Protein AF-0000000069438676 (afdb_homodimer)

InterPro domains:
  IPR006139 D-isomer specific 2-hydroxyacid dehydrogenase, catalytic domain [PF00389] (37-305)
  IPR006140 D-isomer specific 2-hydroxyacid dehydrogenase, NAD-binding domain [PF02826] (112-273)
  IPR036291 NAD(P)-binding domain superfamily [SSF51735] (106-274)

Radius of gyration: 29.86 Å; Cα contacts (8 Å, |Δi|>4): 1234; chains: 2; bounding box: 58×106×67 Å

Organism: Mycobacteroides abscessus (strain ATCC 19977 / DSM 44196 / CCUG 20993 / CIP 104536 / JCM 13569 / NCTC 13031 / TMC 1543 / L948) (NCBI:txid561007)

Structure (mmCIF, N/CA/C/O backbone):
data_AF-0000000069438676-model_v1
#
loop_
_entity.id
_entity.type
_entity.pdbx_description
1 polymer 'NAD-binding protein (D-isomer specific 2-hydroxyacid dehydrogenase?)'
#
loop_
_atom_site.group_PDB
_atom_site.id
_atom_site.type_symbol
_atom_site.label_atom_id
_atom_site.label_alt_id
_atom_site.label_comp_id
_atom_site.label_asym_id
_atom_site.label_entity_id
_atom_site.label_seq_id
_atom_site.pdbx_PDB_ins_code
_atom_site.Cartn_x
_atom_site.Cartn_y
_atom_site.Cartn_z
_atom_site.occupancy
_atom_site.B_iso_or_equiv
_atom_site.auth_seq_id
_atom_site.auth_comp_id
_atom_site.auth_asym_id
_atom_site.auth_atom_id
_atom_site.pdbx_PDB_model_num
ATOM 1 N N . MET A 1 1 ? 15.43 62.406 -5.281 1 33.44 1 MET A N 1
ATOM 2 C CA . MET A 1 1 ? 14.695 61.156 -5.539 1 33.44 1 MET A CA 1
ATOM 3 C C . MET A 1 1 ? 14.227 60.531 -4.234 1 33.44 1 MET A C 1
ATOM 5 O O . MET A 1 1 ? 15.047 60.156 -3.393 1 33.44 1 MET A O 1
ATOM 9 N N . ASN A 1 2 ? 13.203 61 -3.568 1 35.53 2 ASN A N 1
ATOM 10 C CA . ASN A 1 2 ? 12.625 60.688 -2.268 1 35.53 2 ASN A CA 1
ATOM 11 C C . ASN A 1 2 ? 12.516 59.188 -2.055 1 35.53 2 ASN A C 1
ATOM 13 O O . ASN A 1 2 ? 11.82 58.5 -2.801 1 35.53 2 ASN A O 1
ATOM 17 N N . GLU A 1 3 ? 13.555 58.469 -1.726 1 40.28 3 GLU A N 1
ATOM 18 C CA . GLU A 1 3 ? 13.5 57.062 -1.303 1 40.28 3 GLU A CA 1
ATOM 19 C C . GLU A 1 3 ? 12.242 56.781 -0.48 1 40.28 3 GLU A C 1
ATOM 21 O O . GLU A 1 3 ? 12.125 57.25 0.652 1 40.28 3 GLU A O 1
ATOM 26 N N . GLN A 1 4 ? 11.086 57.062 -0.917 1 41.66 4 GLN A N 1
ATOM 27 C CA . GLN A 1 4 ? 9.828 56.688 -0.27 1 41.66 4 GLN A CA 1
ATOM 28 C C . GLN A 1 4 ? 10.008 55.406 0.564 1 41.66 4 GLN A C 1
ATOM 30 O O . GLN A 1 4 ? 10.383 54.375 0.039 1 41.66 4 GLN A O 1
ATOM 35 N N . LEU A 1 5 ? 10.492 55.375 1.723 1 48.34 5 LEU A N 1
ATOM 36 C CA . LEU A 1 5 ? 10.688 54.375 2.746 1 48.34 5 LEU A CA 1
ATOM 37 C C . LEU A 1 5 ? 9.555 53.344 2.719 1 48.34 5 LEU A C 1
ATOM 39 O O . LEU A 1 5 ? 8.422 53.656 3.096 1 48.34 5 LEU A O 1
ATOM 43 N N . VAL A 1 6 ? 9.414 52.625 1.666 1 57.88 6 VAL A N 1
ATOM 44 C CA . VAL A 1 6 ? 8.406 51.594 1.548 1 57.88 6 VAL A CA 1
ATOM 45 C C . VAL A 1 6 ? 8.258 50.875 2.885 1 57.88 6 VAL A C 1
ATOM 47 O O . VAL A 1 6 ? 9.219 50.281 3.402 1 57.88 6 VAL A O 1
ATOM 50 N N . ARG A 1 7 ? 7.332 51.219 3.729 1 76.81 7 ARG A N 1
ATOM 51 C CA . ARG A 1 7 ? 7.039 50.625 5.031 1 76.81 7 ARG A CA 1
ATOM 52 C C . ARG A 1 7 ? 7.062 49.125 4.953 1 76.81 7 ARG A C 1
ATOM 54 O O . ARG A 1 7 ? 6.488 48.531 4.039 1 76.81 7 ARG A O 1
ATOM 61 N N . ARG A 1 8 ? 8.031 48.5 5.691 1 91 8 ARG A N 1
ATOM 62 C CA . ARG A 1 8 ? 8.102 47.062 5.824 1 91 8 ARG A CA 1
ATOM 63 C C . ARG A 1 8 ? 6.949 46.531 6.676 1 91 8 ARG A C 1
ATOM 65 O O . ARG A 1 8 ? 6.75 46.969 7.805 1 91 8 ARG A O 1
ATOM 72 N N . PRO A 1 9 ? 6.23 45.688 6.109 1 95.75 9 PRO A N 1
ATOM 73 C CA . PRO A 1 9 ? 5.16 45.125 6.938 1 95.75 9 PRO A CA 1
ATOM 74 C C . PRO A 1 9 ? 5.691 44.406 8.172 1 95.75 9 PRO A C 1
ATOM 76 O O . PRO A 1 9 ? 6.84 43.938 8.188 1 95.75 9 PRO A O 1
ATOM 79 N N . VAL A 1 10 ? 4.906 44.344 9.203 1 97.88 10 VAL A N 1
ATOM 80 C CA . VAL A 1 10 ? 5.227 43.625 10.43 1 97.88 10 VAL A CA 1
ATOM 81 C C . VAL A 1 10 ? 4.52 42.281 10.422 1 97.88 10 VAL A C 1
ATOM 83 O O . VAL A 1 10 ? 3.303 42.219 10.234 1 97.88 10 VAL A O 1
ATOM 86 N N . ILE A 1 11 ? 5.293 41.219 10.602 1 98.44 11 ILE A N 1
ATOM 87 C CA . ILE A 1 11 ? 4.789 39.844 10.57 1 98.44 11 ILE A CA 1
ATOM 88 C C . ILE A 1 11 ? 5.059 39.188 11.914 1 98.44 11 ILE A C 1
ATOM 90 O O . ILE A 1 11 ? 6.195 39.156 12.391 1 98.44 11 ILE A O 1
ATOM 94 N N . ALA A 1 12 ? 4.039 38.688 12.508 1 98.69 12 ALA A N 1
ATOM 95 C CA . ALA A 1 12 ? 4.203 37.812 13.672 1 98.69 12 ALA A CA 1
ATOM 96 C C . ALA A 1 12 ? 4.207 36.344 13.258 1 98.69 12 ALA A C 1
ATOM 98 O O . ALA A 1 12 ? 3.408 35.938 12.414 1 98.69 12 ALA A O 1
ATOM 99 N N . VAL A 1 13 ? 5.125 35.594 13.766 1 98.56 13 VAL A N 1
ATOM 100 C CA . VAL A 1 13 ? 5.211 34.156 13.555 1 98.56 13 VAL A CA 1
ATOM 101 C C . VAL A 1 13 ? 5.078 33.438 14.898 1 98.56 13 VAL A C 1
ATOM 103 O O . VAL A 1 13 ? 5.961 33.5 15.75 1 98.56 13 VAL A O 1
ATOM 106 N N . GLN A 1 14 ? 3.979 32.781 15.016 1 98.31 14 GLN A N 1
ATOM 107 C CA . GLN A 1 14 ? 3.648 32.062 16.234 1 98.31 14 GLN A CA 1
ATOM 108 C C . GLN A 1 14 ? 4.113 30.609 16.156 1 98.31 14 GLN A C 1
ATOM 110 O O . GLN A 1 14 ? 3.676 29.859 15.281 1 98.31 14 GLN A O 1
ATOM 115 N N . HIS A 1 15 ? 4.984 30.156 17.062 1 97.31 15 HIS A N 1
ATOM 116 C CA . HIS A 1 15 ? 5.547 28.812 17.016 1 97.31 15 HIS A CA 1
ATOM 117 C C . HIS A 1 15 ? 5.57 28.172 18.391 1 97.31 15 HIS A C 1
ATOM 119 O O . HIS A 1 15 ? 5.32 28.828 19.406 1 97.31 15 HIS A O 1
ATOM 125 N N . SER A 1 16 ? 5.672 26.891 18.453 1 95.12 16 SER A N 1
ATOM 126 C CA . SER A 1 16 ? 5.91 26.188 19.703 1 95.12 16 SER A CA 1
ATOM 127 C C . SER A 1 16 ? 7.391 26.203 20.078 1 95.12 16 SER A C 1
ATOM 129 O O . SER A 1 16 ? 8.242 26.469 19.234 1 95.12 16 SER A O 1
ATOM 131 N N . PRO A 1 17 ? 7.703 25.969 21.344 1 91.88 17 PRO A N 1
ATOM 132 C CA . PRO A 1 17 ? 9.102 26.016 21.766 1 91.88 17 PRO A CA 1
ATOM 133 C C . PRO A 1 17 ? 9.992 25.047 20.984 1 91.88 17 PRO A C 1
ATOM 135 O O . PRO A 1 17 ? 11.148 25.359 20.703 1 91.88 17 PRO A O 1
ATOM 138 N N . ASP A 1 18 ? 9.469 23.984 20.578 1 89.38 18 ASP A N 1
ATOM 139 C CA . ASP A 1 18 ? 10.273 22.938 19.984 1 89.38 18 ASP A CA 1
ATOM 140 C C . ASP A 1 18 ? 10.188 22.969 18.453 1 89.38 18 ASP A C 1
ATOM 142 O O . ASP A 1 18 ? 10.711 22.094 17.781 1 89.38 18 ASP A O 1
ATOM 146 N N . SER A 1 19 ? 9.547 23.938 17.906 1 91.81 19 SER A N 1
ATOM 147 C CA . SER A 1 19 ? 9.344 24 16.469 1 91.81 19 SER A CA 1
ATOM 148 C C . SER A 1 19 ? 9.375 25.422 15.945 1 91.81 19 SER A C 1
ATOM 150 O O . SER A 1 19 ? 8.328 26.047 15.742 1 91.81 19 SER A O 1
ATOM 152 N N . VAL A 1 20 ? 10.523 25.953 15.703 1 93.94 20 VAL A N 1
ATOM 153 C CA . VAL A 1 20 ? 10.719 27.297 15.148 1 93.94 20 VAL A CA 1
ATOM 154 C C . VAL A 1 20 ? 10.969 27.188 13.641 1 93.94 20 VAL A C 1
ATOM 156 O O . VAL A 1 20 ? 11.836 26.438 13.195 1 93.94 20 VAL A O 1
ATOM 159 N N . PRO A 1 21 ? 10.156 27.844 12.844 1 95.75 21 PRO A N 1
ATOM 160 C CA . PRO A 1 21 ? 10.414 27.766 11.398 1 95.75 21 PRO A CA 1
ATOM 161 C C . PRO A 1 21 ? 11.75 28.391 11.008 1 95.75 21 PRO A C 1
ATOM 163 O O . PRO A 1 21 ? 12.156 29.406 11.578 1 95.75 21 PRO A O 1
ATOM 166 N N . GLU A 1 22 ? 12.398 27.828 10.039 1 94.81 22 GLU A N 1
ATOM 167 C CA . GLU A 1 22 ? 13.766 28.234 9.719 1 94.81 22 GLU A CA 1
ATOM 168 C C . GLU A 1 22 ? 13.883 28.703 8.273 1 94.81 22 GLU A C 1
ATOM 170 O O . GLU A 1 22 ? 14.938 29.172 7.848 1 94.81 22 GLU A O 1
ATOM 175 N N . ARG A 1 23 ? 12.82 28.594 7.523 1 95.75 23 ARG A N 1
ATOM 176 C CA . ARG A 1 23 ? 12.898 28.906 6.102 1 95.75 23 ARG A CA 1
ATOM 177 C C . ARG A 1 23 ? 12.141 30.203 5.785 1 95.75 23 ARG A C 1
ATOM 179 O O . ARG A 1 23 ? 11.414 30.266 4.793 1 95.75 23 ARG A O 1
ATOM 186 N N . LEU A 1 24 ? 12.352 31.203 6.637 1 96.81 24 LEU A N 1
ATOM 187 C CA . LEU A 1 24 ? 11.594 32.438 6.461 1 96.81 24 LEU A CA 1
ATOM 188 C C . LEU A 1 24 ? 12.508 33.594 6.023 1 96.81 24 LEU A C 1
ATOM 190 O O . LEU A 1 24 ? 12.148 34.75 6.16 1 96.81 24 LEU A O 1
ATOM 194 N N . ALA A 1 25 ? 13.68 33.281 5.465 1 95.12 25 ALA A N 1
ATOM 195 C CA . ALA A 1 25 ? 14.656 34.281 5.074 1 95.12 25 ALA A CA 1
ATOM 196 C C . ALA A 1 25 ? 14.047 35.281 4.102 1 95.12 25 ALA A C 1
ATOM 198 O O . ALA A 1 25 ? 14.211 36.5 4.266 1 95.12 25 ALA A O 1
ATOM 199 N N . PRO A 1 26 ? 13.328 34.781 3.094 1 94.62 26 PRO A N 1
ATOM 200 C CA . PRO A 1 26 ? 12.727 35.781 2.182 1 94.62 26 PRO A CA 1
ATOM 201 C C . PRO A 1 26 ? 11.773 36.719 2.891 1 94.62 26 PRO A C 1
ATOM 203 O O . PRO A 1 26 ? 11.664 37.906 2.504 1 94.62 26 PRO A O 1
ATOM 206 N N . VAL A 1 27 ? 11.094 36.25 3.91 1 96.62 27 VAL A N 1
ATOM 207 C CA . VAL A 1 27 ? 10.156 37.062 4.676 1 96.62 27 VAL A CA 1
ATOM 208 C C . VAL A 1 27 ? 10.93 38.062 5.547 1 96.62 27 VAL A C 1
ATOM 210 O O . VAL A 1 27 ? 10.602 39.25 5.578 1 96.62 27 VAL A O 1
ATOM 213 N N . THR A 1 28 ? 11.953 37.594 6.18 1 95.88 28 THR A N 1
ATOM 214 C CA . THR A 1 28 ? 12.766 38.406 7.062 1 95.88 28 THR A CA 1
ATOM 215 C C . THR A 1 28 ? 13.445 39.531 6.273 1 95.88 28 THR A C 1
ATOM 217 O O . THR A 1 28 ? 13.648 40.625 6.797 1 95.88 28 THR A O 1
ATOM 220 N N . ALA A 1 29 ? 13.711 39.312 5.059 1 95.75 29 ALA A N 1
ATOM 221 C CA . ALA A 1 29 ? 14.375 40.281 4.207 1 95.75 29 ALA A CA 1
ATOM 222 C C . ALA A 1 29 ? 13.438 41.438 3.834 1 95.75 29 ALA A C 1
ATOM 224 O O . ALA A 1 29 ? 13.875 42.562 3.621 1 95.75 29 ALA A O 1
ATOM 225 N N . ALA A 1 30 ? 12.164 41.156 3.846 1 96.25 30 ALA A N 1
ATOM 226 C CA . ALA A 1 30 ? 11.227 42.094 3.271 1 96.25 30 ALA A CA 1
ATOM 227 C C . ALA A 1 30 ? 10.305 42.688 4.34 1 96.25 30 ALA A C 1
ATOM 229 O O . ALA A 1 30 ? 9.539 43.594 4.078 1 96.25 30 ALA A O 1
ATOM 230 N N . ALA A 1 31 ? 10.445 42.094 5.562 1 97.06 31 ALA A N 1
ATOM 231 C CA . ALA A 1 31 ? 9.5 42.5 6.602 1 97.06 31 ALA A CA 1
ATOM 232 C C . ALA A 1 31 ? 10.156 42.469 7.98 1 97.06 31 ALA A C 1
ATOM 234 O O . ALA A 1 31 ? 11.258 41.938 8.141 1 97.06 31 ALA A O 1
ATOM 235 N N . GLU A 1 32 ? 9.547 43.156 8.898 1 97.44 32 GLU A N 1
ATOM 236 C CA . GLU A 1 32 ? 9.867 42.938 10.312 1 97.44 32 GLU A CA 1
ATOM 237 C C . GLU A 1 32 ? 9.18 41.688 10.852 1 97.44 32 GLU A C 1
ATOM 239 O O . GLU A 1 32 ? 7.949 41.594 10.875 1 97.44 32 GLU A O 1
ATOM 244 N N . VAL A 1 33 ? 10.016 40.719 11.219 1 98 33 VAL A N 1
ATOM 245 C CA . VAL A 1 33 ? 9.461 39.469 11.656 1 98 33 VAL A CA 1
ATOM 246 C C . VAL A 1 33 ? 9.609 39.312 13.172 1 98 33 VAL A C 1
ATOM 248 O O . VAL A 1 33 ? 10.711 39.469 13.703 1 98 33 VAL A O 1
ATOM 251 N N . ARG A 1 34 ? 8.5 39.094 13.828 1 98.25 34 ARG A N 1
ATOM 252 C CA . ARG A 1 34 ? 8.469 38.812 15.266 1 98.25 34 ARG A CA 1
ATOM 253 C C . ARG A 1 34 ? 8.195 37.312 15.523 1 98.25 34 ARG A C 1
ATOM 255 O O . ARG A 1 34 ? 7.055 36.875 15.422 1 98.25 34 ARG A O 1
ATOM 262 N N . LEU A 1 35 ? 9.258 36.594 15.852 1 97.88 35 LEU A N 1
ATOM 263 C CA . LEU A 1 35 ? 9.094 35.219 16.266 1 97.88 35 LEU A CA 1
ATOM 264 C C . LEU A 1 35 ? 8.664 35.125 17.734 1 97.88 35 LEU A C 1
ATOM 266 O O . LEU A 1 35 ? 9.305 35.719 18.609 1 97.88 35 LEU A O 1
ATOM 270 N N . VAL A 1 36 ? 7.59 34.438 17.922 1 98.06 36 VAL A N 1
ATOM 271 C CA . VAL A 1 36 ? 7.086 34.438 19.297 1 98.06 36 VAL A CA 1
ATOM 272 C C . VAL A 1 36 ? 6.492 33.062 19.625 1 98.06 36 VAL A C 1
ATOM 274 O O . VAL A 1 36 ? 5.859 32.438 18.766 1 98.06 36 VAL A O 1
ATOM 277 N N . GLU A 1 37 ? 6.727 32.562 20.844 1 97.94 37 GLU A N 1
ATOM 278 C CA . GLU A 1 37 ? 6.055 31.344 21.312 1 97.94 37 GLU A CA 1
ATOM 279 C C . GLU A 1 37 ? 4.57 31.609 21.547 1 97.94 37 GLU A C 1
ATOM 281 O O . GLU A 1 37 ? 4.172 32.719 21.875 1 97.94 37 GLU A O 1
ATOM 286 N N . SER A 1 38 ? 3.811 30.578 21.438 1 97.38 38 SER A N 1
ATOM 287 C CA . SER A 1 38 ? 2.355 30.672 21.5 1 97.38 38 SER A CA 1
ATOM 288 C C . SER A 1 38 ? 1.908 31.359 22.797 1 97.38 38 SER A C 1
ATOM 290 O O . SER A 1 38 ? 0.985 32.188 22.781 1 97.38 38 SER A O 1
ATOM 292 N N . ASP A 1 39 ? 2.568 31.094 23.844 1 96.19 39 ASP A N 1
ATOM 293 C CA . ASP A 1 39 ? 2.139 31.609 25.141 1 96.19 39 ASP A CA 1
ATOM 294 C C . ASP A 1 39 ? 2.43 33.094 25.266 1 96.19 39 ASP A C 1
ATOM 296 O O . ASP A 1 39 ? 1.925 33.781 26.172 1 96.19 39 ASP A O 1
ATOM 300 N N . ARG A 1 40 ? 3.15 33.719 24.312 1 97.56 40 ARG A N 1
ATOM 301 C CA . ARG A 1 40 ? 3.494 35.156 24.344 1 97.56 40 ARG A CA 1
ATOM 302 C C . ARG A 1 40 ? 2.98 35.844 23.078 1 97.56 40 ARG A C 1
ATOM 304 O O . ARG A 1 40 ? 3.451 36.938 22.734 1 97.56 40 ARG A O 1
ATOM 311 N N . LEU A 1 41 ? 2.062 35.25 22.406 1 98.19 41 LEU A N 1
ATOM 312 C CA . LEU A 1 41 ? 1.589 35.781 21.141 1 98.19 41 LEU A CA 1
ATOM 313 C C . LEU A 1 41 ? 1.08 37.219 21.281 1 98.19 41 LEU A C 1
ATOM 315 O O . LEU A 1 41 ? 1.261 38.031 20.375 1 98.19 41 LEU A O 1
ATOM 319 N N . ALA A 1 42 ? 0.502 37.594 22.391 1 97.75 42 ALA A N 1
ATOM 320 C CA . ALA A 1 42 ? -0.083 38.906 22.641 1 97.75 42 ALA A CA 1
ATOM 321 C C . ALA A 1 42 ? 0.958 40 22.453 1 97.75 42 ALA A C 1
ATOM 323 O O . ALA A 1 42 ? 0.629 41.125 22.047 1 97.75 42 ALA A O 1
ATOM 324 N N . THR A 1 43 ? 2.184 39.719 22.75 1 98.12 43 THR A N 1
ATOM 325 C CA . THR A 1 43 ? 3.246 40.719 22.703 1 98.12 43 THR A CA 1
ATOM 326 C C . THR A 1 43 ? 3.648 41 21.266 1 98.12 43 THR A C 1
ATOM 328 O O . THR A 1 43 ? 4.238 42.062 20.984 1 98.12 43 THR A O 1
ATOM 331 N N . ALA A 1 44 ? 3.383 40.156 20.344 1 98.25 44 ALA A N 1
ATOM 332 C CA . ALA A 1 44 ? 3.844 40.281 18.969 1 98.25 44 ALA A CA 1
ATOM 333 C C . ALA A 1 44 ? 2.734 40.812 18.078 1 98.25 44 ALA A C 1
ATOM 335 O O . ALA A 1 44 ? 2.996 41.281 16.953 1 98.25 44 ALA A O 1
ATOM 336 N N . LEU A 1 45 ? 1.522 40.812 18.484 1 98.31 45 LEU A N 1
ATOM 337 C CA . LEU A 1 45 ? 0.37 41.062 17.625 1 98.31 45 LEU A CA 1
ATOM 338 C C . LEU A 1 45 ? 0.206 42.562 17.391 1 98.31 45 LEU A C 1
ATOM 340 O O . LEU A 1 45 ? -0.111 42.969 16.266 1 98.31 45 LEU A O 1
ATOM 344 N N . PRO A 1 46 ? 0.454 43.438 18.438 1 98 46 PRO A N 1
ATOM 345 C CA . PRO A 1 46 ? 0.245 44.875 18.188 1 98 46 PRO A CA 1
ATOM 346 C C . PRO A 1 46 ? 1.063 45.375 17 1 98 46 PRO A C 1
ATOM 348 O O . PRO A 1 46 ? 2.287 45.219 16.969 1 98 46 PRO A O 1
ATOM 351 N N . GLY A 1 47 ? 0.376 45.906 16.031 1 97.69 47 GLY A N 1
ATOM 352 C CA . GLY A 1 47 ? 1.018 46.469 14.859 1 97.69 47 GLY A CA 1
ATOM 353 C C . GLY A 1 47 ? 1.334 45.438 13.781 1 97.69 47 GLY A C 1
ATOM 354 O O . GLY A 1 47 ? 1.736 45.812 12.672 1 97.69 47 GLY A O 1
ATOM 355 N N . ALA A 1 48 ? 1.141 44.188 14.094 1 98.19 48 ALA A N 1
ATOM 356 C CA . ALA A 1 48 ? 1.419 43.156 13.094 1 98.19 48 ALA A CA 1
ATOM 357 C C . ALA A 1 48 ? 0.318 43.125 12.039 1 98.19 48 ALA A C 1
ATOM 359 O O . ALA A 1 48 ? -0.87 43.125 12.375 1 98.19 48 ALA A O 1
ATOM 360 N N . GLU A 1 49 ? 0.674 43 10.789 1 98.12 49 GLU A N 1
ATOM 361 C CA . GLU A 1 49 ? -0.271 42.938 9.68 1 98.12 49 GLU A CA 1
ATOM 362 C C . GLU A 1 49 ? -0.551 41.5 9.266 1 98.12 49 GLU A C 1
ATOM 364 O O . GLU A 1 49 ? -1.614 41.219 8.719 1 98.12 49 GLU A O 1
ATOM 369 N N . VAL A 1 50 ? 0.428 40.688 9.461 1 98.62 50 VAL A N 1
ATOM 370 C CA . VAL A 1 50 ? 0.352 39.281 9.07 1 98.62 50 VAL A CA 1
ATOM 371 C C . VAL A 1 50 ? 0.704 38.406 10.266 1 98.62 50 VAL A C 1
ATOM 373 O O . VAL A 1 50 ? 1.61 38.719 11.039 1 98.62 50 VAL A O 1
ATOM 376 N N . LEU A 1 51 ? -0.022 37.344 10.391 1 98.75 51 LEU A N 1
ATOM 377 C CA . LEU A 1 51 ? 0.287 36.344 11.391 1 98.75 51 LEU A CA 1
ATOM 378 C C . LEU A 1 51 ? 0.429 34.969 10.742 1 98.75 51 LEU A C 1
ATOM 380 O O . LEU A 1 51 ? -0.479 34.5 10.039 1 98.75 51 LEU A O 1
ATOM 384 N N . PHE A 1 52 ? 1.576 34.375 10.906 1 98.5 52 PHE A N 1
ATOM 385 C CA . PHE A 1 52 ? 1.79 32.969 10.555 1 98.5 52 PHE A CA 1
ATOM 386 C C . PHE A 1 52 ? 1.633 32.062 11.773 1 98.5 52 PHE A C 1
ATOM 388 O O . PHE A 1 52 ? 2.494 32.062 12.656 1 98.5 52 PHE A O 1
ATOM 395 N N . VAL A 1 53 ? 0.513 31.359 11.797 1 98 53 VAL A N 1
ATOM 396 C CA . VAL A 1 53 ? 0.237 30.422 12.875 1 98 53 VAL A CA 1
ATOM 397 C C . VAL A 1 53 ? 0.936 29.094 12.594 1 98 53 VAL A C 1
ATOM 399 O O . VAL A 1 53 ? 0.326 28.172 12.062 1 98 53 VAL A O 1
ATOM 402 N N . TYR A 1 54 ? 2.152 28.984 13.023 1 96.94 54 TYR A N 1
ATOM 403 C CA . TYR A 1 54 ? 2.953 27.781 12.781 1 96.94 54 TYR A CA 1
ATOM 404 C C . TYR A 1 54 ? 2.648 26.703 13.812 1 96.94 54 TYR A C 1
ATOM 406 O O . TYR A 1 54 ? 2.672 25.516 13.5 1 96.94 54 TYR A O 1
ATOM 414 N N . ASP A 1 55 ? 2.414 27.078 15.016 1 94.56 55 ASP A N 1
ATOM 415 C CA . ASP A 1 55 ? 1.873 26.188 16.047 1 94.56 55 ASP A CA 1
ATOM 416 C C . ASP A 1 55 ? 0.354 26.078 15.93 1 94.56 55 ASP A C 1
ATOM 418 O O . ASP A 1 55 ? -0.377 26.688 16.719 1 94.56 55 ASP A O 1
ATOM 422 N N . PHE A 1 56 ? -0.087 25.266 15.086 1 89.38 56 PHE A N 1
ATOM 423 C CA . PHE A 1 56 ? -1.475 25.266 14.641 1 89.38 56 PHE A CA 1
ATOM 424 C C . PHE A 1 56 ? -2.383 24.625 15.68 1 89.38 56 PHE A C 1
ATOM 426 O O . PHE A 1 56 ? -3.609 24.688 15.57 1 89.38 56 PHE A O 1
ATOM 433 N N . ARG A 1 57 ? -1.894 24 16.688 1 85.12 57 ARG A N 1
ATOM 434 C CA . ARG A 1 57 ? -2.715 23.359 17.719 1 85.12 57 ARG A CA 1
ATOM 435 C C . ARG A 1 57 ? -3.053 24.344 18.828 1 85.12 57 ARG A C 1
ATOM 437 O O . ARG A 1 57 ? -3.873 24.047 19.703 1 85.12 57 ARG A O 1
ATOM 444 N N . SER A 1 58 ? -2.463 25.5 18.734 1 90.06 58 SER A N 1
ATOM 445 C CA . SER A 1 58 ? -2.58 26.484 19.812 1 90.06 58 SER A CA 1
ATOM 446 C C . SER A 1 58 ? -3.85 27.312 19.672 1 90.06 58 SER A C 1
ATOM 448 O O . SER A 1 58 ? -4.234 27.672 18.547 1 90.06 58 SER A O 1
ATOM 450 N N . SER A 1 59 ? -4.422 27.625 20.781 1 92.25 59 SER A N 1
ATOM 451 C CA . SER A 1 59 ? -5.574 28.516 20.828 1 92.25 59 SER A CA 1
ATOM 452 C C . SER A 1 59 ? -5.152 29.953 21.078 1 92.25 59 SER A C 1
ATOM 454 O O . SER A 1 59 ? -5.996 30.828 21.312 1 92.25 59 SER A O 1
ATOM 456 N N . ALA A 1 60 ? -3.977 30.234 20.969 1 95.44 60 ALA A N 1
ATOM 457 C CA . ALA A 1 60 ? -3.398 31.5 21.391 1 95.44 60 ALA A CA 1
ATOM 458 C C . ALA A 1 60 ? -4.035 32.688 20.641 1 95.44 60 ALA A C 1
ATOM 460 O O . ALA A 1 60 ? -4.273 33.75 21.234 1 95.44 60 ALA A O 1
ATOM 461 N N . LEU A 1 61 ? -4.289 32.531 19.391 1 96.88 61 LEU A N 1
ATOM 462 C CA . LEU A 1 61 ? -4.852 33.656 18.625 1 96.88 61 LEU A CA 1
ATOM 463 C C . LEU A 1 61 ? -6.219 34.031 19.172 1 96.88 61 LEU A C 1
ATOM 465 O O . LEU A 1 61 ? -6.504 35.219 19.328 1 96.88 61 LEU A O 1
ATOM 469 N N . ARG A 1 62 ? -7.043 33.031 19.438 1 96.19 62 ARG A N 1
ATOM 470 C CA . ARG A 1 62 ? -8.352 33.312 20.016 1 96.19 62 ARG A CA 1
ATOM 471 C C . ARG A 1 62 ? -8.227 34.031 21.359 1 96.19 62 ARG A C 1
ATOM 473 O O . ARG A 1 62 ? -8.953 35 21.609 1 96.19 62 ARG A O 1
ATOM 480 N N . GLU A 1 63 ? -7.297 33.594 22.109 1 96.62 63 GLU A N 1
ATOM 481 C CA . GLU A 1 63 ? -7.117 34.094 23.469 1 96.62 63 GLU A CA 1
ATOM 482 C C . GLU A 1 63 ? -6.535 35.5 23.469 1 96.62 63 GLU A C 1
ATOM 484 O O . GLU A 1 63 ? -6.621 36.219 24.469 1 96.62 63 GLU A O 1
ATOM 489 N N . THR A 1 64 ? -5.898 35.906 22.406 1 97.38 64 THR A N 1
ATOM 490 C CA . THR A 1 64 ? -5.199 37.188 22.391 1 97.38 64 THR A CA 1
ATOM 491 C C . THR A 1 64 ? -5.723 38.062 21.281 1 97.38 64 THR A C 1
ATOM 493 O O . THR A 1 64 ? -5.035 39 20.828 1 97.38 64 THR A O 1
ATOM 496 N N . TRP A 1 65 ? -6.867 37.812 20.766 1 97.31 65 TRP A N 1
ATOM 497 C CA . TRP A 1 65 ? -7.438 38.5 19.609 1 97.31 65 TRP A CA 1
ATOM 498 C C . TRP A 1 65 ? -7.5 40 19.844 1 97.31 65 TRP A C 1
ATOM 500 O O . TRP A 1 65 ? -7.32 40.781 18.906 1 97.31 65 TRP A O 1
ATOM 510 N N . SER A 1 66 ? -7.734 40.438 21.047 1 96.25 66 SER A N 1
ATOM 511 C CA . SER A 1 66 ? -7.879 41.875 21.375 1 96.25 66 SER A CA 1
ATOM 512 C C . SER A 1 66 ? -6.598 42.625 21.078 1 96.25 66 SER A C 1
ATOM 514 O O . SER A 1 66 ? -6.629 43.844 20.906 1 96.25 66 SER A O 1
ATOM 516 N N . ALA A 1 67 ? -5.5 41.906 21.047 1 97.12 67 ALA A N 1
ATOM 517 C CA . ALA A 1 67 ? -4.211 42.562 20.781 1 97.12 67 ALA A CA 1
ATOM 518 C C . ALA A 1 67 ? -3.98 42.719 19.281 1 97.12 67 ALA A C 1
ATOM 520 O O . ALA A 1 67 ? -3.061 43.406 18.875 1 97.12 67 ALA A O 1
ATOM 521 N N . ALA A 1 68 ? -4.719 42.094 18.422 1 96.88 68 ALA A N 1
ATOM 522 C CA . ALA A 1 68 ? -4.555 42.094 16.969 1 96.88 68 ALA A CA 1
ATOM 523 C C . ALA A 1 68 ? -5.191 43.344 16.359 1 96.88 68 ALA A C 1
ATOM 525 O O . ALA A 1 68 ? -6.211 43.25 15.672 1 96.88 68 ALA A O 1
ATOM 526 N N . ASP A 1 69 ? -4.516 44.406 16.391 1 96.88 69 ASP A N 1
ATOM 527 C CA . ASP A 1 69 ? -5.121 45.688 16.047 1 96.88 69 ASP A CA 1
ATOM 528 C C . ASP A 1 69 ? -4.848 46.031 14.594 1 96.88 69 ASP A C 1
ATOM 530 O O . ASP A 1 69 ? -5.438 47 14.055 1 96.88 69 ASP A O 1
ATOM 534 N N . SER A 1 70 ? -4.023 45.312 13.977 1 97.81 70 SER A N 1
ATOM 535 C CA . SER A 1 70 ? -3.625 45.719 12.641 1 97.81 70 SER A CA 1
ATOM 536 C C . SER A 1 70 ? -3.639 44.531 11.672 1 97.81 70 SER A C 1
ATOM 538 O O . SER A 1 70 ? -3.281 44.688 10.5 1 97.81 70 SER A O 1
ATOM 540 N N . LEU A 1 71 ? -4.023 43.344 12.156 1 98.06 71 LEU A N 1
ATOM 541 C CA . LEU A 1 71 ? -3.949 42.125 11.367 1 98.06 71 LEU A CA 1
ATOM 542 C C . LEU A 1 71 ? -4.793 42.219 10.109 1 98.06 71 LEU A C 1
ATOM 544 O O . LEU A 1 71 ? -5.934 42.688 10.156 1 98.06 71 LEU A O 1
ATOM 548 N N . ARG A 1 72 ? -4.195 41.781 9.031 1 98.25 72 ARG A N 1
ATOM 549 C CA . ARG A 1 72 ? -4.879 41.75 7.742 1 98.25 72 ARG A CA 1
ATOM 550 C C . ARG A 1 72 ? -4.93 40.344 7.18 1 98.25 72 ARG A C 1
ATOM 552 O O . ARG A 1 72 ? -5.836 40 6.414 1 98.25 72 ARG A O 1
ATOM 559 N N . TRP A 1 73 ? -3.996 39.531 7.488 1 98.62 73 TRP A N 1
ATOM 560 C CA . TRP A 1 73 ? -3.854 38.188 6.938 1 98.62 73 TRP A CA 1
ATOM 561 C C . TRP A 1 73 ? -3.318 37.25 7.988 1 98.62 73 TRP A C 1
ATOM 563 O O . TRP A 1 73 ? -2.354 37.531 8.688 1 98.62 73 TRP A O 1
ATOM 573 N N . VAL A 1 74 ? -4.008 36.156 8.148 1 98.62 74 VAL A N 1
ATOM 574 C CA . VAL A 1 74 ? -3.553 35.031 8.977 1 98.62 74 VAL A CA 1
ATOM 575 C C . VAL A 1 74 ? -3.336 33.812 8.102 1 98.62 74 VAL A C 1
ATOM 577 O O . VAL A 1 74 ? -4.223 33.406 7.336 1 98.62 74 VAL A O 1
ATOM 580 N N . GLN A 1 75 ? -2.168 33.219 8.141 1 98.44 75 GLN A N 1
ATOM 581 C CA . GLN A 1 75 ? -1.89 31.922 7.547 1 98.44 75 GLN A CA 1
ATOM 582 C C . GLN A 1 75 ? -1.706 30.859 8.625 1 98.44 75 GLN A C 1
ATOM 584 O O . GLN A 1 75 ? -0.889 31.016 9.539 1 98.44 75 GLN A O 1
ATOM 589 N N . ILE A 1 76 ? -2.482 29.859 8.516 1 97 76 ILE A N 1
ATOM 590 C CA . ILE A 1 76 ? -2.322 28.766 9.469 1 97 76 ILE A CA 1
ATOM 591 C C . ILE A 1 76 ? -1.597 27.594 8.805 1 97 76 ILE A C 1
ATOM 593 O O . ILE A 1 76 ? -1.868 27.266 7.648 1 97 76 ILE A O 1
ATOM 597 N N . ALA A 1 77 ? -0.623 26.984 9.531 1 95.44 77 ALA A N 1
ATOM 598 C CA . ALA A 1 77 ? 0.182 25.875 9.039 1 95.44 77 ALA A CA 1
ATOM 599 C C . ALA A 1 77 ? -0.555 24.547 9.203 1 95.44 77 ALA A C 1
ATOM 601 O O . ALA A 1 77 ? -0.008 23.594 9.766 1 95.44 77 ALA A O 1
ATOM 602 N N . SER A 1 78 ? -1.765 24.438 8.75 1 90.38 78 SER A N 1
ATOM 603 C CA . SER A 1 78 ? -2.633 23.266 8.766 1 90.38 78 SER A CA 1
ATOM 604 C C . SER A 1 78 ? -3.709 23.359 7.688 1 90.38 78 SER A C 1
ATOM 606 O O . SER A 1 78 ? -4.027 24.453 7.215 1 90.38 78 SER A O 1
ATOM 608 N N . THR A 1 79 ? -4.227 22.203 7.273 1 86.62 79 THR A N 1
ATOM 609 C CA . THR A 1 79 ? -5.395 22.203 6.395 1 86.62 79 THR A CA 1
ATOM 610 C C . THR A 1 79 ? -6.66 22.547 7.18 1 86.62 79 THR A C 1
ATOM 612 O O . THR A 1 79 ? -7.461 23.375 6.738 1 86.62 79 THR A O 1
ATOM 615 N N . GLY A 1 80 ? -6.828 21.891 8.297 1 84.31 80 GLY A N 1
ATOM 616 C CA . GLY A 1 80 ? -7.922 22.234 9.188 1 84.31 80 GLY A CA 1
ATOM 617 C C . GLY A 1 80 ? -7.742 23.578 9.867 1 84.31 80 GLY A C 1
ATOM 618 O O . GLY A 1 80 ? -6.633 23.938 10.258 1 84.31 80 GLY A O 1
ATOM 619 N N . VAL A 1 81 ? -8.867 24.391 10.016 1 89.12 81 VAL A N 1
ATOM 620 C CA . VAL A 1 81 ? -8.734 25.75 10.539 1 89.12 81 VAL A CA 1
ATOM 621 C C . VAL A 1 81 ? -9.562 25.906 11.812 1 89.12 81 VAL A C 1
ATOM 623 O O . VAL A 1 81 ? -9.719 27.016 12.328 1 89.12 81 VAL A O 1
ATOM 626 N N . ASP A 1 82 ? -9.953 24.797 12.305 1 82.88 82 ASP A N 1
ATOM 627 C CA . ASP A 1 82 ? -10.859 24.797 13.453 1 82.88 82 ASP A CA 1
ATOM 628 C C . ASP A 1 82 ? -10.258 25.578 14.617 1 82.88 82 ASP A C 1
ATOM 630 O O . ASP A 1 82 ? -10.953 26.375 15.266 1 82.88 82 ASP A O 1
ATOM 634 N N . PRO A 1 83 ? -9.031 25.5 14.836 1 84.69 83 PRO A N 1
ATOM 635 C CA . PRO A 1 83 ? -8.469 26.156 16.016 1 84.69 83 PRO A CA 1
ATOM 636 C C . PRO A 1 83 ? -8.531 27.672 15.938 1 84.69 83 PRO A C 1
ATOM 638 O O . PRO A 1 83 ? -8.445 28.344 16.969 1 84.69 83 PRO A O 1
ATOM 641 N N . VAL A 1 84 ? -8.688 28.219 14.766 1 92 84 VAL A N 1
ATOM 642 C CA . VAL A 1 84 ? -8.617 29.672 14.648 1 92 84 VAL A CA 1
ATOM 643 C C . VAL A 1 84 ? -9.977 30.219 14.242 1 92 84 VAL A C 1
ATOM 645 O O . VAL A 1 84 ? -10.133 31.422 14.039 1 92 84 VAL A O 1
ATOM 648 N N . LEU A 1 85 ? -10.938 29.344 14.141 1 90.88 85 LEU A N 1
ATOM 649 C CA . LEU A 1 85 ? -12.258 29.797 13.711 1 90.88 85 LEU A CA 1
ATOM 650 C C . LEU A 1 85 ? -13.125 30.172 14.914 1 90.88 85 LEU A C 1
ATOM 652 O O . LEU A 1 85 ? -13.953 29.359 15.352 1 90.88 85 LEU A O 1
ATOM 656 N N . PHE A 1 86 ? -12.969 31.312 15.422 1 93.19 86 PHE A N 1
ATOM 657 C CA . PHE A 1 86 ? -13.805 31.844 16.484 1 93.19 86 PHE A CA 1
ATOM 658 C C . PHE A 1 86 ? -14.586 33.062 16 1 93.19 86 PHE A C 1
ATOM 660 O O . PHE A 1 86 ? -14.258 33.656 14.961 1 93.19 86 PHE A O 1
ATOM 667 N N . ASP A 1 87 ? -15.562 33.469 16.641 1 94.56 87 ASP A N 1
ATOM 668 C CA . ASP A 1 87 ? -16.578 34.438 16.188 1 94.56 87 ASP A CA 1
ATOM 669 C C . ASP A 1 87 ? -15.953 35.75 15.773 1 94.56 87 ASP A C 1
ATOM 671 O O . ASP A 1 87 ? -16.25 36.281 14.695 1 94.56 87 ASP A O 1
ATOM 675 N N . GLU A 1 88 ? -15.094 36.281 16.562 1 95.62 88 GLU A N 1
ATOM 676 C CA . GLU A 1 88 ? -14.5 37.594 16.297 1 95.62 88 GLU A CA 1
ATOM 677 C C . GLU A 1 88 ? -13.664 37.562 15.016 1 95.62 88 GLU A C 1
ATOM 679 O O . GLU A 1 88 ? -13.711 38.531 14.227 1 95.62 88 GLU A O 1
ATOM 684 N N . PHE A 1 89 ? -12.891 36.5 14.906 1 96.62 89 PHE A N 1
ATOM 685 C CA . PHE A 1 89 ? -12.078 36.375 13.703 1 96.62 89 PHE A CA 1
ATOM 686 C C . PHE A 1 89 ? -12.961 36.219 12.469 1 96.62 89 PHE A C 1
ATOM 688 O O . PHE A 1 89 ? -12.703 36.844 11.438 1 96.62 89 PHE A O 1
ATOM 695 N N . VAL A 1 90 ? -14 35.438 12.523 1 96 90 VAL A N 1
ATOM 696 C CA . VAL A 1 90 ? -14.922 35.156 11.414 1 96 90 VAL A CA 1
ATOM 697 C C . VAL A 1 90 ? -15.594 36.469 10.992 1 96 90 VAL A C 1
ATOM 699 O O . VAL A 1 90 ? -15.773 36.719 9.797 1 96 90 VAL A O 1
ATOM 702 N N . ALA A 1 91 ? -15.883 37.281 11.922 1 95.44 91 ALA A N 1
ATOM 703 C CA . ALA A 1 91 ? -16.594 38.531 11.672 1 95.44 91 ALA A CA 1
ATOM 704 C C . ALA A 1 91 ? -15.656 39.594 11.141 1 95.44 91 ALA A C 1
ATOM 706 O O . ALA A 1 91 ? -16.109 40.625 10.609 1 95.44 91 ALA A O 1
ATOM 707 N N . SER A 1 92 ? -14.406 39.406 11.312 1 96.88 92 SER A N 1
ATOM 708 C CA . SER A 1 92 ? -13.43 40.406 10.914 1 96.88 92 SER A CA 1
ATOM 709 C C . SER A 1 92 ? -13.164 40.344 9.414 1 96.88 92 SER A C 1
ATOM 711 O O . SER A 1 92 ? -13.547 39.375 8.742 1 96.88 92 SER A O 1
ATOM 713 N N . ASP A 1 93 ? -12.492 41.375 8.914 1 96.69 93 ASP A N 1
ATOM 714 C CA . ASP A 1 93 ? -12.109 41.438 7.512 1 96.69 93 ASP A CA 1
ATOM 715 C C . ASP A 1 93 ? -10.742 40.781 7.285 1 96.69 93 ASP A C 1
ATOM 717 O O . ASP A 1 93 ? -10.219 40.812 6.172 1 96.69 93 ASP A O 1
ATOM 721 N N . VAL A 1 94 ? -10.195 40.25 8.328 1 98.12 94 VAL A N 1
ATOM 722 C CA . VAL A 1 94 ? -8.883 39.594 8.219 1 98.12 94 VAL A CA 1
ATOM 723 C C . VAL A 1 94 ? -8.984 38.344 7.363 1 98.12 94 VAL A C 1
ATOM 725 O O . VAL A 1 94 ? -9.844 37.5 7.602 1 98.12 94 VAL A O 1
ATOM 728 N N . VAL A 1 95 ? -8.125 38.219 6.375 1 98.25 95 VAL A N 1
ATOM 729 C CA . VAL A 1 95 ? -8.133 37.062 5.469 1 98.25 95 VAL A CA 1
ATOM 730 C C . VAL A 1 95 ? -7.48 35.844 6.148 1 98.25 95 VAL A C 1
ATOM 732 O O . VAL A 1 95 ? -6.469 36 6.84 1 98.25 95 VAL A O 1
ATOM 735 N N . LEU A 1 96 ? -8.094 34.719 5.988 1 98.19 96 LEU A N 1
ATOM 736 C CA . LEU A 1 96 ? -7.539 33.469 6.484 1 98.19 96 LEU A CA 1
ATOM 737 C C . LEU A 1 96 ? -7.125 32.562 5.332 1 98.19 96 LEU A C 1
ATOM 739 O O . LEU A 1 96 ? -7.91 32.344 4.406 1 98.19 96 LEU A O 1
ATOM 743 N N . THR A 1 97 ? -5.883 32.156 5.297 1 97.94 97 THR A N 1
ATOM 744 C CA . THR A 1 97 ? -5.43 31.125 4.383 1 97.94 97 THR A CA 1
ATOM 745 C C . THR A 1 97 ? -4.906 29.922 5.156 1 97.94 97 THR A C 1
ATOM 747 O O . THR A 1 97 ? -4.527 30.047 6.324 1 97.94 97 THR A O 1
ATOM 750 N N . ASN A 1 98 ? -5.039 28.75 4.539 1 95.81 98 ASN A N 1
ATOM 751 C CA . ASN A 1 98 ? -4.527 27.547 5.184 1 95.81 98 ASN A CA 1
ATOM 752 C C . ASN A 1 98 ? -3.527 26.812 4.293 1 95.81 98 ASN A C 1
ATOM 754 O O . ASN A 1 98 ? -3.029 27.375 3.316 1 95.81 98 ASN A O 1
ATOM 758 N N . SER A 1 99 ? -3.061 25.641 4.719 1 94.5 99 SER A N 1
ATOM 759 C CA . SER A 1 99 ? -1.976 24.922 4.055 1 94.5 99 SER A CA 1
ATOM 760 C C . SER A 1 99 ? -2.512 23.781 3.186 1 94.5 99 SER A C 1
ATOM 762 O O . SER A 1 99 ? -1.944 22.688 3.162 1 94.5 99 SER A O 1
ATOM 764 N N . ARG A 1 100 ? -3.508 24.078 2.461 1 92.25 100 ARG A N 1
ATOM 765 C CA . ARG A 1 100 ? -4.047 23.125 1.496 1 92.25 100 ARG A CA 1
ATOM 766 C C . ARG A 1 100 ? -3.018 22.781 0.423 1 92.25 100 ARG A C 1
ATOM 768 O O . ARG A 1 100 ? -2.248 23.656 0.001 1 92.25 100 ARG A O 1
ATOM 775 N N . GLY A 1 101 ? -2.979 21.484 -0.014 1 94.06 101 GLY A N 1
ATOM 776 C CA . GLY A 1 101 ? -2.104 21.047 -1.09 1 94.06 101 GLY A CA 1
ATOM 777 C C . GLY A 1 101 ? -0.876 20.312 -0.597 1 94.06 101 GLY A C 1
ATOM 778 O O . GLY A 1 101 ? -0.117 19.75 -1.396 1 94.06 101 GLY A O 1
ATOM 779 N N . ILE A 1 102 ? -0.685 20.312 0.654 1 95 102 ILE A N 1
ATOM 780 C CA . ILE A 1 102 ? 0.566 19.781 1.186 1 95 102 ILE A CA 1
ATOM 781 C C . ILE A 1 102 ? 0.344 18.359 1.711 1 95 102 ILE A C 1
ATOM 783 O O . ILE A 1 102 ? 1.13 17.453 1.423 1 95 102 ILE A O 1
ATOM 787 N N . PHE A 1 103 ? -0.787 18.094 2.322 1 96.19 103 PHE A N 1
ATOM 788 C CA . PHE A 1 103 ? -0.954 16.875 3.107 1 96.19 103 PHE A CA 1
ATOM 789 C C . PHE A 1 103 ? -1.84 15.883 2.373 1 96.19 103 PHE A C 1
ATOM 791 O O . PHE A 1 103 ? -1.854 14.695 2.707 1 96.19 103 PHE A O 1
ATOM 798 N N . GLU A 1 104 ? -2.607 16.297 1.352 1 96.88 104 GLU A N 1
ATOM 799 C CA . GLU A 1 104 ? -3.645 15.484 0.73 1 96.88 104 GLU A CA 1
ATOM 800 C C . GLU A 1 104 ? -3.055 14.211 0.132 1 96.88 104 GLU A C 1
ATOM 802 O O . GLU A 1 104 ? -3.52 13.109 0.429 1 96.88 104 GLU A O 1
ATOM 807 N N . ARG A 1 105 ? -2.016 14.414 -0.644 1 97.75 105 ARG A N 1
ATOM 808 C CA . ARG A 1 105 ? -1.438 13.266 -1.343 1 97.75 105 ARG A CA 1
ATOM 809 C C . ARG A 1 105 ? -0.762 12.312 -0.365 1 97.75 105 ARG A C 1
ATOM 811 O O . ARG A 1 105 ? -0.999 11.102 -0.406 1 97.75 105 ARG A O 1
ATOM 818 N N . PRO A 1 106 ? 0.075 12.828 0.58 1 98.31 106 PRO A N 1
ATOM 819 C CA . PRO A 1 106 ? 0.663 11.93 1.571 1 98.31 106 PRO A CA 1
ATOM 820 C C . PRO A 1 106 ? -0.389 11.148 2.355 1 98.31 106 PRO A C 1
ATOM 822 O O . PRO A 1 106 ? -0.217 9.953 2.605 1 98.31 106 PRO A O 1
ATOM 825 N N . ILE A 1 107 ? -1.45 11.742 2.719 1 98.5 107 ILE A N 1
ATOM 826 C CA . ILE A 1 107 ? -2.502 11.07 3.477 1 98.5 107 ILE A CA 1
ATOM 827 C C . ILE A 1 107 ? -3.16 10 2.607 1 98.5 107 ILE A C 1
ATOM 829 O O . ILE A 1 107 ? -3.443 8.898 3.08 1 98.5 107 ILE A O 1
ATOM 833 N N . ALA A 1 108 ? -3.43 10.305 1.336 1 98.88 108 ALA A N 1
ATOM 834 C CA . ALA A 1 108 ? -3.998 9.336 0.409 1 98.88 108 ALA A CA 1
ATOM 835 C C . ALA A 1 108 ? -3.104 8.102 0.291 1 98.88 108 ALA A C 1
ATOM 837 O O . ALA A 1 108 ? -3.592 6.969 0.287 1 98.88 108 ALA A O 1
ATOM 838 N N . GLU A 1 109 ? -1.812 8.328 0.198 1 98.94 109 GLU A N 1
ATOM 839 C CA . GLU A 1 109 ? -0.86 7.223 0.135 1 98.94 109 GLU A CA 1
ATOM 840 C C . GLU A 1 109 ? -0.907 6.383 1.407 1 98.94 109 GLU A C 1
ATOM 842 O O . GLU A 1 109 ? -0.824 5.152 1.348 1 98.94 109 GLU A O 1
ATOM 847 N N . TYR A 1 110 ? -1.051 7.07 2.535 1 98.88 110 TYR A N 1
ATOM 848 C CA . TYR A 1 110 ? -1.177 6.355 3.801 1 98.88 110 TYR A CA 1
ATOM 849 C C . TYR A 1 110 ? -2.404 5.453 3.797 1 98.88 110 TYR A C 1
ATOM 851 O O . TYR A 1 110 ? -2.33 4.289 4.207 1 98.88 110 TYR A O 1
ATOM 859 N N . VAL A 1 111 ? -3.502 5.949 3.352 1 98.94 111 VAL A N 1
ATOM 860 C CA . VAL A 1 111 ? -4.742 5.18 3.309 1 98.94 111 VAL A CA 1
ATOM 861 C C . VAL A 1 111 ? -4.566 3.961 2.408 1 98.94 111 VAL A C 1
ATOM 863 O O . VAL A 1 111 ? -4.914 2.842 2.791 1 98.94 111 VAL A O 1
ATOM 866 N N . LEU A 1 112 ? -4.016 4.176 1.253 1 98.94 112 LEU A N 1
ATOM 867 C CA . LEU A 1 112 ? -3.764 3.068 0.339 1 98.94 112 LEU A CA 1
ATOM 868 C C . LEU A 1 112 ? -2.824 2.047 0.969 1 98.94 112 LEU A C 1
ATOM 870 O O . LEU A 1 112 ? -3.018 0.838 0.813 1 98.94 112 LEU A O 1
ATOM 874 N N . ALA A 1 113 ? -1.794 2.516 1.692 1 98.94 113 ALA A N 1
ATOM 875 C CA . ALA A 1 113 ? -0.857 1.628 2.375 1 98.94 113 ALA A C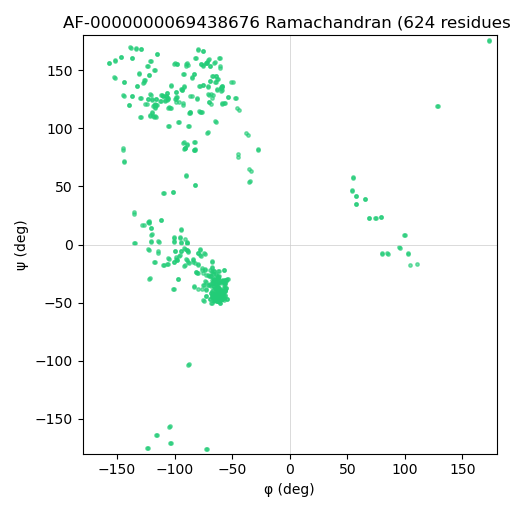A 1
ATOM 876 C C . ALA A 1 113 ? -1.582 0.725 3.369 1 98.94 113 ALA A C 1
ATOM 878 O O . ALA A 1 113 ? -1.315 -0.477 3.434 1 98.94 113 ALA A O 1
ATOM 879 N N . GLN A 1 114 ? -2.479 1.314 4.109 1 98.94 114 GLN A N 1
ATOM 880 C CA . GLN A 1 114 ? -3.211 0.529 5.098 1 98.94 114 GLN A CA 1
ATOM 881 C C . GLN A 1 114 ? -4.141 -0.475 4.422 1 98.94 114 GLN A C 1
ATOM 883 O O . GLN A 1 114 ? -4.242 -1.625 4.855 1 98.94 114 GLN A O 1
ATOM 888 N N . ILE A 1 115 ? -4.828 -0.056 3.352 1 98.94 115 ILE A N 1
ATOM 889 C CA . ILE A 1 115 ? -5.703 -0.96 2.611 1 98.94 115 ILE A CA 1
ATOM 890 C C . ILE A 1 115 ? -4.898 -2.15 2.096 1 98.94 115 ILE A C 1
ATOM 892 O O . ILE A 1 115 ? -5.293 -3.305 2.289 1 98.94 115 ILE A O 1
ATOM 896 N N . LEU A 1 116 ? -3.787 -1.869 1.526 1 98.94 116 LEU A N 1
ATOM 897 C CA . LEU A 1 116 ? -2.965 -2.934 0.961 1 98.94 116 LEU A CA 1
ATOM 898 C C . LEU A 1 116 ? -2.344 -3.783 2.064 1 98.94 116 LEU A C 1
ATOM 900 O O . LEU A 1 116 ? -2.162 -4.992 1.896 1 98.94 116 LEU A O 1
ATOM 904 N N . ALA A 1 117 ? -1.982 -3.154 3.207 1 98.75 117 ALA A N 1
ATOM 905 C CA . ALA A 1 117 ? -1.469 -3.928 4.336 1 98.75 117 ALA A CA 1
ATOM 906 C C . ALA A 1 117 ? -2.498 -4.949 4.812 1 98.75 117 ALA A C 1
ATOM 908 O O . ALA A 1 117 ? -2.148 -6.082 5.141 1 98.75 117 ALA A O 1
ATOM 909 N N . PHE A 1 118 ? -3.775 -4.555 4.848 1 98.69 118 PHE A N 1
ATOM 910 C CA . PHE A 1 118 ? -4.848 -5.484 5.188 1 98.69 118 PHE A CA 1
ATOM 911 C C . PHE A 1 118 ? -5.012 -6.539 4.098 1 98.69 118 PHE A C 1
ATOM 913 O O . PHE A 1 118 ? -5.043 -7.738 4.383 1 98.69 118 PHE A O 1
ATOM 920 N N . ALA A 1 119 ? -5.117 -6.09 2.834 1 98.75 119 ALA A N 1
ATOM 921 C CA . ALA A 1 119 ? -5.422 -6.969 1.707 1 98.75 119 ALA A CA 1
ATOM 922 C C . ALA A 1 119 ? -4.34 -8.031 1.534 1 98.75 119 ALA A C 1
ATOM 924 O O . ALA A 1 119 ? -4.645 -9.195 1.269 1 98.75 119 ALA A O 1
ATOM 925 N N . LYS A 1 120 ? -3.082 -7.598 1.691 1 98.69 120 LYS A N 1
ATOM 926 C CA . LYS A 1 120 ? -1.975 -8.523 1.476 1 98.69 120 LYS A CA 1
ATOM 927 C C . LYS A 1 120 ? -1.525 -9.164 2.789 1 98.69 120 LYS A C 1
ATOM 929 O O . LYS A 1 120 ? -0.572 -9.945 2.812 1 98.69 120 LYS A O 1
ATOM 934 N N . ASP A 1 121 ? -2.184 -8.836 3.873 1 97.81 121 ASP A N 1
ATOM 935 C CA . ASP A 1 121 ? -2.021 -9.406 5.211 1 97.81 121 ASP A CA 1
ATOM 936 C C . ASP A 1 121 ? -0.571 -9.305 5.676 1 97.81 121 ASP A C 1
ATOM 938 O O . ASP A 1 121 ? 0.024 -10.312 6.078 1 97.81 121 ASP A O 1
ATOM 942 N N . ILE A 1 122 ? -0.05 -8.086 5.707 1 97.19 122 ILE A N 1
ATOM 943 C CA . ILE A 1 122 ? 1.324 -7.812 6.109 1 97.19 122 ILE A CA 1
ATOM 944 C C . ILE A 1 122 ? 1.533 -8.242 7.559 1 97.19 122 ILE A C 1
ATOM 946 O O . ILE A 1 122 ? 2.611 -8.727 7.922 1 97.19 122 ILE A O 1
ATOM 950 N N . ARG A 1 123 ? 0.539 -8.148 8.375 1 95 123 ARG A N 1
ATOM 951 C CA . ARG A 1 123 ? 0.63 -8.547 9.773 1 95 123 ARG A CA 1
ATOM 952 C C . ARG A 1 123 ? 0.917 -10.039 9.898 1 95 123 ARG A C 1
ATOM 954 O O . ARG A 1 123 ? 1.78 -10.445 10.68 1 95 123 ARG A O 1
ATOM 961 N N . ARG A 1 124 ? 0.18 -10.875 9.156 1 95.5 124 ARG A N 1
ATOM 962 C CA . ARG A 1 124 ? 0.378 -12.32 9.195 1 95.5 124 ARG A CA 1
ATOM 963 C C . ARG A 1 124 ? 1.791 -12.688 8.758 1 95.5 124 ARG A C 1
ATOM 965 O O . ARG A 1 124 ? 2.441 -13.523 9.391 1 95.5 124 ARG A O 1
ATOM 972 N N . SER A 1 125 ? 2.252 -12.094 7.672 1 96.38 125 SER A N 1
ATOM 973 C CA . SER A 1 125 ? 3.596 -12.406 7.191 1 96.38 125 SER A CA 1
ATOM 974 C C . SER A 1 125 ? 4.656 -11.961 8.188 1 96.38 125 SER A C 1
ATOM 976 O O . SER A 1 125 ? 5.676 -12.633 8.367 1 96.38 125 SER A O 1
ATOM 978 N N . THR A 1 126 ? 4.414 -10.789 8.828 1 95.06 126 THR A N 1
ATOM 979 C CA . THR A 1 126 ? 5.344 -10.305 9.844 1 95.06 126 THR A CA 1
ATOM 980 C C . THR A 1 126 ? 5.426 -11.281 11.016 1 95.06 126 THR A C 1
ATOM 982 O O . THR A 1 126 ? 6.516 -11.602 11.484 1 95.06 126 THR A O 1
ATOM 985 N N . ARG A 1 127 ? 4.273 -11.758 11.453 1 94 127 ARG A N 1
ATOM 986 C CA . ARG A 1 127 ? 4.23 -12.727 12.539 1 94 127 ARG A CA 1
ATOM 987 C C . ARG A 1 127 ? 4.91 -14.031 12.141 1 94 127 ARG A C 1
ATOM 989 O O . ARG A 1 127 ? 5.664 -14.617 12.922 1 94 127 ARG A O 1
ATOM 996 N N . ALA A 1 128 ? 4.613 -14.531 10.953 1 96.56 128 ALA A N 1
ATOM 997 C CA . ALA A 1 128 ? 5.219 -15.766 10.461 1 96.56 128 ALA A CA 1
ATOM 998 C C . ALA A 1 128 ? 6.738 -15.641 10.391 1 96.56 128 ALA A C 1
ATOM 1000 O O . ALA A 1 128 ? 7.461 -16.578 10.75 1 96.56 128 ALA A O 1
ATOM 1001 N N . GLN A 1 129 ? 7.242 -14.484 9.898 1 96.19 129 GLN A N 1
ATOM 1002 C CA . GLN A 1 129 ? 8.68 -14.242 9.82 1 96.19 129 GLN A CA 1
ATOM 1003 C C . GLN A 1 129 ? 9.312 -14.258 11.203 1 96.19 129 GLN A C 1
ATOM 1005 O O . GLN A 1 129 ? 10.375 -14.852 11.398 1 96.19 129 GLN A O 1
ATOM 1010 N N . ALA A 1 130 ? 8.672 -13.57 12.172 1 94.38 130 ALA A N 1
ATOM 1011 C CA . ALA A 1 130 ? 9.172 -13.57 13.539 1 94.38 130 ALA A CA 1
ATOM 1012 C C . ALA A 1 130 ? 9.25 -14.984 14.102 1 94.38 130 ALA A C 1
ATOM 1014 O O . ALA A 1 130 ? 10.148 -15.297 14.891 1 94.38 130 ALA A O 1
ATOM 1015 N N . ALA A 1 131 ? 8.398 -15.82 13.672 1 96.06 131 ALA A N 1
ATOM 1016 C CA . ALA A 1 131 ? 8.352 -17.219 14.117 1 96.06 131 ALA A CA 1
ATOM 1017 C C . ALA A 1 131 ? 9.234 -18.094 13.234 1 96.06 131 ALA A C 1
ATOM 1019 O O . ALA A 1 131 ? 9.273 -19.312 13.414 1 96.06 131 ALA A O 1
ATOM 1020 N N . LEU A 1 132 ? 9.945 -17.516 12.219 1 97 132 LEU A N 1
ATOM 1021 C CA . LEU A 1 132 ? 10.828 -18.219 11.297 1 97 132 LEU A CA 1
ATOM 1022 C C . LEU A 1 132 ? 10.062 -19.312 10.555 1 97 132 LEU A C 1
ATOM 1024 O O . LEU A 1 132 ? 10.547 -20.453 10.453 1 97 132 LEU A O 1
ATOM 1028 N N . SER A 1 133 ? 8.906 -18.969 10.172 1 96.38 133 SER A N 1
ATOM 1029 C CA . SER A 1 133 ? 8 -19.953 9.602 1 96.38 133 SER A CA 1
ATOM 1030 C C . SER A 1 133 ? 7.691 -19.641 8.141 1 96.38 133 SER A C 1
ATOM 1032 O O . SER A 1 133 ? 7.176 -18.562 7.824 1 96.38 133 SER A O 1
ATOM 1034 N N . TRP A 1 134 ? 8.039 -20.578 7.285 1 96.94 134 TRP A N 1
ATOM 1035 C CA . TRP A 1 134 ? 7.68 -20.516 5.875 1 96.94 134 TRP A CA 1
ATOM 1036 C C . TRP A 1 134 ? 6.367 -21.234 5.609 1 96.94 134 TRP A C 1
ATOM 1038 O O . TRP A 1 134 ? 6.367 -22.422 5.254 1 96.94 134 TRP A O 1
ATOM 1048 N N . ARG A 1 135 ? 5.246 -20.5 5.73 1 94.81 135 ARG A N 1
ATOM 1049 C CA . ARG A 1 135 ? 3.926 -21.109 5.598 1 94.81 135 ARG A CA 1
ATOM 1050 C C . ARG A 1 135 ? 3.053 -20.328 4.625 1 94.81 135 ARG A C 1
ATOM 1052 O O . ARG A 1 135 ? 2.781 -19.141 4.848 1 94.81 135 ARG A O 1
ATOM 1059 N N . HIS A 1 136 ? 2.572 -21.016 3.715 1 94.06 136 HIS A N 1
ATOM 1060 C CA . HIS A 1 136 ? 1.753 -20.438 2.662 1 94.06 136 HIS A CA 1
ATOM 1061 C C . HIS A 1 136 ? 0.424 -19.922 3.215 1 94.06 136 HIS A C 1
ATOM 1063 O O . HIS A 1 136 ? -0.154 -20.547 4.113 1 94.06 136 HIS A O 1
ATOM 1069 N N . PHE A 1 137 ? -0.086 -18.844 2.689 1 96.12 137 PHE A N 1
ATOM 1070 C CA . PHE A 1 137 ? -1.436 -18.344 2.924 1 96.12 137 PHE A CA 1
ATOM 1071 C C . PHE A 1 137 ? -1.937 -17.547 1.719 1 96.12 137 PHE A C 1
ATOM 1073 O O . PHE A 1 137 ? -1.145 -17.125 0.872 1 96.12 137 PHE A O 1
ATOM 1080 N N . GLU A 1 138 ? -3.242 -17.438 1.599 1 97.19 138 GLU A N 1
ATOM 1081 C CA . GLU A 1 138 ? -3.859 -16.609 0.562 1 97.19 138 GLU A CA 1
ATOM 1082 C C . GLU A 1 138 ? -4.129 -15.195 1.069 1 97.19 138 GLU A C 1
ATOM 1084 O O . GLU A 1 138 ? -4.398 -15 2.256 1 97.19 138 GLU A O 1
ATOM 1089 N N . SER A 1 139 ? -4.023 -14.227 0.193 1 98 139 SER A N 1
ATOM 1090 C CA . SER A 1 139 ? -4.379 -12.844 0.498 1 98 139 SER A CA 1
ATOM 1091 C C . SER A 1 139 ? -5.559 -12.375 -0.349 1 98 139 SER A C 1
ATOM 1093 O O . SER A 1 139 ? -6.355 -13.195 -0.812 1 98 139 SER A O 1
ATOM 1095 N N . GLU A 1 140 ? -5.777 -11.055 -0.423 1 98.19 140 GLU A N 1
ATOM 1096 C CA . GLU A 1 140 ? -6.898 -10.484 -1.165 1 98.19 140 GLU A CA 1
ATOM 1097 C C . GLU A 1 140 ? -6.406 -9.531 -2.256 1 98.19 140 GLU A C 1
ATOM 1099 O O . GLU A 1 140 ? -5.266 -9.07 -2.217 1 98.19 140 GLU A O 1
ATOM 1104 N N . SER A 1 141 ? -7.203 -9.305 -3.223 1 97.75 141 SER A N 1
ATOM 1105 C CA . SER A 1 141 ? -6.996 -8.242 -4.199 1 97.75 141 SER A CA 1
ATOM 1106 C C . SER A 1 141 ? -7.855 -7.027 -3.883 1 97.75 141 SER A C 1
ATOM 1108 O O . SER A 1 141 ? -8.906 -7.152 -3.254 1 97.75 141 SER A O 1
ATOM 1110 N N . ILE A 1 142 ? -7.387 -5.891 -4.367 1 98.69 142 ILE A N 1
ATOM 1111 C CA . ILE A 1 142 ? -8.18 -4.699 -4.074 1 98.69 142 ILE A CA 1
ATOM 1112 C C . ILE A 1 142 ? -8.867 -4.211 -5.348 1 98.69 142 ILE A C 1
ATOM 1114 O O . ILE A 1 142 ? -9.773 -3.377 -5.293 1 98.69 142 ILE A O 1
ATOM 1118 N N . GLU A 1 143 ? -8.391 -4.648 -6.504 1 98.25 143 GLU A N 1
ATOM 1119 C CA . GLU A 1 143 ? -9.047 -4.266 -7.75 1 98.25 143 GLU A CA 1
ATOM 1120 C C . GLU A 1 143 ? -10.539 -4.598 -7.711 1 98.25 143 GLU A C 1
ATOM 1122 O O . GLU A 1 143 ? -10.922 -5.715 -7.359 1 98.25 143 GLU A O 1
ATOM 1127 N N . GLY A 1 144 ? -11.336 -3.605 -7.992 1 98.31 144 GLY A N 1
ATOM 1128 C CA . GLY A 1 144 ? -12.773 -3.795 -8.055 1 98.31 144 GLY A CA 1
ATOM 1129 C C . GLY A 1 144 ? -13.438 -3.807 -6.688 1 98.31 144 GLY A C 1
ATOM 1130 O O . GLY A 1 144 ? -14.664 -3.879 -6.582 1 98.31 144 GLY A O 1
ATOM 1131 N N . THR A 1 145 ? -12.688 -3.801 -5.613 1 98.69 145 THR A N 1
ATOM 1132 C CA . THR A 1 145 ? -13.219 -3.863 -4.254 1 98.69 145 THR A CA 1
ATOM 1133 C C . THR A 1 145 ? -13.922 -2.557 -3.889 1 98.69 145 THR A C 1
ATOM 1135 O O . THR A 1 145 ? -13.383 -1.473 -4.133 1 98.69 145 THR A O 1
ATOM 1138 N N . PRO A 1 146 ? -15.156 -2.584 -3.389 1 98.81 146 PRO A N 1
ATOM 1139 C CA . PRO A 1 146 ? -15.875 -1.361 -3.027 1 98.81 146 PRO A CA 1
ATOM 1140 C C . PRO A 1 146 ? -15.305 -0.683 -1.786 1 98.81 146 PRO A C 1
ATOM 1142 O O . PRO A 1 146 ? -15 -1.353 -0.794 1 98.81 146 PRO A O 1
ATOM 1145 N N . VAL A 1 147 ? -15.164 0.59 -1.837 1 98.88 147 VAL A N 1
ATOM 1146 C CA . VAL A 1 147 ? -14.68 1.4 -0.725 1 98.88 147 VAL A CA 1
ATOM 1147 C C . VAL A 1 147 ? -15.523 2.668 -0.603 1 98.88 147 VAL A C 1
ATOM 1149 O O . VAL A 1 147 ? -15.844 3.305 -1.608 1 98.88 147 VAL A O 1
ATOM 1152 N N . GLY A 1 148 ? -16.047 2.953 0.595 1 98.75 148 GLY A N 1
ATOM 1153 C CA . GLY A 1 148 ? -16.688 4.227 0.907 1 98.75 148 GLY A CA 1
ATOM 1154 C C . GLY A 1 148 ? -15.727 5.23 1.527 1 98.75 148 GLY A C 1
ATOM 1155 O O . GLY A 1 148 ? -14.953 4.887 2.42 1 98.75 148 GLY A O 1
ATOM 1156 N N . VAL A 1 149 ? -15.711 6.457 1.056 1 98.81 149 VAL A N 1
ATOM 1157 C CA . VAL A 1 149 ? -14.906 7.543 1.604 1 98.81 149 VAL A CA 1
ATOM 1158 C C . VAL A 1 149 ? -15.812 8.641 2.154 1 98.81 149 VAL A C 1
ATOM 1160 O O . VAL A 1 149 ? -16.484 9.344 1.391 1 98.81 149 VAL A O 1
ATOM 1163 N N . LEU A 1 150 ? -15.82 8.75 3.467 1 98 150 LEU A N 1
ATOM 1164 C CA . LEU A 1 150 ? -16.609 9.781 4.125 1 98 150 LEU A CA 1
ATOM 1165 C C . LEU A 1 150 ? -15.844 11.086 4.23 1 98 150 LEU A C 1
ATOM 1167 O O . LEU A 1 150 ? -14.883 11.188 4.996 1 98 150 LEU A O 1
ATOM 1171 N N . GLY A 1 151 ? -16.234 12.117 3.566 1 94.62 151 GLY A N 1
ATOM 1172 C CA . GLY A 1 151 ? -15.57 13.406 3.475 1 94.62 151 GLY A CA 1
ATOM 1173 C C . GLY A 1 151 ? -15.383 13.883 2.047 1 94.62 151 GLY A C 1
ATOM 1174 O O . GLY A 1 151 ? -14.688 13.234 1.258 1 94.62 151 GLY A O 1
ATOM 1175 N N . THR A 1 152 ? -15.953 15.008 1.679 1 93.31 152 THR A N 1
ATOM 1176 C CA . THR A 1 152 ? -15.914 15.5 0.306 1 93.31 152 THR A CA 1
ATOM 1177 C C . THR A 1 152 ? -14.852 16.578 0.144 1 93.31 152 THR A C 1
ATOM 1179 O O . THR A 1 152 ? -14.742 17.203 -0.917 1 93.31 152 THR A O 1
ATOM 1182 N N . GLY A 1 153 ? -14.102 16.875 1.185 1 90.94 153 GLY A N 1
ATOM 1183 C CA . GLY A 1 153 ? -13.047 17.875 1.134 1 90.94 153 GLY A CA 1
ATOM 1184 C C . GLY A 1 153 ? -11.828 17.422 0.348 1 90.94 153 GLY A C 1
ATOM 1185 O O . GLY A 1 153 ? -11.844 16.359 -0.263 1 90.94 153 GLY A O 1
ATOM 1186 N N . PRO A 1 154 ? -10.797 18.25 0.331 1 92.25 154 PRO A N 1
ATOM 1187 C CA . PRO A 1 154 ? -9.602 17.984 -0.479 1 92.25 154 PRO A CA 1
ATOM 1188 C C . PRO A 1 154 ? -8.945 16.656 -0.13 1 92.25 154 PRO A C 1
ATOM 1190 O O . PRO A 1 154 ? -8.5 15.93 -1.023 1 92.25 154 PRO A O 1
ATOM 1193 N N . ILE A 1 155 ? -8.875 16.344 1.108 1 95.19 155 ILE A N 1
ATOM 1194 C CA . ILE A 1 155 ? -8.25 15.086 1.517 1 95.19 155 ILE A CA 1
ATOM 1195 C C . ILE A 1 155 ? -9.086 13.906 1.016 1 95.19 155 ILE A C 1
ATOM 1197 O O . ILE A 1 155 ? -8.547 12.953 0.44 1 95.19 155 ILE A O 1
ATOM 1201 N N . GLY A 1 156 ? -10.438 13.945 1.238 1 96.94 156 GLY A N 1
ATOM 1202 C CA . GLY A 1 156 ? -11.312 12.906 0.719 1 96.94 156 GLY A CA 1
ATOM 1203 C C . GLY A 1 156 ? -11.203 12.734 -0.784 1 96.94 156 GLY A C 1
ATOM 1204 O O . GLY A 1 156 ? -11.195 11.609 -1.283 1 96.94 156 GLY A O 1
ATOM 1205 N N . GLN A 1 157 ? -11.078 13.828 -1.468 1 97.25 157 GLN A N 1
ATOM 1206 C CA . GLN A 1 157 ? -10.945 13.789 -2.92 1 97.25 157 GLN A CA 1
ATOM 1207 C C . GLN A 1 157 ? -9.633 13.133 -3.34 1 97.25 157 GLN A C 1
ATOM 1209 O O . GLN A 1 157 ? -9.609 12.328 -4.273 1 97.25 157 GLN A O 1
ATOM 1214 N N . ALA A 1 158 ? -8.539 13.508 -2.678 1 98.12 158 ALA A N 1
ATOM 1215 C CA . ALA A 1 158 ? -7.242 12.914 -2.986 1 98.12 158 ALA A CA 1
ATOM 1216 C C . ALA A 1 158 ? -7.262 11.406 -2.746 1 98.12 158 ALA A C 1
ATOM 1218 O O . ALA A 1 158 ? -6.746 10.633 -3.561 1 98.12 158 ALA A O 1
ATOM 1219 N N . ILE A 1 159 ? -7.875 10.984 -1.661 1 98.81 159 ILE A N 1
ATOM 1220 C CA . ILE A 1 159 ? -8.008 9.57 -1.337 1 98.81 159 ILE A CA 1
ATOM 1221 C C . ILE A 1 159 ? -8.82 8.859 -2.424 1 98.81 159 ILE A C 1
ATOM 1223 O O . ILE A 1 159 ? -8.391 7.832 -2.951 1 98.81 159 ILE A O 1
ATOM 1227 N N . SER A 1 160 ? -9.93 9.453 -2.791 1 98.81 160 SER A N 1
ATOM 1228 C CA . SER A 1 160 ? -10.812 8.867 -3.793 1 98.81 160 SER A CA 1
ATOM 1229 C C . SER A 1 160 ? -10.109 8.711 -5.137 1 98.81 160 SER A C 1
ATOM 1231 O O . SER A 1 160 ? -10.219 7.676 -5.789 1 98.81 160 SER A O 1
ATOM 1233 N N . THR A 1 161 ? -9.406 9.734 -5.504 1 98.81 161 THR A N 1
ATOM 1234 C CA . THR A 1 161 ? -8.688 9.727 -6.773 1 98.81 161 THR A CA 1
ATOM 1235 C C . THR A 1 161 ? -7.641 8.617 -6.801 1 98.81 161 THR A C 1
ATOM 1237 O O . THR A 1 161 ? -7.574 7.84 -7.754 1 98.81 161 THR A O 1
ATOM 1240 N N . LEU A 1 162 ? -6.848 8.531 -5.777 1 98.88 162 LEU A N 1
ATOM 1241 C CA . LEU A 1 162 ? -5.77 7.551 -5.734 1 98.88 162 LEU A CA 1
ATOM 1242 C C . LEU A 1 162 ? -6.332 6.133 -5.684 1 98.88 162 LEU A C 1
ATOM 1244 O O . LEU A 1 162 ? -5.844 5.242 -6.383 1 98.88 162 LEU A O 1
ATOM 1248 N N . LEU A 1 163 ? -7.363 5.887 -4.836 1 98.94 163 LEU A N 1
ATOM 1249 C CA . LEU A 1 163 ? -7.973 4.566 -4.742 1 98.94 163 LEU A CA 1
ATOM 1250 C C . LEU A 1 163 ? -8.625 4.172 -6.062 1 98.94 163 LEU A C 1
ATOM 1252 O O . LEU A 1 163 ? -8.586 3.002 -6.453 1 98.94 163 LEU A O 1
ATOM 1256 N N . GLY A 1 164 ? -9.219 5.141 -6.75 1 98.88 164 GLY A N 1
ATOM 1257 C CA . GLY A 1 164 ? -9.727 4.887 -8.086 1 98.88 164 GLY A CA 1
ATOM 1258 C C . GLY A 1 164 ? -8.641 4.5 -9.078 1 98.88 164 GLY A C 1
ATOM 1259 O O . GLY A 1 164 ? -8.844 3.613 -9.906 1 98.88 164 GLY A O 1
ATOM 1260 N N . ALA A 1 165 ? -7.516 5.145 -8.984 1 98.75 165 ALA A N 1
ATOM 1261 C CA . ALA A 1 165 ? -6.398 4.91 -9.898 1 98.75 165 ALA A CA 1
ATOM 1262 C C . ALA A 1 165 ? -5.891 3.475 -9.789 1 98.75 165 ALA A C 1
ATOM 1264 O O . ALA A 1 165 ? -5.402 2.904 -10.766 1 98.75 165 ALA A O 1
ATOM 1265 N N . VAL A 1 166 ? -6.047 2.877 -8.625 1 98.81 166 VAL A N 1
ATOM 1266 C CA . VAL A 1 166 ? -5.559 1.511 -8.469 1 98.81 166 VAL A CA 1
ATOM 1267 C C . VAL A 1 166 ? -6.699 0.525 -8.711 1 98.81 166 VAL A C 1
ATOM 1269 O O . VAL A 1 166 ? -6.57 -0.667 -8.422 1 98.81 166 VAL A O 1
ATOM 1272 N N . GLY A 1 167 ? -7.848 1.003 -9.117 1 98.75 167 GLY A N 1
ATOM 1273 C CA . GLY A 1 167 ? -8.883 0.132 -9.648 1 98.75 167 GLY A CA 1
ATOM 1274 C C . GLY A 1 167 ? -9.961 -0.198 -8.633 1 98.75 167 GLY A C 1
ATOM 1275 O O . GLY A 1 167 ? -10.797 -1.076 -8.875 1 98.75 167 GLY A O 1
ATOM 1276 N N . MET A 1 168 ? -9.992 0.407 -7.484 1 98.88 168 MET A N 1
ATOM 1277 C CA . MET A 1 168 ? -11.078 0.173 -6.535 1 98.88 168 MET A CA 1
ATOM 1278 C C . MET A 1 168 ? -12.352 0.881 -6.98 1 98.88 168 MET A C 1
ATOM 1280 O O . MET A 1 168 ? -12.297 1.814 -7.781 1 98.88 168 MET A O 1
ATOM 1284 N N . ARG A 1 169 ? -13.5 0.404 -6.582 1 98.81 169 ARG A N 1
ATOM 1285 C CA . ARG A 1 169 ? -14.789 1.053 -6.805 1 98.81 169 ARG A CA 1
ATOM 1286 C C . ARG A 1 169 ? -15.117 2.021 -5.676 1 98.81 169 ARG A C 1
ATOM 1288 O O . ARG A 1 169 ? -15.586 1.607 -4.613 1 98.81 169 ARG A O 1
ATOM 1295 N N . VAL A 1 170 ? -14.93 3.324 -5.895 1 98.88 170 VAL A N 1
ATOM 1296 C CA . VAL A 1 170 ? -14.977 4.328 -4.836 1 98.88 170 VAL A CA 1
ATOM 1297 C C . VAL A 1 170 ? -16.344 5.004 -4.816 1 98.88 170 VAL A C 1
ATOM 1299 O O . VAL A 1 170 ? -16.859 5.391 -5.867 1 98.88 170 VAL A O 1
ATOM 1302 N N . THR A 1 171 ? -16.922 5.102 -3.699 1 98.38 171 THR A N 1
ATOM 1303 C CA . THR A 1 171 ? -18.109 5.91 -3.453 1 98.38 171 THR A CA 1
ATOM 1304 C C . THR A 1 171 ? -17.812 7.016 -2.443 1 98.38 171 THR A C 1
ATOM 1306 O O . THR A 1 171 ? -17.406 6.742 -1.315 1 98.38 171 THR A O 1
ATOM 1309 N N . VAL A 1 172 ? -17.984 8.211 -2.811 1 97.56 172 VAL A N 1
ATOM 1310 C CA . VAL A 1 172 ? -17.797 9.336 -1.899 1 97.56 172 VAL A CA 1
ATOM 1311 C C . VAL A 1 172 ? -19.094 9.602 -1.133 1 97.56 172 VAL A C 1
ATOM 1313 O O . VAL A 1 172 ? -20.156 9.688 -1.73 1 97.56 172 VAL A O 1
ATOM 1316 N N . LEU A 1 173 ? -18.969 9.656 0.151 1 96.62 173 LEU A N 1
ATOM 1317 C CA . LEU A 1 173 ? -20.109 9.883 1.042 1 96.62 173 LEU A CA 1
ATOM 1318 C C . LEU A 1 173 ? -20.094 11.305 1.592 1 96.62 173 LEU A C 1
ATOM 1320 O O . LEU A 1 173 ? -19.141 11.695 2.283 1 96.62 173 LEU A O 1
ATOM 1324 N N . GLY A 1 174 ? -21.078 12.039 1.309 1 91.56 174 GLY A N 1
ATOM 1325 C CA . GLY A 1 174 ? -21.203 13.414 1.762 1 91.56 174 GLY A CA 1
ATOM 1326 C C . GLY A 1 174 ? -22.203 13.586 2.889 1 91.56 174 GLY A C 1
ATOM 1327 O O . GLY A 1 174 ? -22.391 12.68 3.703 1 91.56 174 GLY A O 1
ATOM 1328 N N . ARG A 1 175 ? -22.703 14.766 3.016 1 85.94 175 ARG A N 1
ATOM 1329 C CA . ARG A 1 175 ? -23.594 15.148 4.102 1 85.94 175 ARG A CA 1
ATOM 1330 C C . ARG A 1 175 ? -24.891 14.336 4.074 1 85.94 175 ARG A C 1
ATOM 1332 O O . ARG A 1 175 ? -25.375 13.898 5.121 1 85.94 175 ARG A O 1
ATOM 1339 N N . ALA A 1 176 ? -25.375 14.172 2.939 1 82.75 176 ALA A N 1
ATOM 1340 C CA . ALA A 1 176 ? -26.625 13.438 2.818 1 82.75 176 ALA A CA 1
ATOM 1341 C C . ALA A 1 176 ? -26.469 12 3.299 1 82.75 176 ALA A C 1
ATOM 1343 O O . ALA A 1 176 ? -27.297 11.508 4.074 1 82.75 176 ALA A O 1
ATOM 1344 N N . GLU A 1 177 ? -25.453 11.336 2.842 1 83.69 177 GLU A N 1
ATOM 1345 C CA . GLU A 1 177 ? -25.203 9.953 3.221 1 83.69 177 GLU A CA 1
ATOM 1346 C C . GLU A 1 177 ? -24.859 9.836 4.699 1 83.69 177 GLU A C 1
ATOM 1348 O O . GLU A 1 177 ? -25.156 8.836 5.344 1 83.69 177 GLU A O 1
ATOM 1353 N N . SER A 1 178 ? -24.266 10.883 5.219 1 85.31 178 SER A N 1
ATOM 1354 C CA . SER A 1 178 ? -23.859 10.883 6.617 1 85.31 178 SER A CA 1
ATOM 1355 C C . SER A 1 178 ? -25.062 10.891 7.551 1 85.31 178 SER A C 1
ATOM 1357 O O . SER A 1 178 ? -24.969 10.445 8.695 1 85.31 178 SER A O 1
ATOM 1359 N N . ALA A 1 179 ? -26.156 11.422 7.117 1 88.12 179 ALA A N 1
ATOM 1360 C CA . ALA A 1 179 ? -27.375 11.508 7.934 1 88.12 179 ALA A CA 1
ATOM 1361 C C . ALA A 1 179 ? -27.875 10.117 8.297 1 88.12 179 ALA A C 1
ATOM 1363 O O . ALA A 1 179 ? -28.469 9.922 9.367 1 88.12 179 ALA A O 1
ATOM 1364 N N . ASP A 1 180 ? -27.578 9.172 7.414 1 92.69 180 ASP A N 1
ATOM 1365 C CA . ASP A 1 180 ? -27.906 7.773 7.676 1 92.69 180 ASP A CA 1
ATOM 1366 C C . ASP A 1 180 ? -26.812 6.852 7.121 1 92.69 180 ASP A C 1
ATOM 1368 O O . ASP A 1 180 ? -27.078 6.043 6.23 1 92.69 180 ASP A O 1
ATOM 1372 N N . LEU A 1 181 ? -25.719 6.875 7.754 1 96.31 181 LEU A N 1
ATOM 1373 C CA . LEU A 1 181 ? -24.531 6.176 7.273 1 96.31 181 LEU A CA 1
ATOM 1374 C C . LEU A 1 181 ? -24.734 4.664 7.312 1 96.31 181 LEU A C 1
ATOM 1376 O O . LEU A 1 181 ? -24.25 3.943 6.441 1 96.31 181 LEU A O 1
ATOM 1380 N N . SER A 1 182 ? -25.531 4.18 8.266 1 97.25 182 SER A N 1
ATOM 1381 C CA . SER A 1 182 ? -25.734 2.746 8.445 1 97.25 182 SER A CA 1
ATOM 1382 C C . SER A 1 182 ? -26.422 2.129 7.227 1 97.25 182 SER A C 1
ATOM 1384 O O . SER A 1 182 ? -26.219 0.948 6.93 1 97.25 182 SER A O 1
ATOM 1386 N N . SER A 1 183 ? -27.172 2.912 6.477 1 95.94 183 SER A N 1
ATOM 1387 C CA . SER A 1 183 ? -27.891 2.412 5.316 1 95.94 183 SER A CA 1
ATOM 1388 C C . SER A 1 183 ? -26.984 2.273 4.105 1 95.94 183 SER A C 1
ATOM 1390 O O . SER A 1 183 ? -27.344 1.647 3.107 1 95.94 183 SER A O 1
ATOM 1392 N N . HIS A 1 184 ? -25.781 2.75 4.227 1 96.12 184 HIS A N 1
ATOM 1393 C CA . HIS A 1 184 ? -24.922 2.816 3.053 1 96.12 184 HIS A CA 1
ATOM 1394 C C . HIS A 1 184 ? -23.688 1.943 3.229 1 96.12 184 HIS A C 1
ATOM 1396 O O . HIS A 1 184 ? -23.047 1.55 2.246 1 96.12 184 HIS A O 1
ATOM 1402 N N . VAL A 1 185 ? -23.344 1.501 4.387 1 98 185 VAL A N 1
ATOM 1403 C CA . VAL A 1 185 ? -22.016 0.982 4.68 1 98 185 VAL A CA 1
ATOM 1404 C C . VAL A 1 185 ? -21.969 -0.517 4.395 1 98 185 VAL A C 1
ATOM 1406 O O . VAL A 1 185 ? -20.891 -1.103 4.289 1 98 185 VAL A O 1
ATOM 1409 N N . GLY A 1 186 ? -23.062 -1.191 4.199 1 97.62 186 GLY A N 1
ATOM 1410 C CA . GLY A 1 186 ? -23.125 -2.635 4.035 1 97.62 186 GLY A CA 1
ATOM 1411 C C . GLY A 1 186 ? -22.484 -3.123 2.754 1 97.62 186 GLY A C 1
ATOM 1412 O O . GLY A 1 186 ? -22.188 -4.312 2.617 1 97.62 186 GLY A O 1
ATOM 1413 N N . GLU A 1 187 ? -22.203 -2.312 1.819 1 96.12 187 GLU A N 1
ATOM 1414 C CA . GLU A 1 187 ? -21.672 -2.748 0.53 1 96.12 187 GLU A CA 1
ATOM 1415 C C . GLU A 1 187 ? -20.156 -2.6 0.477 1 96.12 187 GLU A C 1
ATOM 1417 O O . GLU A 1 187 ? -19.5 -3.105 -0.443 1 96.12 187 GLU A O 1
ATOM 1422 N N . PHE A 1 188 ? -19.609 -1.872 1.444 1 98.56 188 PHE A N 1
ATOM 1423 C CA . PHE A 1 188 ? -18.203 -1.526 1.359 1 98.56 188 PHE A CA 1
ATOM 1424 C C . PHE A 1 188 ? -17.344 -2.564 2.074 1 98.56 188 PHE A C 1
ATOM 1426 O O . PHE A 1 188 ? -17.719 -3.053 3.145 1 98.56 188 PHE A O 1
ATOM 1433 N N . GLU A 1 189 ? -16.25 -2.973 1.479 1 98.81 189 GLU A N 1
ATOM 1434 C CA . GLU A 1 189 ? -15.211 -3.764 2.127 1 98.81 189 GLU A CA 1
ATOM 1435 C C . GLU A 1 189 ? -14.281 -2.883 2.959 1 98.81 189 GLU A C 1
ATOM 1437 O O . GLU A 1 189 ? -13.633 -3.361 3.895 1 98.81 189 GLU A O 1
ATOM 1442 N N . TYR A 1 190 ? -14.188 -1.579 2.607 1 98.94 190 TYR A N 1
ATOM 1443 C CA . TYR A 1 190 ? -13.445 -0.57 3.35 1 98.94 190 TYR A CA 1
ATOM 1444 C C . TYR A 1 190 ? -14.273 0.691 3.547 1 98.94 190 TYR A C 1
ATOM 1446 O O . TYR A 1 190 ? -14.977 1.126 2.633 1 98.94 190 TYR A O 1
ATOM 1454 N N . LEU A 1 191 ? -14.258 1.259 4.703 1 98.94 191 LEU A N 1
ATOM 1455 C CA . LEU A 1 191 ? -14.789 2.582 5.012 1 98.94 191 LEU A CA 1
ATOM 1456 C C . LEU A 1 191 ? -13.68 3.516 5.488 1 98.94 191 LEU A C 1
ATOM 1458 O O . LEU A 1 191 ? -13.008 3.23 6.48 1 98.94 191 LEU A O 1
ATOM 1462 N N . VAL A 1 192 ? -13.445 4.57 4.75 1 98.94 192 VAL A N 1
ATOM 1463 C CA . VAL A 1 192 ? -12.406 5.547 5.074 1 98.94 192 VAL A CA 1
ATOM 1464 C C . VAL A 1 192 ? -13.047 6.836 5.578 1 98.94 192 VAL A C 1
ATOM 1466 O O . VAL A 1 192 ? -13.953 7.379 4.941 1 98.94 192 VAL A O 1
ATOM 1469 N N . LEU A 1 193 ? -12.609 7.289 6.703 1 98.62 193 LEU A N 1
ATOM 1470 C CA . LEU A 1 193 ? -13.125 8.516 7.297 1 98.62 193 LEU A CA 1
ATOM 1471 C C . LEU A 1 193 ? -12.133 9.664 7.113 1 98.62 193 LEU A C 1
ATOM 1473 O O . LEU A 1 193 ? -11.008 9.609 7.617 1 98.62 193 LEU A O 1
ATOM 1477 N N . ALA A 1 194 ? -12.516 10.656 6.422 1 96.62 194 ALA A N 1
ATOM 1478 C CA . ALA A 1 194 ? -11.75 11.883 6.199 1 96.62 194 ALA A CA 1
ATOM 1479 C C . ALA A 1 194 ? -12.625 13.117 6.367 1 96.62 194 ALA A C 1
ATOM 1481 O O . ALA A 1 194 ? -12.406 14.133 5.711 1 96.62 194 ALA A O 1
ATOM 1482 N N . ALA A 1 195 ? -13.641 13.039 7.16 1 92.94 195 ALA A N 1
ATOM 1483 C CA . ALA A 1 195 ? -14.609 14.117 7.367 1 92.94 195 ALA A CA 1
ATOM 1484 C C . ALA A 1 195 ? -14.172 15.023 8.516 1 92.94 195 ALA A C 1
ATOM 1486 O O . ALA A 1 195 ? -13.453 14.586 9.422 1 92.94 195 ALA A O 1
ATOM 1487 N N . PRO A 1 196 ? -14.594 16.297 8.523 1 86.94 196 PRO A N 1
ATOM 1488 C CA . PRO A 1 196 ? -14.383 17.156 9.688 1 86.94 196 PRO A CA 1
ATOM 1489 C C . PRO A 1 196 ? -15.25 16.75 10.883 1 86.94 196 PRO A C 1
ATOM 1491 O O . PRO A 1 196 ? -16.234 16.047 10.719 1 86.94 196 PRO A O 1
ATOM 1494 N N . LEU A 1 197 ? -14.828 17.172 12.008 1 88 197 LEU A N 1
ATOM 1495 C CA . LEU A 1 197 ? -15.625 16.953 13.211 1 88 197 LEU A CA 1
ATOM 1496 C C . LEU A 1 197 ? -16.641 18.062 13.398 1 88 197 LEU A C 1
ATOM 1498 O O . LEU A 1 197 ? -16.281 19.234 13.508 1 88 197 LEU A O 1
ATOM 1502 N N . THR A 1 198 ? -17.859 17.812 13.32 1 85.25 198 THR A N 1
ATOM 1503 C CA . THR A 1 198 ? -19 18.672 13.578 1 85.25 198 THR A CA 1
ATOM 1504 C C . THR A 1 198 ? -19.984 18 14.523 1 85.25 198 THR A C 1
ATOM 1506 O O . THR A 1 198 ? -19.844 16.812 14.836 1 85.25 198 THR A O 1
ATOM 1509 N N . PRO A 1 199 ? -20.922 18.766 15.008 1 87.5 199 PRO A N 1
ATOM 1510 C CA . PRO A 1 199 ? -21.953 18.109 15.82 1 87.5 199 PRO A CA 1
ATOM 1511 C C . PRO A 1 199 ? -22.625 16.953 15.086 1 87.5 199 PRO A C 1
ATOM 1513 O O . PRO A 1 199 ? -23.016 15.961 15.711 1 87.5 199 PRO A O 1
ATOM 1516 N N . GLN A 1 200 ? -22.703 17.016 13.781 1 88.75 200 GLN A N 1
ATOM 1517 C CA . GLN A 1 200 ? -23.391 16.016 12.977 1 88.75 200 GLN A CA 1
ATOM 1518 C C . GLN A 1 200 ? -22.5 14.797 12.742 1 88.75 200 GLN A C 1
ATOM 1520 O O . GLN A 1 200 ? -22.984 13.695 12.508 1 88.75 200 GLN A O 1
ATOM 1525 N N . THR A 1 201 ? -21.172 14.984 12.828 1 92.88 201 THR A N 1
ATOM 1526 C CA . THR A 1 201 ? -20.297 13.875 12.477 1 92.88 201 THR A CA 1
ATOM 1527 C C . THR A 1 201 ? -19.688 13.242 13.734 1 92.88 201 THR A C 1
ATOM 1529 O O . THR A 1 201 ? -19.078 12.18 13.664 1 92.88 201 THR A O 1
ATOM 1532 N N . ARG A 1 202 ? -19.859 13.945 14.844 1 94.88 202 ARG A N 1
ATOM 1533 C CA . ARG A 1 202 ? -19.359 13.367 16.094 1 94.88 202 ARG A CA 1
ATOM 1534 C C . ARG A 1 202 ? -20.016 12.023 16.375 1 94.88 202 ARG A C 1
ATOM 1536 O O . ARG A 1 202 ? -21.25 11.922 16.422 1 94.88 202 ARG A O 1
ATOM 1543 N N . GLY A 1 203 ? -19.203 11 16.484 1 97.25 203 GLY A N 1
ATOM 1544 C CA . GLY A 1 203 ? -19.703 9.664 16.781 1 97.25 203 GLY A CA 1
ATOM 1545 C C . GLY A 1 203 ? -20.5 9.062 15.633 1 97.25 203 GLY A C 1
ATOM 1546 O O . GLY A 1 203 ? -21.344 8.195 15.844 1 97.25 203 GLY A O 1
ATOM 1547 N N . ILE A 1 204 ? -20.25 9.539 14.492 1 97.25 204 ILE A N 1
ATOM 1548 C CA . ILE A 1 204 ? -21.047 9.109 13.352 1 97.25 204 ILE A CA 1
ATOM 1549 C C . ILE A 1 204 ? -20.859 7.609 13.117 1 97.25 204 ILE A C 1
ATOM 1551 O O . ILE A 1 204 ? -21.766 6.914 12.68 1 97.25 204 ILE A O 1
ATOM 1555 N N . VAL A 1 205 ? -19.688 7.098 13.359 1 98.56 205 VAL A N 1
ATOM 1556 C CA . VAL A 1 205 ? -19.453 5.66 13.328 1 98.56 205 VAL A CA 1
ATOM 1557 C C . VAL A 1 205 ? -19.672 5.074 14.727 1 98.56 205 VAL A C 1
ATOM 1559 O O . VAL A 1 205 ? -18.719 4.953 15.508 1 98.56 205 VAL A O 1
ATOM 1562 N N . ASN A 1 206 ? -20.859 4.82 15.031 1 98.25 206 ASN A N 1
ATOM 1563 C CA . ASN A 1 206 ? -21.297 4.254 16.297 1 98.25 206 ASN A CA 1
ATOM 1564 C C . ASN A 1 206 ? -21.641 2.771 16.172 1 98.25 206 ASN A C 1
ATOM 1566 O O . ASN A 1 206 ? -21.359 2.156 15.133 1 98.25 206 ASN A O 1
ATOM 1570 N N . ALA A 1 207 ? -22.203 2.205 17.172 1 98.44 207 ALA A N 1
ATOM 1571 C CA . ALA A 1 207 ? -22.516 0.781 17.219 1 98.44 207 ALA A CA 1
ATOM 1572 C C . ALA A 1 207 ? -23.422 0.39 16.062 1 98.44 207 ALA A C 1
ATOM 1574 O O . ALA A 1 207 ? -23.266 -0.68 15.461 1 98.44 207 ALA A O 1
ATOM 1575 N N . ARG A 1 208 ? -24.359 1.229 15.758 1 98.25 208 ARG A N 1
ATOM 1576 C CA . ARG A 1 208 ? -25.312 0.96 14.68 1 98.25 208 ARG A CA 1
ATOM 1577 C C . ARG A 1 208 ? -24.594 0.856 13.336 1 98.25 208 ARG A C 1
ATOM 1579 O O . ARG A 1 208 ? -24.828 -0.085 12.578 1 98.25 208 ARG A O 1
ATOM 1586 N N . VAL A 1 209 ? -23.766 1.772 13.039 1 98.75 209 VAL A N 1
ATOM 1587 C CA . VAL A 1 209 ? -23.016 1.791 11.781 1 98.75 209 VAL A CA 1
ATOM 1588 C C . VAL A 1 209 ? -22.078 0.588 11.719 1 98.75 209 VAL A C 1
ATOM 1590 O O . VAL A 1 209 ? -22.031 -0.118 10.711 1 98.75 209 VAL A O 1
ATOM 1593 N N . LEU A 1 210 ? -21.375 0.315 12.773 1 98.81 210 LEU A N 1
ATOM 1594 C CA . LEU A 1 210 ? -20.438 -0.801 12.82 1 98.81 210 LEU A CA 1
ATOM 1595 C C . LEU A 1 210 ? -21.156 -2.129 12.617 1 98.81 210 LEU A C 1
ATOM 1597 O O . LEU A 1 210 ? -20.641 -3.023 11.945 1 98.81 210 LEU A O 1
ATOM 1601 N N . SER A 1 211 ? -22.328 -2.254 13.148 1 98.44 211 SER A N 1
ATOM 1602 C CA . SER A 1 211 ? -23.109 -3.48 13.023 1 98.44 211 SER A CA 1
ATOM 1603 C C . SER A 1 211 ? -23.625 -3.66 11.594 1 98.44 211 SER A C 1
ATOM 1605 O O . SER A 1 211 ? -23.891 -4.781 11.164 1 98.44 211 SER A O 1
ATOM 1607 N N . ALA A 1 212 ? -23.781 -2.568 10.898 1 98.56 212 ALA A N 1
ATOM 1608 C CA . ALA A 1 212 ? -24.297 -2.607 9.531 1 98.56 212 ALA A CA 1
ATOM 1609 C C . ALA A 1 212 ? -23.172 -2.904 8.531 1 98.56 212 ALA A C 1
ATOM 1611 O O . ALA A 1 212 ? -23.438 -3.24 7.379 1 98.56 212 ALA A O 1
ATOM 1612 N N . MET A 1 213 ? -21.906 -2.783 8.906 1 98.5 213 MET A N 1
ATOM 1613 C CA . MET A 1 213 ? -20.766 -3.098 8.039 1 98.5 213 MET A CA 1
ATOM 1614 C C . MET A 1 213 ? -20.641 -4.605 7.844 1 98.5 213 MET A C 1
ATOM 1616 O O . MET A 1 213 ? -21.109 -5.387 8.672 1 98.5 213 MET A O 1
ATOM 1620 N N . ARG A 1 214 ? -19.984 -5.027 6.746 1 97.62 214 ARG A N 1
ATOM 1621 C CA . ARG A 1 214 ? -19.656 -6.434 6.539 1 97.62 214 ARG A CA 1
ATOM 1622 C C . ARG A 1 214 ? -18.672 -6.926 7.59 1 97.62 214 ARG A C 1
ATOM 1624 O O . ARG A 1 214 ? -17.75 -6.203 7.965 1 97.62 214 ARG A O 1
ATOM 1631 N N . PRO A 1 215 ? -18.875 -8.125 8.055 1 98.06 215 PRO A N 1
ATOM 1632 C CA . PRO A 1 215 ? -17.891 -8.672 9 1 98.06 215 PRO A CA 1
ATOM 1633 C C . PRO A 1 215 ? -16.484 -8.695 8.438 1 98.06 215 PRO A C 1
ATOM 1635 O O . PRO A 1 215 ? -15.508 -8.703 9.195 1 98.06 215 PRO A O 1
ATOM 1638 N N . THR A 1 216 ? -16.297 -8.68 7.098 1 98.12 216 THR A N 1
ATOM 1639 C CA . THR A 1 216 ? -14.992 -8.719 6.449 1 98.12 216 THR A CA 1
ATOM 1640 C C . THR A 1 216 ? -14.445 -7.305 6.246 1 98.12 216 THR A C 1
ATOM 1642 O O . THR A 1 216 ? -13.32 -7.129 5.785 1 98.12 216 THR A O 1
ATOM 1645 N N . ALA A 1 217 ? -15.211 -6.289 6.57 1 98.75 217 ALA A N 1
ATOM 1646 C CA . ALA A 1 217 ? -14.859 -4.906 6.262 1 98.75 217 ALA A CA 1
ATOM 1647 C C . ALA A 1 217 ? -13.805 -4.379 7.234 1 98.75 217 ALA A C 1
ATOM 1649 O O . ALA A 1 217 ? -13.672 -4.895 8.352 1 98.75 217 ALA A O 1
ATOM 1650 N N . ARG A 1 218 ? -13.062 -3.414 6.828 1 98.88 218 ARG A N 1
ATOM 1651 C CA . ARG A 1 218 ? -12.102 -2.688 7.652 1 98.88 218 ARG A CA 1
ATOM 1652 C C . ARG A 1 218 ? -12.414 -1.194 7.668 1 98.88 218 ARG A C 1
ATOM 1654 O O . ARG A 1 218 ? -12.867 -0.638 6.664 1 98.88 218 ARG A O 1
ATOM 1661 N N . LEU A 1 219 ? -12.141 -0.586 8.797 1 98.94 219 LEU A N 1
ATOM 1662 C CA . LEU A 1 219 ? -12.336 0.843 9.016 1 98.94 219 LEU A CA 1
ATOM 1663 C C . LEU A 1 219 ? -11 1.579 9.047 1 98.94 219 LEU A C 1
ATOM 1665 O O . LEU A 1 219 ? -10.07 1.149 9.727 1 98.94 219 LEU A O 1
ATOM 1669 N N . ILE A 1 220 ? -10.867 2.67 8.297 1 98.94 220 ILE A N 1
ATOM 1670 C CA . ILE A 1 220 ? -9.664 3.502 8.312 1 98.94 220 ILE A CA 1
ATOM 1671 C C . ILE A 1 220 ? -10.047 4.941 8.664 1 98.94 220 ILE A C 1
ATOM 1673 O O . ILE A 1 220 ? -10.898 5.543 8.008 1 98.94 220 ILE A O 1
ATOM 1677 N N . ASN A 1 221 ? -9.43 5.496 9.688 1 98.88 221 ASN A N 1
ATOM 1678 C CA . ASN A 1 221 ? -9.758 6.852 10.117 1 98.88 221 ASN A CA 1
ATOM 1679 C C . ASN A 1 221 ? -8.539 7.77 10.039 1 98.88 221 ASN A C 1
ATOM 1681 O O . ASN A 1 221 ? -7.574 7.59 10.789 1 98.88 221 ASN A O 1
ATOM 1685 N N . VAL A 1 222 ? -8.562 8.742 9.164 1 98.12 222 VAL A N 1
ATOM 1686 C CA . VAL A 1 222 ? -7.52 9.758 9.047 1 98.12 222 VAL A CA 1
ATOM 1687 C C . VAL A 1 222 ? -8.109 11.141 9.289 1 98.12 222 VAL A C 1
ATOM 1689 O O . VAL A 1 222 ? -7.484 12.156 8.984 1 98.12 222 VAL A O 1
ATOM 1692 N N . GLY A 1 223 ? -9.336 11.188 9.719 1 94.81 223 GLY A N 1
ATOM 1693 C CA . GLY A 1 223 ? -9.992 12.438 10.055 1 94.81 223 GLY A CA 1
ATOM 1694 C C . GLY A 1 223 ? -9.766 12.859 11.5 1 94.81 223 GLY A C 1
ATOM 1695 O O . GLY A 1 223 ? -8.672 13.312 11.852 1 94.81 223 GLY A O 1
ATOM 1696 N N . ARG A 1 224 ? -10.836 12.633 12.297 1 93.69 224 ARG A N 1
ATOM 1697 C CA . ARG A 1 224 ? -10.805 12.922 13.727 1 93.69 224 ARG A CA 1
ATOM 1698 C C . ARG A 1 224 ? -11.188 11.703 14.547 1 93.69 224 ARG A C 1
ATOM 1700 O O . ARG A 1 224 ? -12.086 10.945 14.156 1 93.69 224 ARG A O 1
ATOM 1707 N N . GLY A 1 225 ? -10.508 11.531 15.656 1 97.56 225 GLY A N 1
ATOM 1708 C CA . GLY A 1 225 ? -10.797 10.375 16.5 1 97.56 225 GLY A CA 1
ATOM 1709 C C . GLY A 1 225 ? -12.25 10.312 16.938 1 97.56 225 GLY A C 1
ATOM 1710 O O . GLY A 1 225 ? -12.836 9.234 17.016 1 97.56 225 GLY A O 1
ATOM 1711 N N . GLU A 1 226 ? -12.852 11.516 17.109 1 97.25 226 GLU A N 1
ATOM 1712 C CA . GLU A 1 226 ? -14.188 11.625 17.688 1 97.25 226 GLU A CA 1
ATOM 1713 C C . GLU A 1 226 ? -15.258 11.266 16.656 1 97.25 226 GLU A C 1
ATOM 1715 O O . GLU A 1 226 ? -16.438 11.141 17 1 97.25 226 GLU A O 1
ATOM 1720 N N . LEU A 1 227 ? -14.898 11 15.461 1 97.62 227 LEU A N 1
ATOM 1721 C CA . LEU A 1 227 ? -15.852 10.5 14.469 1 97.62 227 LEU A CA 1
ATOM 1722 C C . LEU A 1 227 ? -16.328 9.102 14.836 1 97.62 227 LEU A C 1
ATOM 1724 O O . LEU A 1 227 ? -17.406 8.672 14.398 1 97.62 227 LEU A O 1
ATOM 1728 N N . VAL A 1 228 ? -15.523 8.414 15.578 1 98.69 228 VAL A N 1
ATOM 1729 C CA . VAL A 1 228 ? -15.766 7.008 15.898 1 98.69 228 VAL A CA 1
ATOM 1730 C C . VAL A 1 228 ? -16.094 6.867 17.391 1 98.69 228 VAL A C 1
ATOM 1732 O O . VAL A 1 228 ? -15.414 7.445 18.234 1 98.69 228 VAL A O 1
ATOM 1735 N N . GLY A 1 229 ? -17.172 6.199 17.703 1 98.56 229 GLY A N 1
ATOM 1736 C CA . GLY A 1 229 ? -17.312 5.734 19.078 1 98.56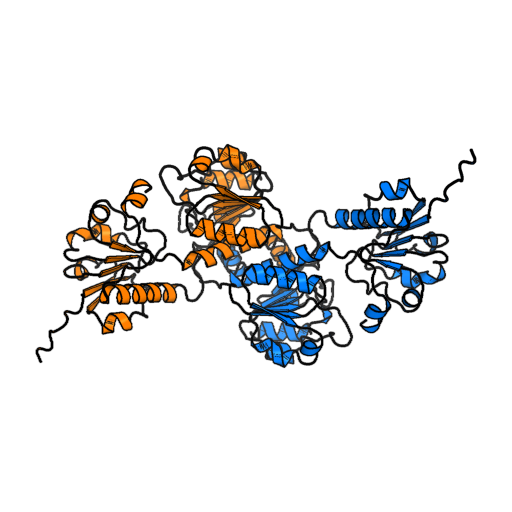 229 GLY A CA 1
ATOM 1737 C C . GLY A 1 229 ? -16.266 4.719 19.469 1 98.56 229 GLY A C 1
ATOM 1738 O O . GLY A 1 229 ? -16.391 3.533 19.156 1 98.56 229 GLY A O 1
ATOM 1739 N N . THR A 1 230 ? -15.32 5.152 20.281 1 98.44 230 THR A N 1
ATOM 1740 C CA . THR A 1 230 ? -14.133 4.348 20.562 1 98.44 230 THR A CA 1
ATOM 1741 C C . THR A 1 230 ? -14.531 3.01 21.188 1 98.44 230 THR A C 1
ATOM 1743 O O . THR A 1 230 ? -14.062 1.957 20.75 1 98.44 230 THR A O 1
ATOM 1746 N N . TRP A 1 231 ? -15.375 3.072 22.109 1 98.25 231 TRP A N 1
ATOM 1747 C CA . TRP A 1 231 ? -15.742 1.845 22.812 1 98.25 231 TRP A CA 1
ATOM 1748 C C . TRP A 1 231 ? -16.625 0.966 21.938 1 98.25 231 TRP A C 1
ATOM 1750 O O . TRP A 1 231 ? -16.562 -0.263 22.016 1 98.25 231 TRP A O 1
ATOM 1760 N N . ASP A 1 232 ? -17.438 1.573 21.062 1 98.69 232 ASP A N 1
ATOM 1761 C CA . ASP A 1 232 ? -18.188 0.812 20.062 1 98.69 232 ASP A CA 1
ATOM 1762 C C . ASP A 1 232 ? -17.25 0.059 19.141 1 98.69 232 ASP A C 1
ATOM 1764 O O . ASP A 1 232 ? -17.469 -1.108 18.812 1 98.69 232 ASP A O 1
ATOM 1768 N N . LEU A 1 233 ? -16.203 0.709 18.719 1 98.75 233 LEU A N 1
ATOM 1769 C CA . LEU A 1 233 ? -15.227 0.109 17.828 1 98.75 233 LEU A CA 1
ATOM 1770 C C . LEU A 1 233 ? -14.5 -1.04 18.5 1 98.75 233 LEU A C 1
ATOM 1772 O O . LEU A 1 233 ? -14.352 -2.121 17.938 1 98.75 233 LEU A O 1
ATOM 1776 N N . VAL A 1 234 ? -14.031 -0.796 19.719 1 98.56 234 VAL A N 1
ATOM 1777 C CA . VAL A 1 234 ? -13.344 -1.829 20.5 1 98.56 234 VAL A CA 1
ATOM 1778 C C . VAL A 1 234 ? -14.234 -3.066 20.609 1 98.56 234 VAL A C 1
ATOM 1780 O O . VAL A 1 234 ? -13.781 -4.188 20.359 1 98.56 234 VAL A O 1
ATOM 1783 N N . SER A 1 235 ? -15.469 -2.836 20.938 1 98.44 235 SER A N 1
ATOM 1784 C CA . SER A 1 235 ? -16.422 -3.934 21.078 1 98.44 235 SER A CA 1
ATOM 1785 C C . SER A 1 235 ? -16.594 -4.672 19.75 1 98.44 235 SER A C 1
ATOM 1787 O O . SER A 1 235 ? -16.547 -5.902 19.719 1 98.44 235 SER A O 1
ATOM 1789 N N . ALA A 1 236 ? -16.812 -3.979 18.656 1 98.62 236 ALA A N 1
ATOM 1790 C CA . ALA A 1 236 ? -17.031 -4.566 17.344 1 98.62 236 ALA A CA 1
ATOM 1791 C C . ALA A 1 236 ? -15.844 -5.418 16.922 1 98.62 236 ALA A C 1
ATOM 1793 O O . ALA A 1 236 ? -16.016 -6.523 16.391 1 98.62 236 ALA A O 1
ATOM 1794 N N . LEU A 1 237 ? -14.641 -4.984 17.156 1 98.62 237 LEU A N 1
ATOM 1795 C CA . LEU A 1 237 ? -13.43 -5.691 16.75 1 98.62 237 LEU A CA 1
ATOM 1796 C C . LEU A 1 237 ? -13.211 -6.922 17.625 1 98.62 237 LEU A C 1
ATOM 1798 O O . LEU A 1 237 ? -12.828 -7.98 17.125 1 98.62 237 LEU A O 1
ATOM 1802 N N . ASN A 1 238 ? -13.5 -6.777 18.891 1 98.06 238 ASN A N 1
ATOM 1803 C CA . ASN A 1 238 ? -13.336 -7.906 19.797 1 98.06 238 ASN A CA 1
ATOM 1804 C C . ASN A 1 238 ? -14.312 -9.031 19.469 1 98.06 238 ASN A C 1
ATOM 1806 O O . ASN A 1 238 ? -13.992 -10.211 19.641 1 98.06 238 ASN A O 1
ATOM 1810 N N . ARG A 1 239 ? -15.453 -8.727 18.969 1 97.56 239 ARG A N 1
ATOM 1811 C CA . ARG A 1 239 ? -16.469 -9.734 18.688 1 97.56 239 ARG A CA 1
ATOM 1812 C C . ARG A 1 239 ? -16.391 -10.188 17.234 1 97.56 239 ARG A C 1
ATOM 1814 O O . ARG A 1 239 ? -17.172 -11.047 16.812 1 97.56 239 ARG A O 1
ATOM 1821 N N . GLY A 1 240 ? -15.578 -9.578 16.5 1 97.62 240 GLY A N 1
ATOM 1822 C CA . GLY A 1 240 ? -15.445 -9.945 15.102 1 97.62 240 GLY A CA 1
ATOM 1823 C C . GLY A 1 240 ? -16.547 -9.367 14.227 1 97.62 240 GLY A C 1
ATOM 1824 O O . GLY A 1 240 ? -16.922 -9.961 13.219 1 97.62 240 GLY A O 1
ATOM 1825 N N . GLY A 1 241 ? -17.125 -8.297 14.703 1 98 241 GLY A N 1
ATOM 1826 C CA . GLY A 1 241 ? -18.141 -7.621 13.93 1 98 241 GLY A CA 1
ATOM 1827 C C . GLY A 1 241 ? -17.625 -6.988 12.656 1 98 241 GLY A C 1
ATOM 1828 O O . GLY A 1 241 ? -18.359 -6.84 11.68 1 98 241 GLY A O 1
ATOM 1829 N N . ILE A 1 242 ? -16.406 -6.516 12.648 1 98.56 242 ILE A N 1
ATOM 1830 C CA . ILE A 1 242 ? -15.656 -6.113 11.469 1 98.56 242 ILE A CA 1
ATOM 1831 C C . ILE A 1 242 ? -14.242 -6.699 11.531 1 98.56 242 ILE A C 1
ATOM 1833 O O . ILE A 1 242 ? -13.828 -7.215 12.57 1 98.56 242 ILE A O 1
ATOM 1837 N N . ALA A 1 243 ? -13.523 -6.613 10.438 1 98.56 243 ALA A N 1
ATOM 1838 C CA . ALA A 1 243 ? -12.32 -7.434 10.289 1 98.56 243 ALA A CA 1
ATOM 1839 C C . ALA A 1 243 ? -11.086 -6.684 10.781 1 98.56 243 ALA A C 1
ATOM 1841 O O . ALA A 1 243 ? -10.039 -7.293 11.031 1 98.56 243 ALA A O 1
ATOM 1842 N N . GLY A 1 244 ? -11.172 -5.355 10.906 1 98.62 244 GLY A N 1
ATOM 1843 C CA . GLY A 1 244 ? -10 -4.605 11.344 1 98.62 244 GLY A CA 1
ATOM 1844 C C . GLY A 1 244 ? -10.195 -3.104 11.281 1 98.62 244 GLY A C 1
ATOM 1845 O O . GLY A 1 244 ? -11.234 -2.627 10.812 1 98.62 244 GLY A O 1
ATOM 1846 N N . ALA A 1 245 ? -9.188 -2.391 11.758 1 98.88 245 ALA A N 1
ATOM 1847 C CA . ALA A 1 245 ? -9.203 -0.931 11.703 1 98.88 245 ALA A CA 1
ATOM 1848 C C . ALA A 1 245 ? -7.785 -0.367 11.641 1 98.88 245 ALA A C 1
ATOM 1850 O O . ALA A 1 245 ? -6.855 -0.954 12.195 1 98.88 245 ALA A O 1
ATOM 1851 N N . ALA A 1 246 ? -7.602 0.663 10.93 1 98.94 246 ALA A N 1
ATOM 1852 C CA . ALA A 1 246 ? -6.402 1.497 10.953 1 98.94 246 ALA A CA 1
ATOM 1853 C C . ALA A 1 246 ? -6.734 2.922 11.391 1 98.94 246 ALA A C 1
ATOM 1855 O O . ALA A 1 246 ? -7.531 3.605 10.742 1 98.94 246 ALA A O 1
ATOM 1856 N N . LEU A 1 247 ? -6.125 3.33 12.477 1 98.81 247 LEU A N 1
ATOM 1857 C CA . LEU A 1 247 ? -6.465 4.609 13.086 1 98.81 247 LEU A CA 1
ATOM 1858 C C . LEU A 1 247 ? -5.238 5.516 13.164 1 98.81 247 LEU A C 1
ATOM 1860 O O . LEU A 1 247 ? -4.32 5.262 13.945 1 98.81 247 LEU A O 1
ATOM 1864 N N . ASP A 1 248 ? -5.238 6.559 12.398 1 98.62 248 ASP A N 1
ATOM 1865 C CA . ASP A 1 248 ? -4.195 7.574 12.508 1 98.62 248 ASP A CA 1
ATOM 1866 C C . ASP A 1 248 ? -4.57 8.633 13.547 1 98.62 248 ASP A C 1
ATOM 1868 O O . ASP A 1 248 ? -3.75 9.484 13.898 1 98.62 248 ASP A O 1
ATOM 1872 N N . VAL A 1 249 ? -5.82 8.68 13.953 1 97.56 249 VAL A N 1
ATOM 1873 C CA . VAL A 1 249 ? -6.379 9.539 14.984 1 97.56 249 VAL A CA 1
ATOM 1874 C C . VAL A 1 249 ? -7.211 8.711 15.961 1 97.56 249 VAL A C 1
ATOM 1876 O O . VAL A 1 249 ? -7.809 7.703 15.57 1 97.56 249 VAL A O 1
ATOM 1879 N N . THR A 1 250 ? -7.211 9.094 17.141 1 98.25 250 THR A N 1
ATOM 1880 C CA . THR A 1 250 ? -7.93 8.359 18.188 1 98.25 250 THR A CA 1
ATOM 1881 C C . THR A 1 250 ? -8.656 9.312 19.125 1 98.25 250 THR A C 1
ATOM 1883 O O . THR A 1 250 ? -8.461 10.531 19.047 1 98.25 250 THR A O 1
ATOM 1886 N N . ASP A 1 251 ? -9.43 8.805 19.875 1 97.56 251 ASP A N 1
ATOM 1887 C CA . ASP A 1 251 ? -10.055 9.5 21 1 97.56 251 ASP A CA 1
ATOM 1888 C C . ASP A 1 251 ? -9.906 8.695 22.297 1 97.56 251 ASP A C 1
ATOM 1890 O O . ASP A 1 251 ? -10.539 7.648 22.453 1 97.56 251 ASP A O 1
ATOM 1894 N N . PRO A 1 252 ? -9.172 9.055 23.203 1 97 252 PRO A N 1
ATOM 1895 C CA . PRO A 1 252 ? -8.414 10.297 23.297 1 97 252 PRO A CA 1
ATOM 1896 C C . PRO A 1 252 ? -7.18 10.305 22.406 1 97 252 PRO A C 1
ATOM 1898 O O . PRO A 1 252 ? -6.773 9.258 21.891 1 97 252 PRO A O 1
ATOM 1901 N N . GLU A 1 253 ? -6.586 11.547 22.219 1 95.06 253 GLU A N 1
ATOM 1902 C CA . GLU A 1 253 ? -5.355 11.773 21.469 1 95.06 253 GLU A CA 1
ATOM 1903 C C . GLU A 1 253 ? -4.465 12.797 22.172 1 95.06 253 GLU A C 1
ATOM 1905 O O . GLU A 1 253 ? -4.875 13.938 22.391 1 95.06 253 GLU A O 1
ATOM 1910 N N . PRO A 1 254 ? -3.328 12.508 22.547 1 95.62 254 PRO A N 1
ATOM 1911 C CA . PRO A 1 254 ? -2.648 11.234 22.297 1 95.62 254 PRO A CA 1
ATOM 1912 C C . PRO A 1 254 ? -3.316 10.055 23.016 1 95.62 254 PRO A C 1
ATOM 1914 O O . PRO A 1 254 ? -3.998 10.25 24.016 1 95.62 254 PRO A O 1
ATOM 1917 N N . LEU A 1 255 ? -3.041 8.891 22.422 1 97.81 255 LEU A N 1
ATOM 1918 C CA . LEU A 1 255 ? -3.6 7.688 23.031 1 97.81 255 LEU A CA 1
ATOM 1919 C C . LEU A 1 255 ? -2.818 7.301 24.281 1 97.81 255 LEU A C 1
ATOM 1921 O O . LEU A 1 255 ? -1.612 7.051 24.219 1 97.81 255 LEU A O 1
ATOM 1925 N N . PRO A 1 256 ? -3.469 7.383 25.453 1 96.69 256 PRO A N 1
ATOM 1926 C CA . PRO A 1 256 ? -2.746 7.082 26.688 1 96.69 256 PRO A CA 1
ATOM 1927 C C . PRO A 1 256 ? -2.207 5.652 26.734 1 96.69 256 PRO A C 1
ATOM 1929 O O . PRO A 1 256 ? -2.818 4.742 26.156 1 96.69 256 PRO A O 1
ATOM 1932 N N . VAL A 1 257 ? -1.228 5.684 27.672 1 93.44 257 VAL A N 1
ATOM 1933 C CA . VAL A 1 257 ? -0.634 4.371 27.891 1 93.44 257 VAL A CA 1
ATOM 1934 C C . VAL A 1 257 ? -1.665 3.439 28.531 1 93.44 257 VAL A C 1
ATOM 1936 O O . VAL A 1 257 ? -2.443 3.855 29.391 1 93.44 257 VAL A O 1
ATOM 1939 N N . GLY A 1 258 ? -1.99 2.305 28.062 1 93.31 258 GLY A N 1
ATOM 1940 C CA . GLY A 1 258 ? -2.889 1.332 28.656 1 93.31 258 GLY A CA 1
ATOM 1941 C C . GLY A 1 258 ? -4.25 1.281 27.984 1 93.31 258 GLY A C 1
ATOM 1942 O O . GLY A 1 258 ? -5.074 0.423 28.312 1 93.31 258 GLY A O 1
ATOM 1943 N N . HIS A 1 259 ? -4.434 2.348 27.297 1 96.88 259 HIS A N 1
ATOM 1944 C CA . HIS A 1 259 ? -5.723 2.328 26.609 1 96.88 259 HIS A CA 1
ATOM 1945 C C . HIS A 1 259 ? -5.926 1.017 25.859 1 96.88 259 HIS A C 1
ATOM 1947 O O . HIS A 1 259 ? -5.02 0.542 25.172 1 96.88 259 HIS A O 1
ATOM 1953 N N . PRO A 1 260 ? -7.098 0.429 25.859 1 96 260 PRO A N 1
ATOM 1954 C CA . PRO A 1 260 ? -7.355 -0.882 25.266 1 96 260 PRO A CA 1
ATOM 1955 C C . PRO A 1 260 ? -7.195 -0.877 23.75 1 96 260 PRO A C 1
ATOM 1957 O O . PRO A 1 260 ? -6.961 -1.928 23.141 1 96 260 PRO A O 1
ATOM 1960 N N . LEU A 1 261 ? -7.305 0.209 23.078 1 96.88 261 LEU A N 1
ATOM 1961 C CA . LEU A 1 261 ? -7.176 0.312 21.641 1 96.88 261 LEU A CA 1
ATOM 1962 C C . LEU A 1 261 ? -5.828 -0.228 21.172 1 96.88 261 LEU A C 1
ATOM 1964 O O . LEU A 1 261 ? -5.723 -0.795 20.078 1 96.88 261 LEU A O 1
ATOM 1968 N N . TRP A 1 262 ? -4.828 -0.101 22.031 1 96.81 262 TRP A N 1
ATOM 1969 C CA . TRP A 1 262 ? -3.482 -0.53 21.672 1 96.81 262 TRP A CA 1
ATOM 1970 C C . TRP A 1 262 ? -3.449 -2.023 21.375 1 96.81 262 TRP A C 1
ATOM 1972 O O . TRP A 1 262 ? -2.654 -2.48 20.547 1 96.81 262 TRP A O 1
ATOM 1982 N N . ARG A 1 263 ? -4.379 -2.75 22 1 95.69 263 ARG A N 1
ATOM 1983 C CA . ARG A 1 263 ? -4.293 -4.207 21.938 1 95.69 263 ARG A CA 1
ATOM 1984 C C . ARG A 1 263 ? -5.539 -4.805 21.297 1 95.69 263 ARG A C 1
ATOM 1986 O O . ARG A 1 263 ? -5.719 -6.023 21.281 1 95.69 263 ARG A O 1
ATOM 1993 N N . THR A 1 264 ? -6.402 -3.928 20.875 1 97.44 264 THR A N 1
ATOM 1994 C CA . THR A 1 264 ? -7.59 -4.402 20.172 1 97.44 264 THR A CA 1
ATOM 1995 C C . THR A 1 264 ? -7.207 -5.191 18.922 1 97.44 264 THR A C 1
ATOM 1997 O O . THR A 1 264 ? -6.328 -4.773 18.172 1 97.44 264 THR A O 1
ATOM 2000 N N . PRO A 1 265 ? -7.82 -6.34 18.656 1 96.44 265 PRO A N 1
ATOM 2001 C CA . PRO A 1 265 ? -7.43 -7.211 17.547 1 96.44 265 PRO A CA 1
ATOM 2002 C C . PRO A 1 265 ? -7.52 -6.512 16.188 1 96.44 265 PRO A C 1
ATOM 2004 O O . PRO A 1 265 ? -8.469 -5.766 15.938 1 96.44 265 PRO A O 1
ATOM 2007 N N . ASN A 1 266 ? -6.465 -6.762 15.391 1 96.94 266 ASN A N 1
ATOM 2008 C CA . ASN A 1 266 ? -6.406 -6.34 14 1 96.94 266 ASN A CA 1
ATOM 2009 C C . ASN A 1 266 ? -6.57 -4.828 13.867 1 96.94 266 ASN A C 1
ATOM 2011 O O . ASN A 1 266 ? -7.273 -4.352 12.969 1 96.94 266 ASN A O 1
ATOM 2015 N N . THR A 1 267 ? -6.055 -4.121 14.82 1 98.19 267 THR A N 1
ATOM 2016 C CA . THR A 1 267 ? -6.062 -2.662 14.805 1 98.19 267 THR A CA 1
ATOM 2017 C C . THR A 1 267 ? -4.652 -2.115 14.594 1 98.19 267 THR A C 1
ATOM 2019 O O . THR A 1 267 ? -3.703 -2.576 15.234 1 98.19 267 THR A O 1
ATOM 2022 N N . HIS A 1 268 ? -4.465 -1.25 13.648 1 98.31 268 HIS A N 1
ATOM 2023 C CA . HIS A 1 268 ? -3.219 -0.537 13.398 1 98.31 268 HIS A CA 1
ATOM 2024 C C . HIS A 1 268 ? -3.32 0.922 13.828 1 98.31 268 HIS A C 1
ATOM 2026 O O . HIS A 1 268 ? -4.23 1.638 13.398 1 98.31 268 HIS A O 1
ATOM 2032 N N . ILE A 1 269 ? -2.406 1.374 14.641 1 98.38 269 ILE A N 1
ATOM 2033 C CA . ILE A 1 269 ? -2.469 2.721 15.203 1 98.38 269 ILE A CA 1
ATOM 2034 C C . ILE A 1 269 ? -1.212 3.498 14.812 1 98.38 269 ILE A C 1
ATOM 2036 O O . ILE A 1 269 ? -0.096 2.994 14.961 1 98.38 269 ILE A O 1
ATOM 2040 N N . THR A 1 270 ? -1.338 4.648 14.297 1 98.31 270 THR A N 1
ATOM 2041 C CA . THR A 1 270 ? -0.264 5.605 14.047 1 98.31 270 THR A CA 1
ATOM 2042 C C . THR A 1 270 ? -0.56 6.938 14.727 1 98.31 270 THR A C 1
ATOM 2044 O O . THR A 1 270 ? -1.716 7.246 15.023 1 98.31 270 THR A O 1
ATOM 2047 N N . PRO A 1 271 ? 0.425 7.707 15.062 1 97.44 271 PRO A N 1
ATOM 2048 C CA . PRO A 1 271 ? 0.272 8.891 15.914 1 97.44 271 PRO A CA 1
ATOM 2049 C C . PRO A 1 271 ? -0.009 10.156 15.109 1 97.44 271 PRO A C 1
ATOM 2051 O O . PRO A 1 271 ? 0.72 11.148 15.234 1 97.44 271 PRO A O 1
ATOM 2054 N N . HIS A 1 272 ? -1.096 10.148 14.367 1 95.31 272 HIS A N 1
ATOM 2055 C CA . HIS A 1 272 ? -1.562 11.312 13.625 1 95.31 272 HIS A CA 1
ATOM 2056 C C . HIS A 1 272 ? -0.467 11.867 12.719 1 95.31 272 HIS A C 1
ATOM 2058 O O . HIS A 1 272 ? -0.203 13.07 12.719 1 95.31 272 HIS A O 1
ATOM 2064 N N . ASN A 1 273 ? 0.191 11.016 12.008 1 96.25 273 ASN A N 1
ATOM 2065 C CA . ASN A 1 273 ? 1.303 11.461 11.164 1 96.25 273 ASN A CA 1
ATOM 2066 C C . ASN A 1 273 ? 1.132 11 9.727 1 96.25 273 ASN A C 1
ATOM 2068 O O . ASN A 1 273 ? 2.107 10.914 8.977 1 96.25 273 ASN A O 1
ATOM 2072 N N . SER A 1 274 ? -0.077 10.586 9.297 1 97.31 274 SER A N 1
ATOM 2073 C CA . SER A 1 274 ? -0.345 10.031 7.973 1 97.31 274 SER A CA 1
ATOM 2074 C C . SER A 1 274 ? 0.113 10.992 6.875 1 97.31 274 SER A C 1
ATOM 2076 O O . SER A 1 274 ? 0.462 10.562 5.777 1 97.31 274 SER A O 1
ATOM 2078 N N . GLY A 1 275 ? 0.053 12.281 7.164 1 96.19 275 GLY A N 1
ATOM 2079 C CA . GLY A 1 275 ? 0.418 13.273 6.172 1 96.19 275 GLY A CA 1
ATOM 2080 C C . GLY A 1 275 ? 1.825 13.812 6.352 1 96.19 275 GLY A C 1
ATOM 2081 O O . GLY A 1 275 ? 2.311 14.586 5.523 1 96.19 275 GLY A O 1
ATOM 2082 N N . ASP A 1 276 ? 2.531 13.453 7.41 1 95.69 276 ASP A N 1
ATOM 2083 C CA . ASP A 1 276 ? 3.82 14.039 7.762 1 95.69 276 ASP A CA 1
ATOM 2084 C C . ASP A 1 276 ? 4.969 13.281 7.105 1 95.69 276 ASP A C 1
ATOM 2086 O O . ASP A 1 276 ? 5.559 12.383 7.719 1 95.69 276 ASP A O 1
ATOM 2090 N N . VAL A 1 277 ? 5.27 13.664 5.887 1 97.5 277 VAL A N 1
ATOM 2091 C CA . VAL A 1 277 ? 6.367 13.062 5.141 1 97.5 277 VAL A CA 1
ATOM 2092 C C . VAL A 1 277 ? 7.609 13.945 5.242 1 97.5 277 VAL A C 1
ATOM 2094 O O . VAL A 1 277 ? 7.508 15.133 5.559 1 97.5 277 VAL A O 1
ATOM 2097 N N . ARG A 1 278 ? 8.758 13.359 5.078 1 96.5 278 ARG A N 1
ATOM 2098 C CA . ARG A 1 278 ? 9.984 14.141 5.066 1 96.5 278 ARG A CA 1
ATOM 2099 C C . ARG A 1 278 ? 9.844 15.367 4.164 1 96.5 278 ARG A C 1
ATOM 2101 O O . ARG A 1 278 ? 9.391 15.25 3.023 1 96.5 278 ARG A O 1
ATOM 2108 N N . GLY A 1 279 ? 10.148 16.547 4.773 1 94.94 279 GLY A N 1
ATOM 2109 C CA . GLY A 1 279 ? 10.102 17.797 4.023 1 94.94 279 GLY A CA 1
ATOM 2110 C C . GLY A 1 279 ? 8.789 18.531 4.16 1 94.94 279 GLY A C 1
ATOM 2111 O O . GLY A 1 279 ? 8.625 19.641 3.633 1 94.94 279 GLY A O 1
ATOM 2112 N N . TRP A 1 280 ? 7.832 17.953 4.895 1 93.94 280 TRP A N 1
ATOM 2113 C CA . TRP A 1 280 ? 6.512 18.578 4.98 1 93.94 280 TRP A CA 1
ATOM 2114 C C . TRP A 1 280 ? 6.594 19.938 5.645 1 93.94 280 TRP A C 1
ATOM 2116 O O . TRP A 1 280 ? 5.941 20.891 5.203 1 93.94 280 TRP A O 1
ATOM 2126 N N . SER A 1 281 ? 7.398 20.047 6.691 1 93.88 281 SER A N 1
ATOM 2127 C CA . SER A 1 281 ? 7.527 21.328 7.402 1 93.88 281 SER A CA 1
ATOM 2128 C C . SER A 1 281 ? 8.125 22.406 6.508 1 93.88 281 SER A C 1
ATOM 2130 O O . SER A 1 281 ? 7.719 23.562 6.57 1 93.88 281 SER A O 1
ATOM 2132 N N . ASP A 1 282 ? 9.086 22.016 5.695 1 95.62 282 ASP A N 1
ATOM 2133 C CA . ASP A 1 282 ? 9.664 22.953 4.723 1 95.62 282 ASP A CA 1
ATOM 2134 C C . ASP A 1 282 ? 8.594 23.469 3.76 1 95.62 282 ASP A C 1
ATOM 2136 O O . ASP A 1 282 ? 8.547 24.656 3.459 1 95.62 282 ASP A O 1
ATOM 2140 N N . ARG A 1 283 ? 7.785 22.531 3.377 1 95.75 283 ARG A N 1
ATOM 2141 C CA . ARG A 1 283 ? 6.75 22.891 2.414 1 95.75 283 ARG A CA 1
ATOM 2142 C C . ARG A 1 283 ? 5.746 23.875 3.025 1 95.75 28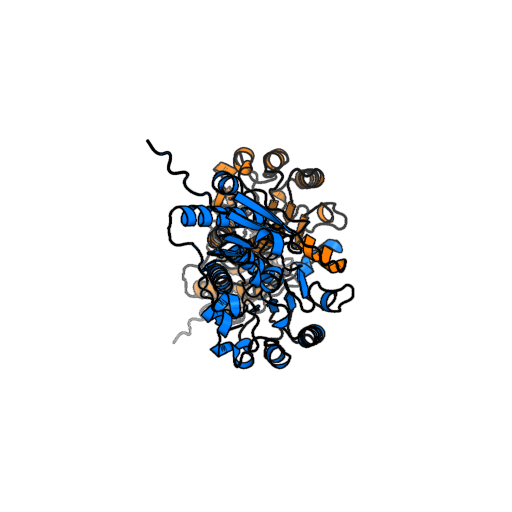3 ARG A C 1
ATOM 2144 O O . ARG A 1 283 ? 5.234 24.75 2.34 1 95.75 283 ARG A O 1
ATOM 2151 N N . LEU A 1 284 ? 5.449 23.734 4.254 1 96.5 284 LEU A N 1
ATOM 2152 C CA . LEU A 1 284 ? 4.566 24.656 4.961 1 96.5 284 LEU A CA 1
ATOM 2153 C C . LEU A 1 284 ? 5.145 26.062 4.957 1 96.5 284 LEU A C 1
ATOM 2155 O O . LEU A 1 284 ? 4.438 27.031 4.656 1 96.5 284 LEU A O 1
ATOM 2159 N N . GLN A 1 285 ? 6.434 26.172 5.266 1 97.44 285 GLN A N 1
ATOM 2160 C CA . GLN A 1 285 ? 7.102 27.453 5.309 1 97.44 285 GLN A CA 1
ATOM 2161 C C . GLN A 1 285 ? 7.203 28.078 3.916 1 97.44 285 GLN A C 1
ATOM 2163 O O . GLN A 1 285 ? 6.938 29.266 3.736 1 97.44 285 GLN A O 1
ATOM 2168 N N . ASP A 1 286 ? 7.48 27.234 2.996 1 97.81 286 ASP A N 1
ATOM 2169 C CA . ASP A 1 286 ? 7.578 27.703 1.618 1 97.81 286 ASP A CA 1
ATOM 2170 C C . ASP A 1 286 ? 6.238 28.25 1.131 1 97.81 286 ASP A C 1
ATOM 2172 O O . ASP A 1 286 ? 6.195 29.25 0.415 1 97.81 286 ASP A O 1
ATOM 2176 N N . GLN A 1 287 ? 5.188 27.531 1.454 1 97.75 287 GLN A N 1
ATOM 2177 C CA . GLN A 1 287 ? 3.861 28.016 1.072 1 97.75 287 GLN A CA 1
ATOM 2178 C C . GLN A 1 287 ? 3.564 29.375 1.688 1 97.75 287 GLN A C 1
ATOM 2180 O O . GLN A 1 287 ? 2.98 30.234 1.036 1 97.75 287 GLN A O 1
ATOM 2185 N N . PHE A 1 288 ? 3.975 29.578 2.93 1 98.12 288 PHE A N 1
ATOM 2186 C CA . PHE A 1 288 ? 3.809 30.891 3.564 1 98.12 288 PHE A CA 1
ATOM 2187 C C . PHE A 1 288 ? 4.605 31.953 2.826 1 98.12 288 PHE A C 1
ATOM 2189 O O . PHE A 1 288 ? 4.098 33.062 2.57 1 98.12 288 PHE A O 1
ATOM 2196 N N . VAL A 1 289 ? 5.832 31.625 2.461 1 98.25 289 VAL A N 1
ATOM 2197 C CA . VAL A 1 289 ? 6.711 32.562 1.769 1 98.25 289 VAL A CA 1
ATOM 2198 C C . VAL A 1 289 ? 6.082 32.969 0.436 1 98.25 289 VAL A C 1
ATOM 2200 O O . VAL A 1 289 ? 6.059 34.156 0.087 1 98.25 289 VAL A O 1
ATOM 2203 N N . VAL A 1 290 ? 5.559 32 -0.246 1 98.12 290 VAL A N 1
ATOM 2204 C CA . VAL A 1 290 ? 4.93 32.281 -1.534 1 98.12 290 VAL A CA 1
ATOM 2205 C C . VAL A 1 290 ? 3.744 33.219 -1.343 1 98.12 290 VAL A C 1
ATOM 2207 O O . VAL A 1 290 ? 3.588 34.188 -2.09 1 98.12 290 VAL A O 1
ATOM 2210 N N . ASN A 1 291 ? 2.895 32.969 -0.368 1 98.38 291 ASN A N 1
ATOM 2211 C CA . ASN A 1 291 ? 1.748 33.812 -0.083 1 98.38 291 ASN A CA 1
ATOM 2212 C C . ASN A 1 291 ? 2.186 35.188 0.386 1 98.38 291 ASN A C 1
ATOM 2214 O O . ASN A 1 291 ? 1.547 36.188 0.058 1 98.38 291 ASN A O 1
ATOM 2218 N N . PHE A 1 292 ? 3.297 35.281 1.098 1 97.88 292 PHE A N 1
ATOM 2219 C CA . PHE A 1 292 ? 3.814 36.562 1.567 1 97.88 292 PHE A CA 1
ATOM 2220 C C . PHE A 1 292 ? 4.266 37.406 0.395 1 97.88 292 PHE A C 1
ATOM 2222 O O . PHE A 1 292 ? 3.982 38.625 0.356 1 97.88 292 PHE A O 1
ATOM 2229 N N . GLU A 1 293 ? 4.891 36.781 -0.493 1 97.44 293 GLU A N 1
ATOM 2230 C CA . GLU A 1 293 ? 5.309 37.5 -1.69 1 97.44 293 GLU A CA 1
ATOM 2231 C C . GLU A 1 293 ? 4.105 38.031 -2.461 1 97.44 293 GLU A C 1
ATOM 2233 O O . GLU A 1 293 ? 4.133 39.156 -2.957 1 97.44 293 GLU A O 1
ATOM 2238 N N . ARG A 1 294 ? 3.123 37.219 -2.549 1 97.75 294 ARG A N 1
ATOM 2239 C CA . ARG A 1 294 ? 1.891 37.688 -3.182 1 97.75 294 ARG A CA 1
ATOM 2240 C C . ARG A 1 294 ? 1.28 38.844 -2.404 1 97.75 294 ARG A C 1
ATOM 2242 O O . ARG A 1 294 ? 0.791 39.812 -3 1 97.75 294 ARG A O 1
ATOM 2249 N N . TYR A 1 295 ? 1.275 38.75 -1.12 1 97.44 295 TYR A N 1
ATOM 2250 C CA . TYR A 1 295 ? 0.778 39.812 -0.246 1 97.44 295 TYR A CA 1
ATOM 2251 C C . TYR A 1 295 ? 1.495 41.125 -0.519 1 97.44 295 TYR A C 1
ATOM 2253 O O . TYR A 1 295 ? 0.857 42.156 -0.643 1 97.44 295 TYR A O 1
ATOM 2261 N N . LEU A 1 296 ? 2.773 41.094 -0.671 1 95.94 296 LEU A N 1
ATOM 2262 C CA . LEU A 1 296 ? 3.582 42.281 -0.92 1 95.94 296 LEU A CA 1
ATOM 2263 C C . LEU A 1 296 ? 3.221 42.906 -2.26 1 95.94 296 LEU A C 1
ATOM 2265 O O . LEU A 1 296 ? 3.26 44.125 -2.402 1 95.94 296 LEU A O 1
ATOM 2269 N N . ARG A 1 297 ? 2.85 42.062 -3.115 1 96.06 297 ARG A N 1
ATOM 2270 C CA . ARG A 1 297 ? 2.555 42.531 -4.461 1 96.06 297 ARG A CA 1
ATOM 2271 C C . ARG A 1 297 ? 1.083 42.906 -4.602 1 96.06 297 ARG A C 1
ATOM 2273 O O . ARG A 1 297 ? 0.642 43.344 -5.676 1 96.06 297 ARG A O 1
ATOM 2280 N N . GLY A 1 298 ? 0.344 42.688 -3.607 1 95.75 298 GLY A N 1
ATOM 2281 C CA . GLY A 1 298 ? -1.075 43 -3.67 1 95.75 298 GLY A CA 1
ATOM 2282 C C . GLY A 1 298 ? -1.863 42 -4.508 1 95.75 298 GLY A C 1
ATOM 2283 O O . GLY A 1 298 ? -2.91 42.344 -5.062 1 95.75 298 GLY A O 1
ATOM 2284 N N . GLU A 1 299 ? -1.315 40.812 -4.648 1 97.69 299 GLU A N 1
ATOM 2285 C CA . GLU A 1 299 ? -1.973 39.75 -5.402 1 97.69 299 GLU A CA 1
ATOM 2286 C C . GLU A 1 299 ? -2.879 38.906 -4.5 1 97.69 299 GLU A C 1
ATOM 2288 O O . GLU A 1 299 ? -2.742 38.938 -3.275 1 97.69 299 GLU A O 1
ATOM 2293 N N . GLU A 1 300 ? -3.83 38.312 -5.148 1 97.88 300 GLU A N 1
ATOM 2294 C CA . GLU A 1 300 ? -4.695 37.406 -4.398 1 97.88 300 GLU A CA 1
ATOM 2295 C C . GLU A 1 300 ? -3.887 36.281 -3.75 1 97.88 300 GLU A C 1
ATOM 2297 O O . GLU A 1 300 ? -3.016 35.688 -4.387 1 97.88 300 GLU A O 1
ATOM 2302 N N . LEU A 1 301 ? -4.164 36.062 -2.49 1 98.25 301 LEU A N 1
ATOM 2303 C CA . LEU A 1 301 ? -3.471 35 -1.762 1 98.25 301 LEU A CA 1
ATOM 2304 C C . LEU A 1 301 ? -3.965 33.625 -2.199 1 98.25 301 LEU A C 1
ATOM 2306 O O . LEU A 1 301 ? -5.07 33.5 -2.727 1 98.25 301 LEU A O 1
ATOM 2310 N N . LEU A 1 302 ? -3.131 32.625 -2.014 1 97 302 LEU A N 1
ATOM 2311 C CA . LEU A 1 302 ? -3.518 31.25 -2.266 1 97 302 LEU A CA 1
ATOM 2312 C C . LEU A 1 302 ? -4.254 30.656 -1.065 1 97 302 LEU A C 1
ATOM 2314 O O . LEU A 1 302 ? -4.008 31.062 0.074 1 97 302 LEU A O 1
ATOM 2318 N N . ASN A 1 303 ? -5.238 29.75 -1.312 1 96.56 303 ASN A N 1
ATOM 2319 C CA . ASN A 1 303 ? -5.879 28.922 -0.307 1 96.56 303 ASN A CA 1
ATOM 2320 C C . ASN A 1 303 ? -6.68 29.75 0.691 1 96.56 303 ASN A C 1
ATOM 2322 O O . ASN A 1 303 ? -6.625 29.5 1.897 1 96.56 303 ASN A O 1
ATOM 2326 N N . ILE A 1 304 ? -7.328 30.75 0.187 1 97.44 304 ILE A N 1
ATOM 2327 C CA . ILE A 1 304 ? -8.211 31.547 1.03 1 97.44 304 ILE A CA 1
ATOM 2328 C C . ILE A 1 304 ? -9.352 30.672 1.548 1 97.44 304 ILE A C 1
ATOM 2330 O O . ILE A 1 304 ? -9.945 29.906 0.793 1 97.44 304 ILE A O 1
ATOM 2334 N N . VAL A 1 305 ? -9.602 30.781 2.822 1 95.25 305 VAL A N 1
ATOM 2335 C CA . VAL A 1 305 ? -10.641 30 3.488 1 95.25 305 VAL A CA 1
ATOM 2336 C C . VAL A 1 305 ? -11.914 30.844 3.619 1 95.25 305 VAL A C 1
ATOM 2338 O O . VAL A 1 305 ? -11.859 32 4.02 1 95.25 305 VAL A O 1
ATOM 2341 N N . ASP A 1 306 ? -13 30.328 3.176 1 93.06 306 ASP A N 1
ATOM 2342 C CA . ASP A 1 306 ? -14.289 30.938 3.484 1 93.06 306 ASP A CA 1
ATOM 2343 C C . ASP A 1 306 ? -14.664 30.734 4.949 1 93.06 306 ASP A C 1
ATOM 2345 O O . ASP A 1 306 ? -15.289 29.719 5.297 1 93.06 306 ASP A O 1
ATOM 2349 N N . LYS A 1 307 ? -14.383 31.703 5.75 1 93.31 307 LYS A N 1
ATOM 2350 C CA . LYS A 1 307 ? -14.531 31.594 7.199 1 93.31 307 LYS A CA 1
ATOM 2351 C C . LYS A 1 307 ? -15.992 31.328 7.582 1 93.31 307 LYS A C 1
ATOM 2353 O O . LYS A 1 307 ? -16.266 30.531 8.469 1 93.31 307 LYS A O 1
ATOM 2358 N N . ASN A 1 308 ? -16.859 31.969 6.887 1 89.81 308 ASN A N 1
ATOM 2359 C CA . ASN A 1 308 ? -18.266 31.844 7.199 1 89.81 308 ASN A CA 1
ATOM 2360 C C . ASN A 1 308 ? -18.781 30.438 6.902 1 89.81 308 ASN A C 1
ATOM 2362 O O . ASN A 1 308 ? -19.5 29.844 7.711 1 89.81 308 ASN A O 1
ATOM 2366 N N . ARG A 1 309 ? -18.406 30 5.848 1 81 309 ARG A N 1
ATOM 2367 C CA . ARG A 1 309 ? -18.812 28.641 5.465 1 81 309 ARG A CA 1
ATOM 2368 C C . ARG A 1 309 ? -18.266 27.609 6.441 1 81 309 ARG A C 1
ATOM 2370 O O . ARG A 1 309 ? -18.969 26.688 6.855 1 81 309 ARG A O 1
ATOM 2377 N N . MET A 1 310 ? -17.078 27.812 6.844 1 79.44 310 MET A N 1
ATOM 2378 C CA . MET A 1 310 ? -16.422 26.844 7.715 1 79.44 310 MET A CA 1
ATOM 2379 C C . MET A 1 310 ? -16.969 26.938 9.133 1 79.44 310 MET A C 1
ATOM 2381 O O . MET A 1 310 ? -17.031 25.922 9.844 1 79.44 310 MET A O 1
ATOM 2385 N N . HIS A 1 311 ? -17.281 28.188 9.484 1 76.31 311 HIS A N 1
ATOM 2386 C CA . HIS A 1 311 ? -17.781 28.438 10.836 1 76.31 311 HIS A CA 1
ATOM 2387 C C . HIS A 1 311 ? -19.172 27.828 11.031 1 76.31 311 HIS A C 1
ATOM 2389 O O . HIS A 1 311 ? -19.5 27.344 12.109 1 76.31 311 HIS A O 1
ATOM 2395 N N . ARG A 1 312 ? -19.969 27.844 10.016 1 67.38 312 ARG A N 1
ATOM 2396 C CA . ARG A 1 312 ? -21.312 27.281 10.086 1 67.38 312 ARG A CA 1
ATOM 2397 C C . ARG A 1 312 ? -21.281 25.766 10.242 1 67.38 312 ARG A C 1
ATOM 2399 O O . ARG A 1 312 ? -22.188 25.172 10.82 1 67.38 312 ARG A O 1
ATOM 2406 N N . HIS A 1 313 ? -20.172 25.281 9.82 1 61.16 313 HIS A N 1
ATOM 2407 C CA . HIS A 1 313 ? -20.078 23.812 9.844 1 61.16 313 HIS A CA 1
ATOM 2408 C C . HIS A 1 313 ? -19.328 23.344 11.086 1 61.16 313 HIS A C 1
ATOM 2410 O O . HIS A 1 313 ? -19.312 22.141 11.383 1 61.16 313 HIS A O 1
ATOM 2416 N N . ALA A 1 314 ? -18.703 24.281 11.75 1 57.16 314 ALA A N 1
ATOM 2417 C CA . ALA A 1 314 ? -17.969 23.922 12.969 1 57.16 314 ALA A CA 1
ATOM 2418 C C . ALA A 1 314 ? -18.906 23.891 14.172 1 57.16 314 ALA A C 1
ATOM 2420 O O . ALA A 1 314 ? -19.922 24.594 14.211 1 57.16 314 ALA A O 1
ATOM 2421 N N . MET B 1 1 ? -30.344 -42.375 -38.438 1 33.72 1 MET B N 1
ATOM 2422 C CA . MET B 1 1 ? -29.578 -41.188 -38.094 1 33.72 1 MET B CA 1
ATOM 2423 C C . MET B 1 1 ? -28.359 -41.531 -37.25 1 33.72 1 MET B C 1
ATOM 2425 O O . MET B 1 1 ? -28.484 -42.094 -36.156 1 33.72 1 MET B O 1
ATOM 2429 N N . ASN B 1 2 ? -27.266 -42.062 -37.781 1 35.78 2 ASN B N 1
ATOM 2430 C CA . ASN B 1 2 ? -26.047 -42.625 -37.25 1 35.78 2 ASN B CA 1
ATOM 2431 C C . ASN B 1 2 ? -25.469 -41.75 -36.125 1 35.78 2 ASN B C 1
ATOM 2433 O O . ASN B 1 2 ? -25.125 -40.594 -36.375 1 35.78 2 ASN B O 1
ATOM 2437 N N . GLU B 1 3 ? -26.016 -41.75 -34.938 1 40.5 3 GLU B N 1
ATOM 2438 C CA . GLU B 1 3 ? -25.406 -41.094 -33.781 1 40.5 3 GLU B CA 1
ATOM 2439 C C . GLU B 1 3 ? -23.875 -41.188 -33.844 1 40.5 3 GLU B C 1
ATOM 2441 O O . GLU B 1 3 ? -23.312 -42.25 -33.656 1 40.5 3 GLU B O 1
ATOM 2446 N N . GLN B 1 4 ? -23.219 -40.781 -34.844 1 41.81 4 GLN B N 1
ATOM 2447 C CA . GLN B 1 4 ? -21.766 -40.688 -34.906 1 41.81 4 GLN B CA 1
ATOM 2448 C C . GLN B 1 4 ? -21.172 -40.469 -33.5 1 41.81 4 GLN B C 1
ATOM 2450 O O . GLN B 1 4 ? -21.5 -39.469 -32.844 1 41.81 4 GLN B O 1
ATOM 2455 N N . LEU B 1 5 ? -20.969 -41.375 -32.688 1 48.75 5 LEU B N 1
ATOM 2456 C CA . LEU B 1 5 ? -20.359 -41.438 -31.359 1 48.75 5 LEU B CA 1
ATOM 2457 C C . LEU B 1 5 ? -19.203 -40.469 -31.234 1 48.75 5 LEU B C 1
ATOM 2459 O O . LEU B 1 5 ? -18.141 -40.656 -31.859 1 48.75 5 LEU B O 1
ATOM 2463 N N . VAL B 1 6 ? -19.453 -39.219 -31.312 1 58.16 6 VAL B N 1
ATOM 2464 C CA . VAL B 1 6 ? -18.438 -38.156 -31.156 1 58.16 6 VAL B CA 1
ATOM 2465 C C . VAL B 1 6 ? -17.438 -38.594 -30.094 1 58.16 6 VAL B C 1
ATOM 2467 O O . VAL B 1 6 ? -17.812 -38.812 -28.938 1 58.16 6 VAL B O 1
ATOM 2470 N N . ARG B 1 7 ? -16.328 -39.188 -30.391 1 76.81 7 ARG B N 1
ATOM 2471 C CA . ARG B 1 7 ? -15.273 -39.656 -29.5 1 76.81 7 ARG B CA 1
ATOM 2472 C C . ARG B 1 7 ? -14.953 -38.562 -28.469 1 76.81 7 ARG B C 1
ATOM 2474 O O . ARG B 1 7 ? -14.828 -37.406 -28.797 1 76.81 7 ARG B O 1
ATOM 2481 N N . ARG B 1 8 ? -15.203 -38.938 -27.172 1 91.06 8 ARG B N 1
ATOM 2482 C CA . ARG B 1 8 ? -14.828 -38.062 -26.062 1 91.06 8 ARG B CA 1
ATOM 2483 C C . ARG B 1 8 ? -13.312 -38 -25.891 1 91.06 8 ARG B C 1
ATOM 2485 O O . ARG B 1 8 ? -12.664 -39.062 -25.766 1 91.06 8 ARG B O 1
ATOM 2492 N N . PRO B 1 9 ? -12.812 -36.875 -25.953 1 95.75 9 PRO B N 1
ATOM 2493 C CA . PRO B 1 9 ? -11.367 -36.812 -25.719 1 95.75 9 PRO B CA 1
ATOM 2494 C C . PRO B 1 9 ? -10.961 -37.312 -24.344 1 95.75 9 PRO B C 1
ATOM 2496 O O . PRO B 1 9 ? -11.773 -37.312 -23.422 1 95.75 9 PRO B O 1
ATOM 2499 N N . VAL B 1 10 ? -9.773 -37.812 -24.234 1 97.94 10 VAL B N 1
ATOM 2500 C CA . VAL B 1 10 ? -9.203 -38.281 -22.969 1 97.94 10 VAL B CA 1
ATOM 2501 C C . VAL B 1 10 ? -8.289 -37.188 -22.406 1 97.94 10 VAL B C 1
ATOM 2503 O O . VAL B 1 10 ? -7.387 -36.719 -23.094 1 97.94 10 VAL B O 1
ATOM 2506 N N . ILE B 1 11 ? -8.555 -36.781 -21.172 1 98.44 11 ILE B N 1
ATOM 2507 C CA . ILE B 1 11 ? -7.812 -35.719 -20.5 1 98.44 11 ILE B CA 1
ATOM 2508 C C . ILE B 1 11 ? -7.156 -36.281 -19.234 1 98.44 11 ILE B C 1
ATOM 2510 O O . ILE B 1 11 ? -7.824 -36.875 -18.391 1 98.44 11 ILE B O 1
ATOM 2514 N N . ALA B 1 12 ? -5.887 -36.125 -19.156 1 98.69 12 ALA B N 1
ATOM 2515 C CA . ALA B 1 12 ? -5.191 -36.375 -17.891 1 98.69 12 ALA B CA 1
ATOM 2516 C C . ALA B 1 12 ? -5.043 -35.094 -17.062 1 98.69 12 ALA B C 1
ATOM 2518 O O . ALA B 1 12 ? -4.734 -34.031 -17.609 1 98.69 12 ALA B O 1
ATOM 2519 N N . VAL B 1 13 ? -5.344 -35.188 -15.812 1 98.56 13 VAL B N 1
ATOM 2520 C CA . VAL B 1 13 ? -5.16 -34.094 -14.859 1 98.56 13 VAL B CA 1
ATOM 2521 C C . VAL B 1 13 ? -4.168 -34.5 -13.781 1 98.56 13 VAL B C 1
ATOM 2523 O O . VAL B 1 13 ? -4.457 -35.375 -12.961 1 98.56 13 VAL B O 1
ATOM 2526 N N . GLN B 1 14 ? -3.039 -33.875 -13.867 1 98.31 14 GLN B N 1
ATOM 2527 C CA . GLN B 1 14 ? -1.945 -34.188 -12.945 1 98.31 14 GLN B CA 1
ATOM 2528 C C . GLN B 1 14 ? -1.994 -33.25 -11.727 1 98.31 14 GLN B C 1
ATOM 2530 O O . GLN B 1 14 ? -1.908 -32.031 -11.859 1 98.31 14 GLN B O 1
ATOM 2535 N N . HIS B 1 15 ? -2.109 -33.812 -10.508 1 97.38 15 HIS B N 1
ATOM 2536 C CA . HIS B 1 15 ? -2.256 -33 -9.297 1 97.38 15 HIS B CA 1
ATOM 2537 C C . HIS B 1 15 ? -1.389 -33.531 -8.164 1 97.38 15 HIS B C 1
ATOM 2539 O O . HIS B 1 15 ? -0.82 -34.625 -8.281 1 97.38 15 HIS B O 1
ATOM 2545 N N . SER B 1 16 ? -1.122 -32.75 -7.199 1 95.12 16 SER B N 1
ATOM 2546 C CA . SER B 1 16 ? -0.478 -33.219 -5.973 1 95.12 16 SER B CA 1
ATOM 2547 C C . SER B 1 16 ? -1.488 -33.844 -5.023 1 95.12 16 SER B C 1
ATOM 2549 O O . SER B 1 16 ? -2.697 -33.656 -5.184 1 95.12 16 SER B O 1
ATOM 2551 N N . PRO B 1 17 ? -1.005 -34.656 -4.082 1 91.88 17 PRO B N 1
ATOM 2552 C CA . PRO B 1 17 ? -1.93 -35.344 -3.17 1 91.88 17 PRO B CA 1
ATOM 2553 C C . PRO B 1 17 ? -2.83 -34.344 -2.412 1 91.88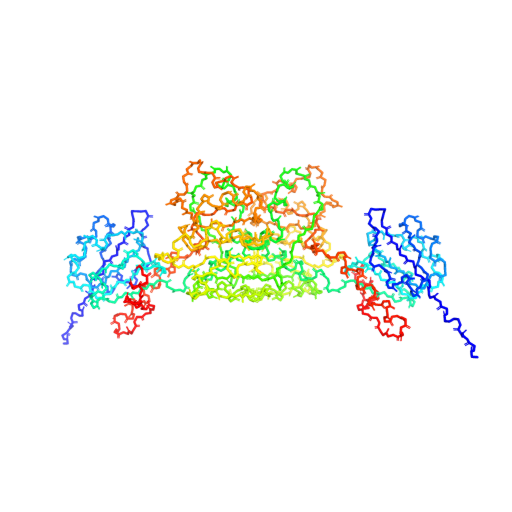 17 PRO B C 1
ATOM 2555 O O . PRO B 1 17 ? -3.998 -34.656 -2.154 1 91.88 17 PRO B O 1
ATOM 2558 N N . ASP B 1 18 ? -2.363 -33.219 -2.143 1 89.38 18 ASP B N 1
ATOM 2559 C CA . ASP B 1 18 ? -3.076 -32.312 -1.267 1 89.38 18 ASP B CA 1
ATOM 2560 C C . ASP B 1 18 ? -3.82 -31.25 -2.074 1 89.38 18 ASP B C 1
ATOM 2562 O O . ASP B 1 18 ? -4.375 -30.312 -1.508 1 89.38 18 ASP B O 1
ATOM 2566 N N . SER B 1 19 ? -3.84 -31.359 -3.365 1 91.88 19 SER B N 1
ATOM 2567 C CA . SER B 1 19 ? -4.449 -30.328 -4.203 1 91.88 19 SER B CA 1
ATOM 2568 C C . SER B 1 19 ? -5.117 -30.938 -5.43 1 91.88 19 SER B C 1
ATOM 2570 O O . SER B 1 19 ? -4.551 -30.906 -6.527 1 91.88 19 SER B O 1
ATOM 2572 N N . VAL B 1 20 ? -6.293 -31.438 -5.305 1 93.94 20 VAL B N 1
ATOM 2573 C CA . VAL B 1 20 ? -7.086 -31.984 -6.398 1 93.94 20 VAL B CA 1
ATOM 2574 C C . VAL B 1 20 ? -8.047 -30.922 -6.922 1 93.94 20 VAL B C 1
ATOM 2576 O O . VAL B 1 20 ? -8.805 -30.328 -6.152 1 93.94 20 VAL B O 1
ATOM 2579 N N . PRO B 1 21 ? -7.969 -30.609 -8.195 1 95.75 21 PRO B N 1
ATOM 2580 C CA . PRO B 1 21 ? -8.914 -29.609 -8.703 1 95.75 21 PRO B CA 1
ATOM 2581 C C . PRO B 1 21 ? -10.367 -30.078 -8.617 1 95.75 21 PRO B C 1
ATOM 2583 O O . PRO B 1 21 ? -10.648 -31.25 -8.836 1 95.75 21 PRO B O 1
ATOM 2586 N N . GLU B 1 22 ? -11.266 -29.172 -8.352 1 94.81 22 GLU B N 1
ATOM 2587 C CA . GLU B 1 22 ? -12.641 -29.547 -8.062 1 94.81 22 GLU B CA 1
ATOM 2588 C C . GLU B 1 22 ? -13.617 -28.875 -9.023 1 94.81 22 GLU B C 1
ATOM 2590 O O . GLU B 1 22 ? -14.82 -29.141 -8.992 1 94.81 22 GLU B O 1
ATOM 2595 N N . ARG B 1 23 ? -13.117 -28.031 -9.883 1 95.81 23 ARG B N 1
ATOM 2596 C CA . ARG B 1 23 ? -14 -27.266 -10.75 1 95.81 23 ARG B CA 1
ATOM 2597 C C . ARG B 1 23 ? -13.875 -27.734 -12.203 1 95.81 23 ARG B C 1
ATOM 2599 O O . ARG B 1 23 ? -13.805 -26.906 -13.117 1 95.81 23 ARG B O 1
ATOM 2606 N N . LEU B 1 24 ? -13.859 -29.047 -12.367 1 96.88 24 LEU B N 1
ATOM 2607 C CA . LEU B 1 24 ? -13.648 -29.578 -13.719 1 96.88 24 LEU B CA 1
ATOM 2608 C C . LEU B 1 24 ? -14.906 -30.266 -14.234 1 96.88 24 LEU B C 1
ATOM 2610 O O . LEU B 1 24 ? -14.844 -31.062 -15.18 1 96.88 24 LEU B O 1
ATOM 2614 N N . ALA B 1 25 ? -16.078 -29.953 -13.672 1 95.19 25 ALA B N 1
ATOM 2615 C CA . ALA B 1 25 ? -17.328 -30.609 -14.047 1 95.19 25 ALA B CA 1
ATOM 2616 C C . ALA B 1 25 ? -17.609 -30.453 -15.539 1 95.19 25 ALA B C 1
ATOM 2618 O O . ALA B 1 25 ? -17.953 -31.422 -16.219 1 95.19 25 ALA B O 1
ATOM 2619 N N . PRO B 1 26 ? -17.422 -29.234 -16.062 1 94.75 26 PRO B N 1
ATOM 2620 C CA . PRO B 1 26 ? -17.672 -29.094 -17.5 1 94.75 26 PRO B CA 1
ATOM 2621 C C . PRO B 1 26 ? -16.766 -30 -18.328 1 94.75 26 PRO B C 1
ATOM 2623 O O . PRO B 1 26 ? -17.172 -30.5 -19.391 1 94.75 26 PRO B O 1
ATOM 2626 N N . VAL B 1 27 ? -15.555 -30.219 -17.859 1 96.69 27 VAL B N 1
ATOM 2627 C CA . VAL B 1 27 ? -14.594 -31.062 -18.562 1 96.69 27 VAL B CA 1
ATOM 2628 C C . VAL B 1 27 ? -15.008 -32.531 -18.422 1 96.69 27 VAL B C 1
ATOM 2630 O O . VAL B 1 27 ? -15.023 -33.281 -19.406 1 96.69 27 VAL B O 1
ATOM 2633 N N . THR B 1 28 ? -15.391 -32.938 -17.234 1 95.88 28 THR B N 1
ATOM 2634 C CA . THR B 1 28 ? -15.789 -34.312 -16.969 1 95.88 28 THR B CA 1
ATOM 2635 C C . THR B 1 28 ? -17.031 -34.688 -17.766 1 95.88 28 THR B C 1
ATOM 2637 O O . THR B 1 28 ? -17.203 -35.812 -18.172 1 95.88 28 THR B O 1
ATOM 2640 N N . ALA B 1 29 ? -17.828 -33.719 -18.047 1 95.81 29 ALA B N 1
ATOM 2641 C CA . ALA B 1 29 ? -19.078 -33.969 -18.781 1 95.81 29 ALA B CA 1
ATOM 2642 C C . ALA B 1 29 ? -18.781 -34.219 -20.25 1 95.81 29 ALA B C 1
ATOM 2644 O O . ALA B 1 29 ? -19.531 -34.938 -20.922 1 95.81 29 ALA B O 1
ATOM 2645 N N . ALA B 1 30 ? -17.688 -33.719 -20.734 1 96.25 30 ALA B N 1
ATOM 2646 C CA . ALA B 1 30 ? -17.484 -33.75 -22.172 1 96.25 30 ALA B CA 1
ATOM 2647 C C . ALA B 1 30 ? -16.297 -34.656 -22.547 1 96.25 30 ALA B C 1
ATOM 2649 O O . ALA B 1 30 ? -16.062 -34.906 -23.734 1 96.25 30 ALA B O 1
ATOM 2650 N N . ALA B 1 31 ? -15.625 -35.125 -21.484 1 97.06 31 ALA B N 1
ATOM 2651 C CA . ALA B 1 31 ? -14.414 -35.906 -21.766 1 97.06 31 ALA B CA 1
ATOM 2652 C C . ALA B 1 31 ? -14.203 -37 -20.734 1 97.06 31 ALA B C 1
ATOM 2654 O O . ALA B 1 31 ? -14.883 -37.031 -19.703 1 97.06 31 ALA B O 1
ATOM 2655 N N . GLU B 1 32 ? -13.391 -37.969 -21.078 1 97.44 32 GLU B N 1
ATOM 2656 C CA . GLU B 1 32 ? -12.852 -38.875 -20.094 1 97.44 32 GLU B CA 1
ATOM 2657 C C . GLU B 1 32 ? -11.695 -38.25 -19.312 1 97.44 32 GLU B C 1
ATOM 2659 O O . GLU B 1 32 ? -10.664 -37.906 -19.906 1 97.44 32 GLU B O 1
ATOM 2664 N N . VAL B 1 33 ? -11.945 -38.062 -18.047 1 98.06 33 VAL B N 1
ATOM 2665 C CA . VAL B 1 33 ? -10.938 -37.375 -17.234 1 98.06 33 VAL B CA 1
ATOM 2666 C C . VAL B 1 33 ? -10.227 -38.375 -16.328 1 98.06 33 VAL B C 1
ATOM 2668 O O . VAL B 1 33 ? -10.875 -39.125 -15.594 1 98.06 33 VAL B O 1
ATOM 2671 N N . ARG B 1 34 ? -8.922 -38.406 -16.422 1 98.25 34 ARG B N 1
ATOM 2672 C CA . ARG B 1 34 ? -8.07 -39.219 -15.555 1 98.25 34 ARG B CA 1
ATOM 2673 C C . ARG B 1 34 ? -7.348 -38.344 -14.539 1 98.25 34 ARG B C 1
ATOM 2675 O O . ARG B 1 34 ? -6.363 -37.688 -14.883 1 98.25 34 ARG B O 1
ATOM 2682 N N . LEU B 1 35 ? -7.844 -38.344 -13.312 1 97.81 35 LEU B N 1
ATOM 2683 C CA . LEU B 1 35 ? -7.141 -37.656 -12.227 1 97.81 35 LEU B CA 1
ATOM 2684 C C . LEU B 1 35 ? -6.008 -38.531 -11.688 1 97.81 35 LEU B C 1
ATOM 2686 O O . LEU B 1 35 ? -6.219 -39.688 -11.336 1 97.81 35 LEU B O 1
ATOM 2690 N N . VAL B 1 36 ? -4.844 -37.938 -11.688 1 98.06 36 VAL B N 1
ATOM 2691 C CA . VAL B 1 36 ? -3.713 -38.75 -11.281 1 98.06 36 VAL B CA 1
ATOM 2692 C C . VAL B 1 36 ? -2.717 -37.906 -10.484 1 98.06 36 VAL B C 1
ATOM 2694 O O . VAL B 1 36 ? -2.496 -36.75 -10.797 1 98.06 36 VAL B O 1
ATOM 2697 N N . GLU B 1 37 ? -2.141 -38.469 -9.422 1 97.94 37 GLU B N 1
ATOM 2698 C CA . GLU B 1 37 ? -1.043 -37.812 -8.711 1 97.94 37 GLU B CA 1
ATOM 2699 C C . GLU B 1 37 ? 0.225 -37.781 -9.562 1 97.94 37 GLU B C 1
ATOM 2701 O O . GLU B 1 37 ? 0.443 -38.688 -10.391 1 97.94 37 GLU B O 1
ATOM 2706 N N . SER B 1 38 ? 1.039 -36.844 -9.305 1 97.31 38 SER B N 1
ATOM 2707 C CA . SER B 1 38 ? 2.229 -36.594 -10.117 1 97.31 38 SER B CA 1
ATOM 2708 C C . SER B 1 38 ? 3.096 -37.844 -10.211 1 97.31 38 SER B C 1
ATOM 2710 O O . SER B 1 38 ? 3.633 -38.156 -11.281 1 97.31 38 SER B O 1
ATOM 2712 N N . ASP B 1 39 ? 3.18 -38.562 -9.164 1 96.19 39 ASP B N 1
ATOM 2713 C CA . ASP B 1 39 ? 4.082 -39.719 -9.125 1 96.19 39 ASP B CA 1
ATOM 2714 C C . ASP B 1 39 ? 3.535 -40.875 -9.953 1 96.19 39 ASP B C 1
ATOM 2716 O O . ASP B 1 39 ? 4.254 -41.844 -10.242 1 96.19 39 ASP B O 1
ATOM 2720 N N . ARG B 1 40 ? 2.297 -40.812 -10.461 1 97.56 40 ARG B N 1
ATOM 2721 C CA . ARG B 1 40 ? 1.671 -41.875 -11.258 1 97.56 40 ARG B CA 1
ATOM 2722 C C . ARG B 1 40 ? 1.252 -41.344 -12.625 1 97.56 40 ARG B C 1
ATOM 2724 O O . ARG B 1 40 ? 0.413 -41.938 -13.305 1 97.56 40 ARG B O 1
ATOM 2731 N N . LEU B 1 41 ? 1.79 -40.25 -13.023 1 98.19 41 LEU B N 1
ATOM 2732 C CA . LEU B 1 41 ? 1.37 -39.562 -14.25 1 98.19 41 LEU B CA 1
ATOM 2733 C C . LEU B 1 41 ? 1.502 -40.5 -15.453 1 98.19 41 LEU B C 1
ATOM 2735 O O . LEU B 1 41 ? 0.671 -40.469 -16.359 1 98.19 41 LEU B O 1
ATOM 2739 N N . ALA B 1 42 ? 2.463 -41.406 -15.492 1 97.75 42 ALA B N 1
ATOM 2740 C CA . ALA B 1 42 ? 2.736 -42.312 -16.609 1 97.75 42 ALA B CA 1
ATOM 2741 C C . ALA B 1 42 ? 1.522 -43.188 -16.906 1 97.75 42 ALA B C 1
ATOM 2743 O O . ALA B 1 42 ? 1.29 -43.562 -18.062 1 97.75 42 ALA B O 1
ATOM 2744 N N . THR B 1 43 ? 0.759 -43.5 -15.914 1 98.12 43 THR B N 1
ATOM 2745 C CA . THR B 1 43 ? -0.379 -44.406 -16.062 1 98.12 43 THR B CA 1
ATOM 2746 C C . THR B 1 43 ? -1.541 -43.688 -16.75 1 98.12 43 THR B C 1
ATOM 2748 O O . THR B 1 43 ? -2.434 -44.344 -17.312 1 98.12 43 THR B O 1
ATOM 2751 N N . ALA B 1 44 ? -1.601 -42.406 -16.734 1 98.25 44 ALA B N 1
ATOM 2752 C CA . ALA B 1 44 ? -2.736 -41.656 -17.25 1 98.25 44 ALA B CA 1
ATOM 2753 C C . ALA B 1 44 ? -2.443 -41.094 -18.656 1 98.25 44 ALA B C 1
ATOM 2755 O O . ALA B 1 44 ? -3.359 -40.719 -19.375 1 98.25 44 ALA B O 1
ATOM 2756 N N . LEU B 1 45 ? -1.23 -41.062 -19.078 1 98.31 45 LEU B N 1
ATOM 2757 C CA . LEU B 1 45 ? -0.81 -40.375 -20.297 1 98.31 45 LEU B CA 1
ATOM 2758 C C . LEU B 1 45 ? -1.181 -41.156 -21.547 1 98.31 45 LEU B C 1
ATOM 2760 O O . LEU B 1 45 ? -1.62 -40.594 -22.531 1 98.31 45 LEU B O 1
ATOM 2764 N N . PRO B 1 46 ? -1.052 -42.562 -21.5 1 98 46 PRO B N 1
ATOM 2765 C CA . PRO B 1 46 ? -1.374 -43.281 -22.734 1 98 46 PRO B CA 1
ATOM 2766 C C . PRO B 1 46 ? -2.791 -43 -23.219 1 98 46 PRO B C 1
ATOM 2768 O O . PRO B 1 46 ? -3.756 -43.188 -22.469 1 98 46 PRO B O 1
ATOM 2771 N N . GLY B 1 47 ? -2.869 -42.5 -24.422 1 97.69 47 GLY B N 1
ATOM 2772 C CA . GLY B 1 47 ? -4.152 -42.219 -25.047 1 97.69 47 GLY B CA 1
ATOM 2773 C C . GLY B 1 47 ? -4.723 -40.875 -24.688 1 97.69 47 GLY B C 1
ATOM 2774 O O . GLY B 1 47 ? -5.723 -40.438 -25.25 1 97.69 47 GLY B O 1
ATOM 2775 N N . ALA B 1 48 ? -4.102 -40.188 -23.75 1 98.25 48 ALA B N 1
ATOM 2776 C CA . ALA B 1 48 ? -4.594 -38.875 -23.375 1 98.25 48 ALA B CA 1
ATOM 2777 C C . ALA B 1 48 ? -4.242 -37.844 -24.422 1 98.25 48 ALA B C 1
ATOM 2779 O O . ALA B 1 48 ? -3.105 -37.781 -24.891 1 98.25 48 ALA B O 1
ATOM 2780 N N . GLU B 1 49 ? -5.164 -36.969 -24.766 1 98.12 49 GLU B N 1
ATOM 2781 C CA . GLU B 1 49 ? -4.969 -35.938 -25.766 1 98.12 49 GLU B CA 1
ATOM 2782 C C . GLU B 1 49 ? -4.598 -34.594 -25.109 1 98.12 49 GLU B C 1
ATOM 2784 O O . GLU B 1 49 ? -3.945 -33.75 -25.719 1 98.12 49 GLU B O 1
ATOM 2789 N N . VAL B 1 50 ? -5.082 -34.438 -23.938 1 98.62 50 VAL B N 1
ATOM 2790 C CA . VAL B 1 50 ? -4.875 -33.219 -23.188 1 98.62 50 VAL B CA 1
ATOM 2791 C C . VAL B 1 50 ? -4.309 -33.531 -21.812 1 98.62 50 VAL B C 1
ATOM 2793 O O . VAL B 1 50 ? -4.715 -34.5 -21.172 1 98.62 50 VAL B O 1
ATOM 2796 N N . LEU B 1 51 ? -3.389 -32.75 -21.391 1 98.75 51 LEU B N 1
ATOM 2797 C CA . LEU B 1 51 ? -2.855 -32.812 -20.031 1 98.75 51 LEU B CA 1
ATOM 2798 C C . LEU B 1 51 ? -2.969 -31.484 -19.312 1 98.75 51 LEU B C 1
ATOM 2800 O O . LEU B 1 51 ? -2.486 -30.469 -19.812 1 98.75 51 LEU B O 1
ATOM 2804 N N . PHE B 1 52 ? -3.664 -31.484 -18.203 1 98.5 52 PHE B N 1
ATOM 2805 C CA . PHE B 1 52 ? -3.676 -30.359 -17.297 1 98.5 52 PHE B CA 1
ATOM 2806 C C . PHE B 1 52 ? -2.68 -30.562 -16.156 1 98.5 52 PHE B C 1
ATOM 2808 O O . PHE B 1 52 ? -2.91 -31.375 -15.266 1 98.5 52 PHE B O 1
ATOM 2815 N N . VAL B 1 53 ? -1.576 -29.828 -16.25 1 98.06 53 VAL B N 1
ATOM 2816 C CA . VAL B 1 53 ? -0.545 -29.891 -15.219 1 98.06 53 VAL B CA 1
ATOM 2817 C C . VAL B 1 53 ? -0.928 -28.969 -14.062 1 98.06 53 VAL B C 1
ATOM 2819 O O . VAL B 1 53 ? -0.484 -27.828 -13.992 1 98.06 53 VAL B O 1
ATOM 2822 N N . TYR B 1 54 ? -1.666 -29.5 -13.133 1 96.94 54 TYR B N 1
ATOM 2823 C CA . TYR B 1 54 ? -2.145 -28.719 -11.992 1 96.94 54 TYR B CA 1
ATOM 2824 C C . TYR B 1 54 ? -1.084 -28.641 -10.898 1 96.94 54 TYR B C 1
ATOM 2826 O O . TYR B 1 54 ? -0.969 -27.625 -10.211 1 96.94 54 TYR B O 1
ATOM 2834 N N . ASP B 1 55 ? -0.341 -29.656 -10.711 1 94.62 55 ASP B N 1
ATOM 2835 C CA . ASP B 1 55 ? 0.862 -29.656 -9.883 1 94.62 55 ASP B CA 1
ATOM 2836 C C . ASP B 1 55 ? 2.062 -29.125 -10.664 1 94.62 55 ASP B C 1
ATOM 2838 O O . ASP B 1 55 ? 2.922 -29.906 -11.094 1 94.62 55 ASP B O 1
ATOM 2842 N N . PHE B 1 56 ? 2.17 -27.875 -10.742 1 89.38 56 PHE B N 1
ATOM 2843 C CA . PHE B 1 56 ? 3.062 -27.234 -11.695 1 89.38 56 PHE B CA 1
ATOM 2844 C C . PHE B 1 56 ? 4.508 -27.297 -11.211 1 89.38 56 PHE B C 1
ATOM 2846 O O . PHE B 1 56 ? 5.43 -26.953 -11.953 1 89.38 56 PHE B O 1
ATOM 2853 N N . ARG B 1 57 ? 4.797 -27.703 -10.023 1 84.81 57 ARG B N 1
ATOM 2854 C CA . ARG B 1 57 ? 6.16 -27.797 -9.516 1 84.81 57 ARG B CA 1
ATOM 2855 C C . ARG B 1 57 ? 6.777 -29.156 -9.836 1 84.81 57 ARG B C 1
ATOM 2857 O O . ARG B 1 57 ? 7.977 -29.359 -9.625 1 84.81 57 ARG B O 1
ATOM 2864 N N . SER B 1 58 ? 5.973 -30 -10.375 1 90.12 58 SER B N 1
ATOM 2865 C CA . SER B 1 58 ? 6.387 -31.391 -10.609 1 90.12 58 SER B CA 1
ATOM 2866 C C . SER B 1 58 ? 7.133 -31.516 -11.93 1 90.12 58 SER B C 1
ATOM 2868 O O . SER B 1 58 ? 6.77 -30.891 -12.922 1 90.12 58 SER B O 1
ATOM 2870 N N . SER B 1 59 ? 8.109 -32.375 -11.914 1 92.31 59 SER B N 1
ATOM 2871 C CA . SER B 1 59 ? 8.844 -32.719 -13.133 1 92.31 59 SER B CA 1
ATOM 2872 C C . SER B 1 59 ? 8.273 -33.969 -13.789 1 92.31 59 SER B C 1
ATOM 2874 O O . SER B 1 59 ? 8.867 -34.5 -14.734 1 92.31 59 SER B O 1
ATOM 2876 N N . ALA B 1 60 ? 7.176 -34.375 -13.414 1 95.5 60 ALA B N 1
ATOM 2877 C CA . ALA B 1 60 ? 6.609 -35.656 -13.789 1 95.5 60 ALA B CA 1
ATOM 2878 C C . ALA B 1 60 ? 6.445 -35.781 -15.305 1 95.5 60 ALA B C 1
ATOM 2880 O O . ALA B 1 60 ? 6.684 -36.844 -15.883 1 95.5 60 ALA B O 1
ATOM 2881 N N . LEU B 1 61 ? 6.027 -34.719 -15.945 1 96.94 61 LEU B N 1
ATOM 2882 C CA . LEU B 1 61 ? 5.805 -34.781 -17.391 1 96.94 61 LEU B CA 1
ATOM 2883 C C . LEU B 1 61 ? 7.102 -35.094 -18.125 1 96.94 61 LEU B C 1
ATOM 2885 O O . LEU B 1 61 ? 7.125 -35.938 -19.016 1 96.94 61 LEU B O 1
ATOM 2889 N N . ARG B 1 62 ? 8.172 -34.406 -17.734 1 96.19 62 ARG B N 1
ATOM 2890 C CA . ARG B 1 62 ? 9.477 -34.656 -18.328 1 96.19 62 ARG B CA 1
ATOM 2891 C C . ARG B 1 62 ? 9.898 -36.125 -18.125 1 96.19 62 ARG B C 1
ATOM 2893 O O . ARG B 1 62 ? 10.375 -36.781 -19.047 1 96.19 62 ARG B O 1
ATOM 2900 N N . GLU B 1 63 ? 9.641 -36.594 -16.969 1 96.69 63 GLU B N 1
ATOM 2901 C CA . GLU B 1 63 ? 10.086 -37.938 -16.562 1 96.69 63 GLU B CA 1
ATOM 2902 C C . GLU B 1 63 ? 9.266 -39 -17.234 1 96.69 63 GLU B C 1
ATOM 2904 O O . GLU B 1 63 ? 9.688 -40.156 -17.297 1 96.69 63 GLU B O 1
ATOM 2909 N N . THR B 1 64 ? 8.094 -38.688 -17.688 1 97.38 64 THR B N 1
ATOM 2910 C CA . THR B 1 64 ? 7.195 -39.719 -18.219 1 97.38 64 THR B CA 1
ATOM 2911 C C . THR B 1 64 ? 6.809 -39.406 -19.656 1 97.38 64 THR B C 1
ATOM 2913 O O . THR B 1 64 ? 5.781 -39.875 -20.141 1 97.38 64 THR B O 1
ATOM 2916 N N . TRP B 1 65 ? 7.523 -38.625 -20.328 1 97.38 65 TRP B N 1
ATOM 2917 C CA . TRP B 1 65 ? 7.203 -38.125 -21.672 1 97.38 65 TRP B CA 1
ATOM 2918 C C . TRP B 1 65 ? 6.992 -39.25 -22.641 1 97.38 65 TRP B C 1
ATOM 2920 O O . TRP B 1 65 ? 6.156 -39.188 -23.547 1 97.38 65 TRP B O 1
ATOM 2930 N N . SER B 1 66 ? 7.715 -40.344 -22.5 1 96.31 66 SER B N 1
ATOM 2931 C CA . SER B 1 66 ? 7.652 -41.5 -23.406 1 96.31 66 SER B CA 1
ATOM 2932 C C . SER B 1 66 ? 6.262 -42.125 -23.406 1 96.31 66 SER B C 1
ATOM 2934 O O . SER B 1 66 ? 5.891 -42.812 -24.344 1 96.31 66 SER B O 1
ATOM 2936 N N . ALA B 1 67 ? 5.539 -41.875 -22.328 1 97.12 67 ALA B N 1
ATOM 2937 C CA . ALA B 1 67 ? 4.195 -42.438 -22.219 1 97.12 67 ALA B CA 1
ATOM 2938 C C . ALA B 1 67 ? 3.176 -41.562 -22.938 1 97.12 67 ALA B C 1
ATOM 2940 O O . ALA B 1 67 ? 2.027 -41.969 -23.141 1 97.12 67 ALA B O 1
ATOM 2941 N N . ALA B 1 68 ? 3.479 -40.375 -23.312 1 96.81 68 ALA B N 1
ATOM 2942 C CA . ALA B 1 68 ? 2.578 -39.406 -23.922 1 96.81 68 ALA B CA 1
ATOM 2943 C C . ALA B 1 68 ? 2.453 -39.656 -25.422 1 96.81 68 ALA B C 1
ATOM 2945 O O . ALA B 1 68 ? 2.939 -38.844 -26.234 1 96.81 68 ALA B O 1
ATOM 2946 N N . ASP B 1 69 ? 1.658 -40.562 -25.781 1 96.88 69 ASP B N 1
ATOM 2947 C CA . ASP B 1 69 ? 1.646 -41.031 -27.172 1 96.88 69 ASP B CA 1
ATOM 2948 C C . ASP B 1 69 ? 0.562 -40.312 -27.984 1 96.88 69 ASP B C 1
ATOM 2950 O O . ASP B 1 69 ? 0.518 -40.438 -29.203 1 96.88 69 ASP B O 1
ATOM 2954 N N . SER B 1 70 ? -0.243 -39.594 -27.328 1 97.81 70 SER B N 1
ATOM 2955 C CA . SER B 1 70 ? -1.379 -39.031 -28.047 1 97.81 70 SER B CA 1
ATOM 2956 C C . SER B 1 70 ? -1.581 -37.562 -27.688 1 97.81 70 SER B C 1
ATOM 2958 O O . SER B 1 70 ? -2.523 -36.938 -28.172 1 97.81 70 SER B O 1
ATOM 2960 N N . LEU B 1 71 ? -0.717 -37 -26.828 1 98.12 71 LEU B N 1
ATOM 2961 C CA . LEU B 1 71 ? -0.883 -35.656 -26.312 1 98.12 71 LEU B CA 1
ATOM 2962 C C . LEU B 1 71 ? -0.892 -34.625 -27.453 1 98.12 71 LEU B C 1
ATOM 2964 O O . LEU B 1 71 ? -0.056 -34.688 -28.344 1 98.12 71 LEU B O 1
ATOM 2968 N N . ARG B 1 72 ? -1.833 -33.719 -27.328 1 98.25 72 ARG B N 1
ATOM 2969 C CA . ARG B 1 72 ? -1.951 -32.625 -28.297 1 98.25 72 ARG B CA 1
ATOM 2970 C C . ARG B 1 72 ? -1.854 -31.281 -27.609 1 98.25 72 ARG B C 1
ATOM 2972 O O . ARG B 1 72 ? -1.442 -30.297 -28.219 1 98.25 72 ARG B O 1
ATOM 2979 N N . TRP B 1 73 ? -2.248 -31.203 -26.422 1 98.62 73 TRP B N 1
ATOM 2980 C CA . TRP B 1 73 ? -2.318 -29.953 -25.672 1 98.62 73 TRP B CA 1
ATOM 2981 C C . TRP B 1 73 ? -1.954 -30.172 -24.203 1 98.62 73 TRP B C 1
ATOM 2983 O O . TRP B 1 73 ? -2.439 -31.109 -23.578 1 98.62 73 TRP B O 1
ATOM 2993 N N . VAL B 1 74 ? -1.031 -29.375 -23.75 1 98.62 74 VAL B N 1
ATOM 2994 C CA . VAL B 1 74 ? -0.687 -29.312 -22.328 1 98.62 74 VAL B CA 1
ATOM 2995 C C . VAL B 1 74 ? -1.013 -27.922 -21.781 1 98.62 74 VAL B C 1
ATOM 2997 O O . VAL B 1 74 ? -0.599 -26.906 -22.344 1 98.62 74 VAL B O 1
ATOM 3000 N N . GLN B 1 75 ? -1.798 -27.859 -20.734 1 98.44 75 GLN B N 1
ATOM 3001 C CA . GLN B 1 75 ? -2.004 -26.641 -19.969 1 98.44 75 GLN B CA 1
ATOM 3002 C C . GLN B 1 75 ? -1.319 -26.719 -18.609 1 98.44 75 GLN B C 1
ATOM 3004 O O . GLN B 1 75 ? -1.545 -27.672 -17.859 1 98.44 75 GLN B O 1
ATOM 3009 N N . ILE B 1 76 ? -0.497 -25.781 -18.375 1 97 76 ILE B N 1
ATOM 3010 C CA . ILE B 1 76 ? 0.151 -25.75 -17.062 1 97 76 ILE B CA 1
ATOM 3011 C C . ILE B 1 76 ? -0.501 -24.688 -16.188 1 97 76 ILE B C 1
ATOM 3013 O O . ILE B 1 76 ? -0.809 -23.578 -16.656 1 97 76 ILE B O 1
ATOM 3017 N N . ALA B 1 77 ? -0.749 -25.031 -14.898 1 95.44 77 ALA B N 1
ATOM 3018 C CA . ALA B 1 77 ? -1.385 -24.141 -13.93 1 95.44 77 ALA B CA 1
ATOM 3019 C C . ALA B 1 77 ? -0.368 -23.172 -13.312 1 95.44 77 ALA B C 1
ATOM 3021 O O . ALA B 1 77 ? -0.282 -23.062 -12.094 1 95.44 77 ALA B O 1
ATOM 3022 N N . SER B 1 78 ? 0.404 -22.484 -14.094 1 90.38 78 SER B N 1
ATOM 3023 C CA . SER B 1 78 ? 1.408 -21.484 -13.734 1 90.38 78 SER B CA 1
ATOM 3024 C C . SER B 1 78 ? 1.684 -20.531 -14.891 1 90.38 78 SER B C 1
ATOM 3026 O O . SER B 1 78 ? 1.411 -20.859 -16.047 1 90.38 78 SER B O 1
ATOM 3028 N N . THR B 1 79 ? 2.172 -19.344 -14.562 1 86.69 79 THR B N 1
ATOM 3029 C CA . THR B 1 79 ? 2.654 -18.438 -15.602 1 86.69 79 THR B CA 1
ATOM 3030 C C . THR B 1 79 ? 4.004 -18.906 -16.141 1 86.69 79 THR B C 1
ATOM 3032 O O . THR B 1 79 ? 4.207 -18.969 -17.359 1 86.69 79 THR B O 1
ATOM 3035 N N . GLY B 1 80 ? 4.902 -19.203 -15.234 1 84.25 80 GLY B N 1
ATOM 3036 C CA . GLY B 1 80 ? 6.176 -19.781 -15.625 1 84.25 80 GLY B CA 1
ATOM 3037 C C . GLY B 1 80 ? 6.051 -21.203 -16.141 1 84.25 80 GLY B C 1
ATOM 3038 O O . GLY B 1 80 ? 5.273 -22 -15.617 1 84.25 80 GLY B O 1
ATOM 3039 N N . VAL B 1 81 ? 6.836 -21.578 -17.234 1 89.12 81 VAL B N 1
ATOM 3040 C CA . VAL B 1 81 ? 6.664 -22.875 -17.859 1 89.12 81 VAL B CA 1
ATOM 3041 C C . VAL B 1 81 ? 7.973 -23.656 -17.797 1 89.12 81 VAL B C 1
ATOM 3043 O O . VAL B 1 81 ? 8.094 -24.734 -18.391 1 89.12 81 VAL B O 1
ATOM 3046 N N . ASP B 1 82 ? 8.836 -23.172 -16.984 1 82.88 82 ASP B N 1
ATOM 3047 C CA . ASP B 1 82 ? 10.172 -23.766 -16.906 1 82.88 82 ASP B CA 1
ATOM 3048 C C . ASP B 1 82 ? 10.102 -25.25 -16.562 1 82.88 82 ASP B C 1
ATOM 3050 O O . ASP B 1 82 ? 10.805 -26.062 -17.172 1 82.88 82 ASP B O 1
ATOM 3054 N N . PRO B 1 83 ? 9.242 -25.641 -15.758 1 84.56 83 PRO B N 1
ATOM 3055 C CA . PRO B 1 83 ? 9.234 -27.047 -15.336 1 84.56 83 PRO B CA 1
ATOM 3056 C C . PRO B 1 83 ? 8.867 -28 -16.469 1 84.56 83 PRO B C 1
ATOM 3058 O O . PRO B 1 83 ? 9.172 -29.188 -16.391 1 84.56 83 PRO B O 1
ATOM 3061 N N . VAL B 1 84 ? 8.242 -27.516 -17.5 1 92 84 VAL B N 1
ATOM 3062 C CA . VAL B 1 84 ? 7.754 -28.422 -18.531 1 92 84 VAL B CA 1
ATOM 3063 C C . VAL B 1 84 ? 8.516 -28.172 -19.828 1 92 84 VAL B C 1
ATOM 3065 O O . VAL B 1 84 ? 8.227 -28.812 -20.844 1 92 84 VAL B O 1
ATOM 3068 N N . LEU B 1 85 ? 9.453 -27.281 -19.781 1 90.94 85 LEU B N 1
ATOM 3069 C CA . LEU B 1 85 ? 10.188 -26.969 -21 1 90.94 85 LEU B CA 1
ATOM 3070 C C . LEU B 1 85 ? 11.43 -27.844 -21.125 1 90.94 85 LEU B C 1
ATOM 3072 O O . LEU B 1 85 ? 12.531 -27.422 -20.766 1 90.94 85 LEU B O 1
ATOM 3076 N N . PHE B 1 86 ? 11.273 -29 -21.609 1 93.19 86 PHE B N 1
ATOM 3077 C CA . PHE B 1 86 ? 12.383 -29.906 -21.906 1 93.19 86 PHE B CA 1
ATOM 3078 C C . PHE B 1 86 ? 12.461 -30.172 -23.406 1 93.19 86 PHE B C 1
ATOM 3080 O O . PHE B 1 86 ? 11.5 -29.938 -24.141 1 93.19 86 PHE B O 1
ATOM 3087 N N . ASP B 1 87 ? 13.492 -30.656 -23.906 1 94.56 87 ASP B N 1
ATOM 3088 C CA . ASP B 1 87 ? 13.836 -30.719 -25.328 1 94.56 87 ASP B CA 1
ATOM 3089 C C . ASP B 1 87 ? 12.773 -31.484 -26.109 1 94.56 87 ASP B C 1
ATOM 3091 O O . ASP B 1 87 ? 12.312 -31.016 -27.156 1 94.56 87 ASP B O 1
ATOM 3095 N N . GLU B 1 88 ? 12.352 -32.625 -25.641 1 95.56 88 GLU B N 1
ATOM 3096 C CA . GLU B 1 88 ? 11.398 -33.438 -26.375 1 95.56 88 GLU B CA 1
ATOM 3097 C C . GLU B 1 88 ? 10.055 -32.75 -26.531 1 95.56 88 GLU B C 1
ATOM 3099 O O . GLU B 1 88 ? 9.438 -32.812 -27.594 1 95.56 88 GLU B O 1
ATOM 3104 N N . PHE B 1 89 ? 9.641 -32.156 -25.438 1 96.69 89 PHE B N 1
ATOM 3105 C CA . PHE B 1 89 ? 8.383 -31.422 -25.484 1 96.69 89 PHE B CA 1
ATOM 3106 C C . PHE B 1 89 ? 8.484 -30.234 -26.438 1 96.69 89 PHE B C 1
ATOM 3108 O O . PHE B 1 89 ? 7.578 -30 -27.25 1 96.69 89 PHE B O 1
ATOM 3115 N N . VAL B 1 90 ? 9.57 -29.469 -26.422 1 96 90 VAL B N 1
ATOM 3116 C CA . VAL B 1 90 ? 9.789 -28.297 -27.25 1 96 90 VAL B CA 1
ATOM 3117 C C . VAL B 1 90 ? 9.789 -28.703 -28.719 1 96 90 VAL B C 1
ATOM 3119 O O . VAL B 1 90 ? 9.242 -28 -29.578 1 96 90 VAL B O 1
ATOM 3122 N N . ALA B 1 91 ? 10.312 -29.828 -29 1 95.44 91 ALA B N 1
ATOM 3123 C CA . ALA B 1 91 ? 10.438 -30.312 -30.359 1 95.44 91 ALA B CA 1
ATOM 3124 C C . ALA B 1 91 ? 9.125 -30.906 -30.875 1 95.44 91 ALA B C 1
ATOM 3126 O O . ALA B 1 91 ? 8.953 -31.109 -32.062 1 95.44 91 ALA B O 1
ATOM 3127 N N . SER B 1 92 ? 8.25 -31.188 -29.984 1 96.94 92 SER B N 1
ATOM 3128 C CA . SER B 1 92 ? 6.996 -31.828 -30.359 1 96.94 92 SER B CA 1
ATOM 3129 C C . SER B 1 92 ? 6.004 -30.812 -30.922 1 96.94 92 SER B C 1
ATOM 3131 O O . SER B 1 92 ? 6.199 -29.609 -30.766 1 96.94 92 SER B O 1
ATOM 3133 N N . ASP B 1 93 ? 4.949 -31.297 -31.5 1 96.69 93 ASP B N 1
ATOM 3134 C CA . ASP B 1 93 ? 3.879 -30.453 -32.031 1 96.69 93 ASP B CA 1
ATOM 3135 C C . ASP B 1 93 ? 2.811 -30.219 -30.969 1 96.69 93 ASP B C 1
ATOM 3137 O O . ASP B 1 93 ? 1.793 -29.578 -31.234 1 96.69 93 ASP B O 1
ATOM 3141 N N . VAL B 1 94 ? 3.062 -30.703 -29.797 1 98.12 94 VAL B N 1
ATOM 3142 C CA . VAL B 1 94 ? 2.096 -30.531 -28.703 1 98.12 94 VAL B CA 1
ATOM 3143 C C . VAL B 1 94 ? 2.041 -29.062 -28.297 1 98.12 94 VAL B C 1
ATOM 3145 O O . VAL B 1 94 ? 3.076 -28.453 -28.047 1 98.12 94 VAL B O 1
ATOM 3148 N N . VAL B 1 95 ? 0.855 -28.5 -28.219 1 98.25 95 VAL B N 1
ATOM 3149 C CA . VAL B 1 95 ? 0.665 -27.109 -27.859 1 98.25 95 VAL B CA 1
ATOM 3150 C C . VAL B 1 95 ? 0.798 -26.938 -26.344 1 98.25 95 VAL B C 1
ATOM 3152 O O . VAL B 1 95 ? 0.296 -27.75 -25.578 1 98.25 95 VAL B O 1
ATOM 3155 N N . LEU B 1 96 ? 1.492 -25.906 -25.969 1 98.19 96 LEU B N 1
ATOM 3156 C CA . LEU B 1 96 ? 1.619 -25.547 -24.547 1 98.19 96 LEU B CA 1
ATOM 3157 C C . LEU B 1 96 ? 0.899 -24.234 -24.266 1 98.19 96 LEU B C 1
ATOM 3159 O O . LEU B 1 96 ? 1.108 -23.234 -24.953 1 98.19 96 LEU B O 1
ATOM 3163 N N . THR B 1 97 ? -0.028 -24.25 -23.344 1 97.94 97 THR B N 1
ATOM 3164 C CA . THR B 1 97 ? -0.619 -23.031 -22.812 1 97.94 97 THR B CA 1
ATOM 3165 C C . THR B 1 97 ? -0.331 -22.891 -21.328 1 97.94 97 THR B C 1
ATOM 3167 O O . THR B 1 97 ? -0.056 -23.875 -20.641 1 97.94 97 THR B O 1
ATOM 3170 N N . ASN B 1 98 ? -0.25 -21.625 -20.891 1 95.75 98 ASN B N 1
ATOM 3171 C CA . ASN B 1 98 ? -0.02 -21.391 -19.469 1 95.75 98 ASN B CA 1
ATOM 3172 C C . ASN B 1 98 ? -1.12 -20.531 -18.844 1 95.75 98 ASN B C 1
ATOM 3174 O O . ASN B 1 98 ? -2.176 -20.344 -19.453 1 95.75 98 ASN B O 1
ATOM 3178 N N . SER B 1 99 ? -0.98 -20.156 -17.578 1 94.5 99 SER B N 1
ATOM 3179 C CA . SER B 1 99 ? -2.031 -19.484 -16.828 1 94.5 99 SER B CA 1
ATOM 3180 C C . SER B 1 99 ? -1.771 -17.984 -16.734 1 94.5 99 SER B C 1
ATOM 3182 O O . SER B 1 99 ? -1.968 -17.375 -15.68 1 94.5 99 SER B O 1
ATOM 3184 N N . ARG B 1 100 ? -1.412 -17.422 -17.812 1 92.19 100 ARG B N 1
ATOM 3185 C CA . ARG B 1 100 ? -1.245 -15.977 -17.891 1 92.19 100 ARG B CA 1
ATOM 3186 C C . ARG B 1 100 ? -2.564 -15.258 -17.641 1 92.19 100 ARG B C 1
ATOM 3188 O O . ARG B 1 100 ? -3.629 -15.734 -18.031 1 92.19 100 ARG B O 1
ATOM 3195 N N . GLY B 1 101 ? -2.51 -14.094 -16.922 1 94 101 GLY B N 1
ATOM 3196 C CA . GLY B 1 101 ? -3.68 -13.266 -16.672 1 94 101 GLY B CA 1
ATOM 3197 C C . GLY B 1 101 ? -4.23 -13.414 -15.273 1 94 101 GLY B C 1
ATOM 3198 O O . GLY B 1 101 ? -5.133 -12.68 -14.867 1 94 101 GLY B O 1
ATOM 3199 N N . ILE B 1 102 ? -3.723 -14.32 -14.555 1 94.94 102 ILE B N 1
ATOM 3200 C CA . ILE B 1 102 ? -4.324 -14.648 -13.266 1 94.94 102 ILE B CA 1
ATOM 3201 C C . ILE B 1 102 ? -3.514 -14.008 -12.141 1 94.94 102 ILE B C 1
ATOM 3203 O O . ILE B 1 102 ? -4.078 -13.391 -11.242 1 94.94 102 ILE B O 1
ATOM 3207 N N . PHE B 1 103 ? -2.201 -13.984 -12.266 1 96.19 103 PHE B N 1
ATOM 3208 C CA . PHE B 1 103 ? -1.348 -13.672 -11.133 1 96.19 103 PHE B CA 1
ATOM 3209 C C . PHE B 1 103 ? -0.766 -12.266 -11.258 1 96.19 103 PHE B C 1
ATOM 3211 O O . PHE B 1 103 ? -0.278 -11.703 -10.281 1 96.19 103 PHE B O 1
ATOM 3218 N N . GLU B 1 104 ? -0.792 -11.648 -12.445 1 96.88 104 GLU B N 1
ATOM 3219 C CA . GLU B 1 104 ? -0.077 -10.406 -12.727 1 96.88 104 GLU B CA 1
ATOM 3220 C C . GLU B 1 104 ? -0.55 -9.281 -11.812 1 96.88 104 GLU B C 1
ATOM 3222 O O . GLU B 1 104 ? 0.26 -8.641 -11.148 1 96.88 104 GLU B O 1
ATOM 3227 N N . ARG B 1 105 ? -1.857 -9.133 -11.773 1 97.75 105 ARG B N 1
ATOM 3228 C CA . ARG B 1 105 ? -2.406 -8.023 -11.008 1 97.75 105 ARG B CA 1
ATOM 3229 C C . ARG B 1 105 ? -2.199 -8.234 -9.516 1 97.75 105 ARG B C 1
ATOM 3231 O O . ARG B 1 105 ? -1.723 -7.336 -8.812 1 97.75 105 ARG B O 1
ATOM 3238 N N . PRO B 1 106 ? -2.502 -9.438 -8.977 1 98.31 106 PRO B N 1
ATOM 3239 C CA . PRO B 1 106 ? -2.23 -9.672 -7.555 1 98.31 106 PRO B CA 1
ATOM 3240 C C . PRO B 1 106 ? -0.767 -9.43 -7.188 1 98.31 106 PRO B C 1
ATOM 3242 O O . PRO B 1 106 ? -0.475 -8.844 -6.141 1 98.31 106 PRO B O 1
ATOM 3245 N N . ILE B 1 107 ? 0.14 -9.82 -7.988 1 98.5 107 ILE B N 1
ATOM 3246 C CA . ILE B 1 107 ? 1.561 -9.641 -7.715 1 98.5 107 ILE B CA 1
ATOM 3247 C C . ILE B 1 107 ? 1.904 -8.148 -7.738 1 98.5 107 ILE B C 1
ATOM 3249 O O . ILE B 1 107 ? 2.66 -7.668 -6.891 1 98.5 107 ILE B O 1
ATOM 3253 N N . ALA B 1 108 ? 1.371 -7.402 -8.711 1 98.88 108 ALA B N 1
ATOM 3254 C CA . ALA B 1 108 ? 1.587 -5.961 -8.773 1 98.88 108 ALA B CA 1
ATOM 3255 C C . ALA B 1 108 ? 1.106 -5.273 -7.504 1 98.88 108 ALA B C 1
ATOM 3257 O O . ALA B 1 108 ? 1.783 -4.387 -6.973 1 98.88 108 ALA B O 1
ATOM 3258 N N . GLU B 1 109 ? -0.045 -5.688 -7.02 1 98.94 109 GLU B N 1
ATOM 3259 C CA . GLU B 1 109 ? -0.575 -5.137 -5.773 1 98.94 109 GLU B CA 1
ATOM 3260 C C . GLU B 1 109 ? 0.346 -5.445 -4.598 1 98.94 109 GLU B C 1
ATOM 3262 O O . GLU B 1 109 ? 0.551 -4.602 -3.725 1 98.94 109 GLU B O 1
ATOM 3267 N N . TYR B 1 110 ? 0.89 -6.656 -4.605 1 98.88 110 TYR B N 1
ATOM 3268 C CA . TYR B 1 110 ? 1.842 -7.023 -3.564 1 98.88 110 TYR B CA 1
ATOM 3269 C C . TYR B 1 110 ? 3.061 -6.109 -3.59 1 98.88 110 TYR B C 1
ATOM 3271 O O . TYR B 1 110 ? 3.508 -5.633 -2.543 1 98.88 110 TYR B O 1
ATOM 3279 N N . VAL B 1 111 ? 3.59 -5.855 -4.727 1 98.94 111 VAL B N 1
ATOM 3280 C CA . VAL B 1 111 ? 4.766 -5.004 -4.875 1 98.94 111 VAL B CA 1
ATOM 3281 C C . VAL B 1 111 ? 4.449 -3.598 -4.363 1 98.94 111 VAL B C 1
ATOM 3283 O O . VAL B 1 111 ? 5.211 -3.027 -3.582 1 98.94 111 VAL B O 1
ATOM 3286 N N . LEU B 1 112 ? 3.334 -3.076 -4.773 1 98.94 112 LEU B N 1
ATOM 3287 C CA . LEU B 1 112 ? 2.92 -1.756 -4.309 1 98.94 112 LEU B CA 1
ATOM 3288 C C . LEU B 1 112 ? 2.742 -1.744 -2.795 1 98.94 112 LEU B C 1
ATOM 3290 O O . LEU B 1 112 ? 3.117 -0.775 -2.131 1 98.94 112 LEU B O 1
ATOM 3294 N N . ALA B 1 113 ? 2.184 -2.82 -2.232 1 98.94 113 ALA B N 1
ATOM 3295 C CA . ALA B 1 113 ? 2.008 -2.934 -0.788 1 98.94 113 ALA B CA 1
ATOM 3296 C C . ALA B 1 113 ? 3.346 -2.838 -0.062 1 98.94 113 ALA B C 1
ATOM 3298 O O . ALA B 1 113 ? 3.461 -2.143 0.951 1 98.94 113 ALA B O 1
ATOM 3299 N N . GLN B 1 114 ? 4.312 -3.525 -0.596 1 98.94 114 GLN B N 1
ATOM 3300 C CA . GLN B 1 114 ? 5.625 -3.506 0.041 1 98.94 114 GLN B CA 1
ATOM 3301 C C . GLN B 1 114 ? 6.273 -2.129 -0.077 1 98.94 114 GLN B C 1
ATOM 3303 O O . GLN B 1 114 ? 6.871 -1.635 0.881 1 98.94 114 GLN B O 1
ATOM 3308 N N . ILE B 1 115 ? 6.16 -1.496 -1.253 1 98.94 115 ILE B N 1
ATOM 3309 C CA . ILE B 1 115 ? 6.707 -0.156 -1.445 1 98.94 115 ILE B CA 1
ATOM 3310 C C . ILE B 1 115 ? 6.078 0.805 -0.438 1 98.94 115 ILE B C 1
ATOM 3312 O O . ILE B 1 115 ? 6.785 1.545 0.249 1 98.94 115 ILE B O 1
ATOM 3316 N N . LEU B 1 116 ? 4.797 0.736 -0.313 1 98.94 116 LEU B N 1
ATOM 3317 C CA . LEU B 1 116 ? 4.098 1.642 0.59 1 98.94 116 LEU B CA 1
ATOM 3318 C C . LEU B 1 116 ? 4.387 1.291 2.045 1 98.94 116 LEU B C 1
ATOM 3320 O O . LEU B 1 116 ? 4.449 2.176 2.9 1 98.94 116 LEU B O 1
ATOM 3324 N N . ALA B 1 117 ? 4.547 -0.015 2.35 1 98.75 117 ALA B N 1
ATOM 3325 C CA . ALA B 1 117 ? 4.922 -0.409 3.705 1 98.75 117 ALA B CA 1
ATOM 3326 C C . ALA B 1 117 ? 6.262 0.2 4.105 1 98.75 117 ALA B C 1
ATOM 3328 O O . ALA B 1 117 ? 6.434 0.648 5.238 1 98.75 117 ALA B O 1
ATOM 3329 N N . PHE B 1 118 ? 7.219 0.234 3.174 1 98.69 118 PHE B N 1
ATOM 3330 C CA . PHE B 1 118 ? 8.5 0.89 3.416 1 98.69 118 PHE B CA 1
ATOM 3331 C C . PHE B 1 118 ? 8.32 2.398 3.531 1 98.69 118 PHE B C 1
ATOM 3333 O O . PHE B 1 118 ? 8.797 3.014 4.488 1 98.69 118 PHE B O 1
ATOM 3340 N N . ALA B 1 119 ? 7.625 3.002 2.551 1 98.75 119 ALA B N 1
ATOM 3341 C CA . ALA B 1 119 ? 7.492 4.453 2.455 1 98.75 119 ALA B CA 1
ATOM 3342 C C . ALA B 1 119 ? 6.789 5.023 3.686 1 98.75 119 ALA B C 1
ATOM 3344 O O . ALA B 1 119 ? 7.188 6.062 4.211 1 98.75 119 ALA B O 1
ATOM 3345 N N . LYS B 1 120 ? 5.742 4.309 4.125 1 98.69 120 LYS B N 1
ATOM 3346 C CA . LYS B 1 120 ? 4.961 4.809 5.254 1 98.69 120 LYS B CA 1
ATOM 3347 C C . LYS B 1 120 ? 5.449 4.211 6.57 1 98.69 120 LYS B C 1
ATOM 3349 O O . LYS B 1 120 ? 4.883 4.484 7.629 1 98.69 120 LYS B O 1
ATOM 3354 N N . ASP B 1 121 ? 6.477 3.406 6.523 1 97.88 121 ASP B N 1
ATOM 3355 C CA . ASP B 1 121 ? 7.191 2.816 7.652 1 97.88 121 ASP B CA 1
ATOM 3356 C C . ASP B 1 121 ? 6.238 2.068 8.578 1 97.88 121 ASP B C 1
ATOM 3358 O O . ASP B 1 121 ? 6.219 2.314 9.789 1 97.88 121 ASP B O 1
ATOM 3362 N N . ILE B 1 122 ? 5.535 1.093 8.023 1 97.19 122 ILE B N 1
ATOM 3363 C CA . ILE B 1 122 ? 4.562 0.282 8.758 1 97.19 122 ILE B CA 1
ATOM 3364 C C . ILE B 1 122 ? 5.27 -0.487 9.867 1 97.19 122 ILE B C 1
ATOM 3366 O O . ILE B 1 122 ? 4.707 -0.686 10.945 1 97.19 122 ILE B O 1
ATOM 3370 N N . ARG B 1 123 ? 6.484 -0.872 9.664 1 95.12 123 ARG B N 1
ATOM 3371 C CA . ARG B 1 123 ? 7.25 -1.6 10.672 1 95.12 123 ARG B CA 1
ATOM 3372 C C . ARG B 1 123 ? 7.453 -0.753 11.922 1 95.12 123 ARG B C 1
ATOM 3374 O O . ARG B 1 123 ? 7.27 -1.236 13.047 1 95.12 123 ARG B O 1
ATOM 3381 N N . ARG B 1 124 ? 7.867 0.51 11.75 1 95.5 124 ARG B N 1
ATOM 3382 C CA . ARG B 1 124 ? 8.086 1.405 12.875 1 95.5 124 ARG B CA 1
ATOM 3383 C C . ARG B 1 124 ? 6.801 1.606 13.672 1 95.5 124 ARG B C 1
ATOM 3385 O O . ARG B 1 124 ? 6.816 1.566 14.906 1 95.5 124 ARG B O 1
ATOM 3392 N N . SER B 1 125 ? 5.703 1.841 12.984 1 96.44 125 SER B N 1
ATOM 3393 C CA . SER B 1 125 ? 4.438 2.049 13.68 1 96.44 125 SER B CA 1
ATOM 3394 C C . SER B 1 125 ? 3.996 0.788 14.414 1 96.44 125 SER B C 1
ATOM 3396 O O . SER B 1 125 ? 3.428 0.867 15.508 1 96.44 125 SER B O 1
ATOM 3398 N N . THR B 1 126 ? 4.242 -0.381 13.781 1 95.12 126 THR B N 1
ATOM 3399 C CA . THR B 1 126 ? 3.906 -1.646 14.422 1 95.12 126 THR B CA 1
ATOM 3400 C C . THR B 1 126 ? 4.703 -1.823 15.711 1 95.12 126 THR B C 1
ATOM 3402 O O . THR B 1 126 ? 4.145 -2.203 16.75 1 95.12 126 THR B O 1
ATOM 3405 N N . ARG B 1 127 ? 5.984 -1.516 15.656 1 94 127 ARG B N 1
ATOM 3406 C CA . ARG B 1 127 ? 6.836 -1.609 16.828 1 94 127 ARG B CA 1
ATOM 3407 C C . ARG B 1 127 ? 6.391 -0.621 17.906 1 94 127 ARG B C 1
ATOM 3409 O O . ARG B 1 127 ? 6.344 -0.963 19.094 1 94 127 ARG B O 1
ATOM 3416 N N . ALA B 1 128 ? 6.121 0.616 17.516 1 96.62 128 ALA B N 1
ATOM 3417 C CA . ALA B 1 128 ? 5.668 1.639 18.453 1 96.62 128 ALA B CA 1
ATOM 3418 C C . ALA B 1 128 ? 4.371 1.218 19.141 1 96.62 128 ALA B C 1
ATOM 3420 O O . ALA B 1 128 ? 4.211 1.415 20.359 1 96.62 128 ALA B O 1
ATOM 3421 N N . GLN B 1 129 ? 3.424 0.656 18.359 1 96.25 129 GLN B N 1
ATOM 3422 C CA . GLN B 1 129 ? 2.158 0.185 18.922 1 96.25 129 GLN B CA 1
ATOM 3423 C C . GLN B 1 129 ? 2.383 -0.93 19.938 1 96.25 129 GLN B C 1
ATOM 3425 O O . GLN B 1 129 ? 1.772 -0.932 21 1 96.25 129 GLN B O 1
ATOM 3430 N N . ALA B 1 130 ? 3.246 -1.897 19.578 1 94.38 130 ALA B N 1
ATOM 3431 C CA . ALA B 1 130 ? 3.568 -2.979 20.516 1 94.38 130 ALA B CA 1
ATOM 3432 C C . ALA B 1 130 ? 4.148 -2.432 21.812 1 94.38 130 ALA B C 1
ATOM 3434 O O . ALA B 1 130 ? 3.924 -2.994 22.891 1 94.38 130 ALA B O 1
ATOM 3435 N N . ALA B 1 131 ? 4.828 -1.352 21.734 1 96.12 131 ALA B N 1
ATOM 3436 C CA . ALA B 1 131 ? 5.445 -0.708 22.891 1 96.12 131 ALA B CA 1
ATOM 3437 C C . ALA B 1 131 ? 4.484 0.277 23.547 1 96.12 131 ALA B C 1
ATOM 3439 O O . ALA B 1 131 ? 4.844 0.958 24.516 1 96.12 131 ALA B O 1
ATOM 3440 N N . LEU B 1 132 ? 3.229 0.406 23.016 1 97.06 132 LEU B N 1
ATOM 3441 C CA . LEU B 1 132 ? 2.205 1.309 23.531 1 97.06 132 LEU B CA 1
ATOM 3442 C C . LEU B 1 132 ? 2.703 2.75 23.531 1 97.06 132 LEU B C 1
ATOM 3444 O O . LEU B 1 132 ? 2.539 3.465 24.531 1 97.06 132 LEU B O 1
ATOM 3448 N N . SER B 1 133 ? 3.348 3.076 22.484 1 96.31 133 SER B N 1
ATOM 3449 C CA . SER B 1 133 ? 4.023 4.367 22.422 1 96.31 133 SER B CA 1
ATOM 3450 C C . SER B 1 133 ? 3.416 5.25 21.328 1 96.31 133 SER B C 1
ATOM 3452 O O . SER B 1 133 ? 3.4 4.875 20.156 1 96.31 133 SER B O 1
ATOM 3454 N N . TRP B 1 134 ? 2.914 6.387 21.766 1 96.94 134 TRP B N 1
ATOM 3455 C CA . TRP B 1 134 ? 2.43 7.414 20.859 1 96.94 134 TRP B CA 1
ATOM 3456 C C . TRP B 1 134 ? 3.529 8.422 20.547 1 96.94 134 TRP B C 1
ATOM 3458 O O . TRP B 1 134 ? 3.617 9.477 21.188 1 96.94 134 TRP B O 1
ATOM 3468 N N . ARG B 1 135 ? 4.344 8.117 19.5 1 94.81 135 ARG B N 1
ATOM 3469 C CA . ARG B 1 135 ? 5.488 8.961 19.156 1 94.81 135 ARG B CA 1
ATOM 3470 C C . ARG B 1 135 ? 5.484 9.32 17.672 1 94.81 135 ARG B C 1
ATOM 3472 O O . ARG B 1 135 ? 5.527 8.43 16.812 1 94.81 135 ARG B O 1
ATOM 3479 N N . HIS B 1 136 ? 5.547 10.531 17.469 1 94 136 HIS B N 1
ATOM 3480 C CA . HIS B 1 136 ? 5.504 11.07 16.109 1 94 136 HIS B CA 1
ATOM 3481 C C . HIS B 1 136 ? 6.754 10.68 15.328 1 94 136 HIS B C 1
ATOM 3483 O O . HIS B 1 136 ? 7.852 10.617 15.891 1 94 136 HIS B O 1
ATOM 3489 N N . PHE B 1 137 ? 6.625 10.445 14.039 1 96.12 137 PHE B N 1
ATOM 3490 C CA . PHE B 1 137 ? 7.723 10.281 13.094 1 96.12 137 PHE B CA 1
ATOM 3491 C C . PHE B 1 137 ? 7.297 10.711 11.695 1 96.12 137 PHE B C 1
ATOM 3493 O O . PHE B 1 137 ? 6.102 10.82 11.414 1 96.12 137 PHE B O 1
ATOM 3500 N N . GLU B 1 138 ? 8.266 11.031 10.867 1 97.19 138 GLU B N 1
ATOM 3501 C CA . GLU B 1 138 ? 8.016 11.352 9.469 1 97.19 138 GLU B CA 1
ATOM 3502 C C . GLU B 1 138 ? 8.156 10.109 8.586 1 97.19 138 GLU B C 1
ATOM 3504 O O . GLU B 1 138 ? 8.961 9.227 8.883 1 97.19 138 GLU B O 1
ATOM 3509 N N . SER B 1 139 ? 7.359 10.047 7.539 1 98 139 SER B N 1
ATOM 3510 C CA . SER B 1 139 ? 7.473 8.992 6.539 1 98 139 SER B CA 1
ATOM 3511 C C . SER B 1 139 ? 7.859 9.555 5.176 1 98 139 SER B C 1
ATOM 3513 O O . SER B 1 139 ? 8.461 10.633 5.094 1 98 139 SER B O 1
ATOM 3515 N N . GLU B 1 140 ? 7.676 8.766 4.102 1 98.19 140 GLU B N 1
ATOM 3516 C CA . GLU B 1 140 ? 8.047 9.172 2.75 1 98.19 140 GLU B CA 1
ATOM 3517 C C . GLU B 1 140 ? 6.832 9.172 1.821 1 98.19 140 GLU B C 1
ATOM 3519 O O . GLU B 1 140 ? 5.816 8.539 2.121 1 98.19 140 GLU B O 1
ATOM 3524 N N . SER B 1 141 ? 6.906 9.891 0.774 1 97.75 141 SER B N 1
ATOM 3525 C CA . SER B 1 141 ? 5.957 9.805 -0.331 1 97.75 141 SER B CA 1
ATOM 3526 C C . SER B 1 141 ? 6.516 8.969 -1.479 1 97.75 141 SER B C 1
ATOM 3528 O O . SER B 1 141 ? 7.734 8.859 -1.636 1 97.75 141 SER B O 1
ATOM 3530 N N . ILE B 1 142 ? 5.598 8.445 -2.264 1 98.69 142 ILE B N 1
ATOM 3531 C CA . ILE B 1 142 ? 6.094 7.633 -3.371 1 98.69 142 ILE B CA 1
ATOM 3532 C C . ILE B 1 142 ? 5.852 8.359 -4.691 1 98.69 142 ILE B C 1
ATOM 3534 O O . ILE B 1 142 ? 6.406 7.984 -5.727 1 98.69 142 ILE B O 1
ATOM 3538 N N . GLU B 1 143 ? 4.969 9.344 -4.699 1 98.25 143 GLU B N 1
ATOM 3539 C CA . GLU B 1 143 ? 4.746 10.125 -5.918 1 98.25 143 GLU B CA 1
ATOM 3540 C C . GLU B 1 143 ? 6.059 10.688 -6.453 1 98.25 143 GLU B C 1
ATOM 3542 O O . GLU B 1 143 ? 6.832 11.289 -5.707 1 98.25 143 GLU B O 1
ATOM 3547 N N . GLY B 1 144 ? 6.305 10.422 -7.703 1 98.31 144 GLY B N 1
ATOM 3548 C CA . GLY B 1 144 ? 7.488 10.953 -8.359 1 98.31 144 GLY B CA 1
ATOM 3549 C C . GLY B 1 144 ? 8.75 10.164 -8.047 1 98.31 144 GLY B C 1
ATOM 3550 O O . GLY B 1 144 ? 9.812 10.445 -8.602 1 98.31 144 GLY B O 1
ATOM 3551 N N . THR B 1 145 ? 8.711 9.227 -7.133 1 98.69 145 THR B N 1
ATOM 3552 C CA . THR B 1 145 ? 9.883 8.453 -6.715 1 98.69 145 THR B CA 1
ATOM 3553 C C . THR B 1 145 ? 10.312 7.492 -7.82 1 98.69 145 THR B C 1
ATOM 3555 O O . THR B 1 145 ? 9.484 6.805 -8.414 1 98.69 145 THR B O 1
ATOM 3558 N N . PRO B 1 146 ? 11.594 7.473 -8.211 1 98.81 146 PRO B N 1
ATOM 3559 C CA . PRO B 1 146 ? 12.062 6.578 -9.273 1 98.81 146 PRO B CA 1
ATOM 3560 C C . PRO B 1 146 ? 12.086 5.113 -8.844 1 98.81 146 PRO B C 1
ATOM 3562 O O . PRO B 1 146 ? 12.531 4.797 -7.738 1 98.81 146 PRO B O 1
ATOM 3565 N N . VAL B 1 147 ? 11.625 4.258 -9.688 1 98.88 147 VAL B N 1
ATOM 3566 C CA . VAL B 1 147 ? 11.617 2.816 -9.453 1 98.88 147 VAL B CA 1
ATOM 3567 C C . VAL B 1 147 ? 12.047 2.088 -10.727 1 98.88 147 VAL B C 1
ATOM 3569 O O . VAL B 1 147 ? 11.625 2.443 -11.828 1 98.88 147 VAL B O 1
ATOM 3572 N N . GLY B 1 148 ? 13.039 1.194 -10.617 1 98.75 148 GLY B N 1
ATOM 3573 C CA . GLY B 1 148 ? 13.406 0.279 -11.688 1 98.75 148 GLY B CA 1
ATOM 3574 C C . GLY B 1 148 ? 12.711 -1.065 -11.586 1 98.75 148 GLY B C 1
ATOM 3575 O O . GLY B 1 148 ? 12.633 -1.65 -10.508 1 98.75 148 GLY B O 1
ATOM 3576 N N . VAL B 1 149 ? 12.148 -1.567 -12.664 1 98.81 149 VAL B N 1
ATOM 3577 C CA . VAL B 1 149 ? 11.508 -2.879 -12.727 1 98.81 149 VAL B CA 1
ATOM 3578 C C . VAL B 1 149 ? 12.266 -3.773 -13.711 1 98.81 149 VAL B C 1
ATOM 3580 O O . VAL B 1 149 ? 12.227 -3.545 -14.922 1 98.81 149 VAL B O 1
ATOM 3583 N N . LEU B 1 150 ? 12.93 -4.77 -13.148 1 98 150 LEU B N 1
ATOM 3584 C CA . LEU B 1 150 ? 13.664 -5.723 -13.969 1 98 150 LEU B CA 1
ATOM 3585 C C . LEU B 1 150 ? 12.766 -6.863 -14.422 1 98 150 LEU B C 1
ATOM 3587 O O . LEU B 1 150 ? 12.359 -7.699 -13.609 1 98 150 LEU B O 1
ATOM 3591 N N . GLY B 1 151 ? 12.477 -7 -15.664 1 94.62 151 GLY B N 1
ATOM 3592 C CA . GLY B 1 151 ? 11.57 -7.969 -16.266 1 94.62 151 GLY B CA 1
ATOM 3593 C C . GLY B 1 151 ? 10.539 -7.336 -17.172 1 94.62 151 GLY B C 1
ATOM 3594 O O . GLY B 1 151 ? 9.727 -6.52 -16.734 1 94.62 151 GLY B O 1
ATOM 3595 N N . THR B 1 152 ? 10.523 -7.691 -18.438 1 93.31 152 THR B N 1
ATOM 3596 C CA . THR B 1 152 ? 9.648 -7.074 -19.438 1 93.31 152 THR B CA 1
ATOM 3597 C C . THR B 1 152 ? 8.43 -7.953 -19.703 1 93.31 152 THR B C 1
ATOM 3599 O O . THR B 1 152 ? 7.625 -7.66 -20.578 1 93.31 152 THR B O 1
ATOM 3602 N N . GLY B 1 153 ? 8.297 -9.07 -19.016 1 90.88 153 GLY B N 1
ATOM 3603 C CA . GLY B 1 153 ? 7.16 -9.969 -19.172 1 90.88 153 GLY B CA 1
ATOM 3604 C C . GLY B 1 153 ? 5.875 -9.414 -18.594 1 90.88 153 GLY B C 1
ATOM 3605 O O . GLY B 1 153 ? 5.832 -8.266 -18.156 1 90.88 153 GLY B O 1
ATOM 3606 N N . PRO B 1 154 ? 4.816 -10.219 -18.625 1 92.25 154 PRO B N 1
ATOM 3607 C CA . PRO B 1 154 ? 3.49 -9.773 -18.203 1 92.25 154 PRO B CA 1
ATOM 3608 C C . PRO B 1 154 ? 3.473 -9.281 -16.75 1 92.25 154 PRO B C 1
ATOM 3610 O O . PRO B 1 154 ? 2.822 -8.281 -16.453 1 92.25 154 PRO B O 1
ATOM 3613 N N . ILE B 1 155 ? 4.152 -9.953 -15.906 1 95.25 155 ILE B N 1
ATOM 3614 C CA . ILE B 1 155 ? 4.176 -9.547 -14.5 1 95.25 155 ILE B CA 1
ATOM 3615 C C . ILE B 1 155 ? 4.879 -8.203 -14.367 1 95.25 155 ILE B C 1
ATOM 3617 O O . ILE B 1 155 ? 4.371 -7.293 -13.695 1 95.25 155 ILE B O 1
ATOM 3621 N N . GLY B 1 156 ? 6.078 -8.039 -15 1 96.94 156 GLY B N 1
ATOM 3622 C CA . GLY B 1 156 ? 6.777 -6.766 -15 1 96.94 156 GLY B CA 1
ATOM 3623 C C . GLY B 1 156 ? 5.941 -5.625 -15.547 1 96.94 156 GLY B C 1
ATOM 3624 O O . GLY B 1 156 ? 5.953 -4.52 -15 1 96.94 156 GLY B O 1
ATOM 3625 N N . GLN B 1 157 ? 5.195 -5.93 -16.562 1 97.25 157 GLN B N 1
ATOM 3626 C CA . GLN B 1 157 ? 4.336 -4.922 -17.172 1 97.25 157 GLN B CA 1
ATOM 3627 C C . GLN B 1 157 ? 3.213 -4.512 -16.219 1 97.25 157 GLN B C 1
ATOM 3629 O O . GLN B 1 157 ? 2.898 -3.324 -16.109 1 97.25 157 GLN B O 1
ATOM 3634 N N . ALA B 1 158 ? 2.578 -5.492 -15.586 1 98.12 158 ALA B N 1
ATOM 3635 C CA . ALA B 1 158 ? 1.514 -5.191 -14.633 1 98.12 158 ALA B CA 1
ATOM 3636 C C . ALA B 1 158 ? 2.033 -4.34 -13.477 1 98.12 158 ALA B C 1
ATOM 3638 O O . ALA B 1 158 ? 1.38 -3.383 -13.055 1 98.12 158 ALA B O 1
ATOM 3639 N N . ILE B 1 159 ? 3.219 -4.668 -12.984 1 98.81 159 ILE B N 1
ATOM 3640 C CA . ILE B 1 159 ? 3.854 -3.908 -11.906 1 98.81 159 ILE B CA 1
ATOM 3641 C C . ILE B 1 159 ? 4.109 -2.477 -12.375 1 98.81 159 ILE B C 1
ATOM 3643 O O . ILE B 1 159 ? 3.744 -1.521 -11.688 1 98.81 159 ILE B O 1
ATOM 3647 N N . SER B 1 160 ? 4.664 -2.336 -13.555 1 98.81 160 SER B N 1
ATOM 3648 C CA . SER B 1 160 ? 5 -1.024 -14.102 1 98.81 160 SER B CA 1
ATOM 3649 C C . SER B 1 160 ? 3.754 -0.161 -14.266 1 98.81 160 SER B C 1
ATOM 3651 O O . SER B 1 160 ? 3.76 1.021 -13.914 1 98.81 160 SER B O 1
ATOM 3653 N N . THR B 1 161 ? 2.734 -0.772 -14.773 1 98.81 161 THR B N 1
ATOM 3654 C CA . THR B 1 161 ? 1.485 -0.055 -15.008 1 98.81 161 THR B CA 1
ATOM 3655 C C . THR B 1 161 ? 0.896 0.445 -13.695 1 98.81 161 THR B C 1
ATOM 3657 O O . THR B 1 161 ? 0.53 1.616 -13.578 1 98.81 161 THR B O 1
ATOM 3660 N N . LEU B 1 162 ? 0.818 -0.404 -12.727 1 98.88 162 LEU B N 1
ATOM 3661 C CA . LEU B 1 162 ? 0.212 -0.04 -11.445 1 98.88 162 LEU B CA 1
ATOM 3662 C C . LEU B 1 162 ? 1.046 1.017 -10.734 1 98.88 162 LEU B C 1
ATOM 3664 O O . LEU B 1 162 ? 0.501 1.979 -10.188 1 98.88 162 LEU B O 1
ATOM 3668 N N . LEU B 1 163 ? 2.396 0.85 -10.695 1 98.94 163 LEU B N 1
ATOM 3669 C CA . LEU B 1 163 ? 3.27 1.823 -10.055 1 98.94 163 LEU B CA 1
ATOM 3670 C C . LEU B 1 163 ? 3.199 3.172 -10.766 1 98.94 163 LEU B C 1
ATOM 3672 O O . LEU B 1 163 ? 3.248 4.223 -10.117 1 98.94 163 LEU B O 1
ATOM 3676 N N . GLY B 1 164 ? 3.066 3.141 -12.086 1 98.88 164 GLY B N 1
ATOM 3677 C CA . GLY B 1 164 ? 2.834 4.367 -12.828 1 98.88 164 GLY B CA 1
ATOM 3678 C C . GLY B 1 164 ? 1.528 5.051 -12.461 1 98.88 164 GLY B C 1
ATOM 3679 O O . GLY B 1 164 ? 1.469 6.277 -12.359 1 98.88 164 GLY B O 1
ATOM 3680 N N . ALA B 1 165 ? 0.504 4.273 -12.266 1 98.75 165 ALA B N 1
ATOM 3681 C CA . ALA B 1 165 ? -0.826 4.789 -11.953 1 98.75 165 ALA B CA 1
ATOM 3682 C C . ALA B 1 165 ? -0.822 5.551 -10.633 1 98.75 165 ALA B C 1
ATOM 3684 O O . ALA B 1 165 ? -1.594 6.492 -10.445 1 98.75 165 ALA B O 1
ATOM 3685 N N . VAL B 1 166 ? 0.077 5.18 -9.734 1 98.81 166 VAL B N 1
ATOM 3686 C CA . VAL B 1 166 ? 0.105 5.871 -8.445 1 98.81 166 VAL B CA 1
ATOM 3687 C C . VAL B 1 166 ? 1.149 6.984 -8.484 1 98.81 166 VAL B C 1
ATOM 3689 O O . VAL B 1 166 ? 1.495 7.551 -7.441 1 98.81 166 VAL B O 1
ATOM 3692 N N . GLY B 1 167 ? 1.735 7.23 -9.617 1 98.75 167 GLY B N 1
ATOM 3693 C CA . GLY B 1 167 ? 2.51 8.445 -9.82 1 98.75 167 GLY B CA 1
ATOM 3694 C C . GLY B 1 167 ? 4.004 8.227 -9.672 1 98.75 167 GLY B C 1
ATOM 3695 O O . GLY B 1 167 ? 4.773 9.195 -9.617 1 98.75 167 GLY B O 1
ATOM 3696 N N . MET B 1 168 ? 4.48 7.027 -9.555 1 98.88 168 MET B N 1
ATOM 3697 C CA . MET B 1 168 ? 5.922 6.793 -9.5 1 98.88 168 MET B CA 1
ATOM 3698 C C . MET B 1 168 ? 6.547 6.941 -10.883 1 98.88 168 MET B C 1
ATOM 3700 O O . MET B 1 168 ? 5.852 6.863 -11.898 1 98.88 168 MET B O 1
ATOM 3704 N N . ARG B 1 169 ? 7.809 7.281 -10.961 1 98.81 169 ARG B N 1
ATOM 3705 C CA . ARG B 1 169 ? 8.578 7.324 -12.203 1 98.81 169 ARG B CA 1
ATOM 3706 C C . ARG B 1 169 ? 9.203 5.965 -12.508 1 98.81 169 ARG B C 1
ATOM 3708 O O . ARG B 1 169 ? 10.25 5.625 -11.961 1 98.81 169 ARG B O 1
ATOM 3715 N N . VAL B 1 170 ? 8.617 5.188 -13.43 1 98.88 170 VAL B N 1
ATOM 3716 C CA . VAL B 1 170 ? 8.961 3.785 -13.641 1 98.88 170 VAL B CA 1
ATOM 3717 C C . VAL B 1 170 ? 9.914 3.658 -14.828 1 98.88 170 VAL B C 1
ATOM 3719 O O . VAL B 1 170 ? 9.688 4.262 -15.883 1 98.88 170 VAL B O 1
ATOM 3722 N N . THR B 1 171 ? 10.953 2.961 -14.656 1 98.38 171 THR B N 1
ATOM 3723 C CA . THR B 1 171 ? 11.844 2.541 -15.734 1 98.38 171 THR B CA 1
ATOM 3724 C C . THR B 1 171 ? 11.867 1.02 -15.859 1 98.38 171 THR B C 1
ATOM 3726 O O . THR B 1 171 ? 12.195 0.316 -14.898 1 98.38 171 THR B O 1
ATOM 3729 N N . VAL B 1 172 ? 11.5 0.503 -16.953 1 97.56 172 VAL B N 1
ATOM 3730 C CA . VAL B 1 172 ? 11.555 -0.934 -17.203 1 97.56 172 VAL B CA 1
ATOM 3731 C C . VAL B 1 172 ? 12.945 -1.321 -17.688 1 97.56 172 VAL B C 1
ATOM 3733 O O . VAL B 1 172 ? 13.484 -0.696 -18.609 1 97.56 172 VAL B O 1
ATOM 3736 N N . LEU B 1 173 ? 13.508 -2.285 -17.047 1 96.62 173 LEU B N 1
ATOM 3737 C CA . LEU B 1 173 ? 14.844 -2.775 -17.375 1 96.62 173 LEU B CA 1
ATOM 3738 C C . LEU B 1 173 ? 14.773 -4.121 -18.094 1 96.62 173 LEU B C 1
ATOM 3740 O O . LEU B 1 173 ? 14.281 -5.102 -17.531 1 96.62 173 LEU B O 1
ATOM 3744 N N . GLY B 1 174 ? 15.227 -4.16 -19.281 1 91.44 174 GLY B N 1
ATOM 3745 C CA . GLY B 1 174 ? 15.219 -5.375 -20.078 1 91.44 174 GLY B CA 1
ATOM 3746 C C . GLY B 1 174 ? 16.578 -6.031 -20.188 1 91.44 174 GLY B C 1
ATOM 3747 O O . GLY B 1 174 ? 17.391 -5.945 -19.266 1 91.44 174 GLY B O 1
ATOM 3748 N N . ARG B 1 175 ? 16.766 -6.789 -21.219 1 85.94 175 ARG B N 1
ATOM 3749 C CA . ARG B 1 175 ? 17.953 -7.586 -21.438 1 85.94 175 ARG B CA 1
ATOM 3750 C C . ARG B 1 175 ? 19.188 -6.699 -21.562 1 85.94 175 ARG B C 1
ATOM 3752 O O . ARG B 1 175 ? 20.25 -7.012 -21.016 1 85.94 175 ARG B O 1
ATOM 3759 N N . ALA B 1 176 ? 19.016 -5.676 -22.25 1 82.88 176 ALA B N 1
ATOM 3760 C CA . ALA B 1 176 ? 20.156 -4.785 -22.469 1 82.88 176 ALA B CA 1
ATOM 3761 C C . ALA B 1 176 ? 20.656 -4.191 -21.156 1 82.88 176 ALA B C 1
ATOM 3763 O O . ALA B 1 176 ? 21.859 -4.199 -20.875 1 82.88 176 ALA B O 1
ATOM 3764 N N . GLU B 1 177 ? 19.75 -3.68 -20.375 1 84 177 GLU B N 1
ATOM 3765 C CA . GLU B 1 177 ? 20.094 -3.074 -19.094 1 84 177 GLU B CA 1
ATOM 3766 C C . GLU B 1 177 ? 20.625 -4.117 -18.109 1 84 177 GLU B C 1
ATOM 3768 O O . GLU B 1 177 ? 21.469 -3.816 -17.266 1 84 177 GLU B O 1
ATOM 3773 N N . SER B 1 178 ? 20.156 -5.324 -18.281 1 85.44 178 SER B N 1
ATOM 3774 C CA . SER B 1 178 ? 20.562 -6.402 -17.375 1 85.44 178 SER B CA 1
ATOM 3775 C C . SER B 1 178 ? 22.031 -6.762 -17.578 1 85.44 178 SER B C 1
ATOM 3777 O O . SER B 1 178 ? 22.688 -7.281 -16.672 1 85.44 178 SER B O 1
ATOM 3779 N N . ALA B 1 179 ? 22.562 -6.539 -18.75 1 88.25 179 ALA B N 1
ATOM 3780 C CA . ALA B 1 179 ? 23.953 -6.863 -19.047 1 88.25 179 ALA B CA 1
ATOM 3781 C C . ALA B 1 179 ? 24.906 -6.059 -18.172 1 88.25 179 ALA B C 1
ATOM 3783 O O . ALA B 1 179 ? 26 -6.531 -17.844 1 88.25 179 ALA B O 1
ATOM 3784 N N . ASP B 1 180 ? 24.438 -4.883 -17.781 1 92.69 180 ASP B N 1
ATOM 3785 C CA . ASP B 1 180 ? 25.188 -4.047 -16.859 1 92.69 180 ASP B CA 1
ATOM 3786 C C . ASP B 1 180 ? 24.234 -3.311 -15.898 1 92.69 180 ASP B C 1
ATOM 3788 O O . ASP B 1 180 ? 24.188 -2.078 -15.906 1 92.69 180 ASP B O 1
ATOM 3792 N N . LEU B 1 181 ? 23.688 -4.051 -15.031 1 96.31 181 LEU B N 1
ATOM 3793 C CA . LEU B 1 181 ? 22.641 -3.541 -14.148 1 96.31 181 LEU B CA 1
ATOM 3794 C C . LEU B 1 181 ? 23.203 -2.5 -13.18 1 96.31 181 LEU B C 1
ATOM 3796 O O . LEU B 1 181 ? 22.516 -1.531 -12.844 1 96.31 181 LEU B O 1
ATOM 3800 N N . SER B 1 182 ? 24.469 -2.637 -12.805 1 97.25 182 SER B N 1
ATOM 3801 C CA . SER B 1 182 ? 25.094 -1.745 -11.828 1 97.25 182 SER B CA 1
ATOM 3802 C C . SER B 1 182 ? 25.156 -0.313 -12.344 1 97.25 182 SER B C 1
ATOM 3804 O O . SER B 1 182 ? 25.125 0.638 -11.562 1 97.25 182 SER B O 1
ATOM 3806 N N . SER B 1 183 ? 25.172 -0.123 -13.656 1 95.94 183 SER B N 1
ATOM 3807 C CA . SER B 1 183 ? 25.266 1.204 -14.25 1 95.94 183 SER B CA 1
ATOM 3808 C C . SER B 1 183 ? 23.922 1.911 -14.258 1 95.94 183 SER B C 1
ATOM 3810 O O . SER B 1 183 ? 23.844 3.117 -14.5 1 95.94 183 SER B O 1
ATOM 3812 N N . HIS B 1 184 ? 22.891 1.207 -13.891 1 96.12 184 HIS B N 1
ATOM 3813 C CA . HIS B 1 184 ? 21.562 1.767 -14.047 1 96.12 184 HIS B CA 1
ATOM 3814 C C . HIS B 1 184 ? 20.859 1.923 -12.695 1 96.12 184 HIS B C 1
ATOM 3816 O O . HIS B 1 184 ? 19.922 2.711 -12.57 1 96.12 184 HIS B O 1
ATOM 3822 N N . VAL B 1 185 ? 21.312 1.332 -11.648 1 98 185 VAL B N 1
ATOM 3823 C CA . VAL B 1 185 ? 20.531 1.145 -10.445 1 98 185 VAL B CA 1
ATOM 3824 C C . VAL B 1 185 ? 20.719 2.34 -9.508 1 98 185 VAL B C 1
ATOM 3826 O O . VAL B 1 185 ? 19.922 2.541 -8.586 1 98 185 VAL B O 1
ATOM 3829 N N . GLY B 1 186 ? 21.656 3.203 -9.703 1 97.69 186 GLY B N 1
ATOM 3830 C CA . GLY B 1 186 ? 21.984 4.305 -8.82 1 97.69 186 GLY B CA 1
ATOM 3831 C C . GLY B 1 186 ? 20.906 5.367 -8.75 1 97.69 186 GLY B C 1
ATOM 3832 O O . GLY B 1 186 ? 20.891 6.191 -7.836 1 97.69 186 GLY B O 1
ATOM 3833 N N . GLU B 1 187 ? 19.984 5.406 -9.625 1 96.12 187 GLU B N 1
ATOM 3834 C CA . GLU B 1 187 ? 18.984 6.469 -9.656 1 96.12 187 GLU B CA 1
ATOM 3835 C C . GLU B 1 187 ? 17.688 6.027 -8.984 1 96.12 187 GLU B C 1
ATOM 3837 O O . GLU B 1 187 ? 16.797 6.852 -8.727 1 96.12 187 GLU B O 1
ATOM 3842 N N . PHE B 1 188 ? 17.562 4.73 -8.734 1 98.62 188 PHE B N 1
ATOM 3843 C CA . PHE B 1 188 ? 16.297 4.207 -8.266 1 98.62 188 PHE B CA 1
ATOM 3844 C C . PHE B 1 188 ? 16.234 4.191 -6.742 1 98.62 188 PHE B C 1
ATOM 3846 O O . PHE B 1 188 ? 17.234 3.865 -6.086 1 98.62 188 PHE B O 1
ATOM 3853 N N . GLU B 1 189 ? 15.141 4.621 -6.168 1 98.81 189 GLU B N 1
ATOM 3854 C CA . GLU B 1 189 ? 14.836 4.441 -4.75 1 98.81 189 GLU B CA 1
ATOM 3855 C C . GLU B 1 189 ? 14.312 3.037 -4.473 1 98.81 189 GLU B C 1
ATOM 3857 O O . GLU B 1 189 ? 14.406 2.545 -3.346 1 98.81 189 GLU B O 1
ATOM 3862 N N . TYR B 1 190 ? 13.727 2.377 -5.5 1 98.94 190 TYR B N 1
ATOM 3863 C CA . TYR B 1 190 ? 13.258 0.996 -5.449 1 98.94 190 TYR B CA 1
ATOM 3864 C C . TYR B 1 190 ? 13.727 0.218 -6.676 1 98.94 190 TYR B C 1
ATOM 3866 O O . TYR B 1 190 ? 13.695 0.737 -7.793 1 98.94 190 TYR B O 1
ATOM 3874 N N . LEU B 1 191 ? 14.188 -0.968 -6.5 1 98.94 191 LEU B N 1
ATOM 3875 C CA . LEU B 1 191 ? 14.445 -1.938 -7.559 1 98.94 191 LEU B CA 1
ATOM 3876 C C . LEU B 1 191 ? 13.57 -3.174 -7.391 1 98.94 191 LEU B C 1
ATOM 3878 O O . LEU B 1 191 ? 13.617 -3.84 -6.355 1 98.94 191 LEU B O 1
ATOM 3882 N N . VAL B 1 192 ? 12.727 -3.441 -8.359 1 98.94 192 VAL B N 1
ATOM 3883 C CA . VAL B 1 192 ? 11.812 -4.578 -8.336 1 98.94 192 VAL B CA 1
ATOM 3884 C C . VAL B 1 192 ? 12.281 -5.641 -9.328 1 98.94 192 VAL B C 1
ATOM 3886 O O . VAL B 1 192 ? 12.547 -5.336 -10.492 1 98.94 192 VAL B O 1
ATOM 3889 N N . LEU B 1 193 ? 12.406 -6.828 -8.867 1 98.62 193 LEU B N 1
ATOM 3890 C CA . LEU B 1 193 ? 12.828 -7.945 -9.703 1 98.62 193 LEU B CA 1
ATOM 3891 C C . LEU B 1 193 ? 11.641 -8.828 -10.07 1 98.62 193 LEU B C 1
ATOM 3893 O O . LEU B 1 193 ? 11.008 -9.422 -9.195 1 98.62 193 LEU B O 1
ATOM 3897 N N . ALA B 1 194 ? 11.336 -8.93 -11.305 1 96.62 194 ALA B N 1
ATOM 3898 C CA . ALA B 1 194 ? 10.289 -9.789 -11.852 1 96.62 194 ALA B CA 1
ATOM 3899 C C . ALA B 1 194 ? 10.781 -10.523 -13.094 1 96.62 194 ALA B C 1
ATOM 3901 O O . ALA B 1 194 ? 10 -10.836 -13.992 1 96.62 194 ALA B O 1
ATOM 3902 N N . ALA B 1 195 ? 12.047 -10.742 -13.203 1 92.88 195 ALA B N 1
ATOM 3903 C CA . ALA B 1 195 ? 12.664 -11.383 -14.359 1 92.88 195 ALA B CA 1
ATOM 3904 C C . ALA B 1 195 ? 12.688 -12.898 -14.203 1 92.88 195 ALA B C 1
ATOM 3906 O O . ALA B 1 195 ? 12.695 -13.414 -13.086 1 92.88 195 ALA B O 1
ATOM 3907 N N . PRO B 1 196 ? 12.719 -13.664 -15.305 1 87.06 196 PRO B N 1
ATOM 3908 C CA . PRO B 1 196 ? 12.945 -15.109 -15.227 1 87.06 196 PRO B CA 1
ATOM 3909 C C . PRO B 1 196 ? 14.383 -15.461 -14.836 1 87.06 196 PRO B C 1
ATOM 3911 O O . PRO B 1 196 ? 15.281 -14.625 -14.953 1 87.06 196 PRO B O 1
ATOM 3914 N N . LEU B 1 197 ? 14.531 -16.625 -14.359 1 88 197 LEU B N 1
ATOM 3915 C CA . LEU B 1 197 ? 15.867 -17.109 -14.055 1 88 197 LEU B CA 1
ATOM 3916 C C . LEU B 1 197 ? 16.516 -17.75 -15.281 1 88 197 LEU B C 1
ATOM 3918 O O . LEU B 1 197 ? 15.977 -18.703 -15.852 1 88 197 LEU B O 1
ATOM 3922 N N . THR B 1 198 ? 17.516 -17.219 -15.797 1 85.31 198 THR B N 1
ATOM 3923 C CA . THR B 1 198 ? 18.359 -17.703 -16.891 1 85.31 198 THR B CA 1
ATOM 3924 C C . THR B 1 198 ? 19.828 -17.656 -16.484 1 85.31 198 THR B C 1
ATOM 3926 O O . THR B 1 198 ? 20.172 -17.125 -15.43 1 85.31 198 THR B O 1
ATOM 3929 N N . PRO B 1 199 ? 20.656 -18.281 -17.266 1 87.44 199 PRO B N 1
ATOM 3930 C CA . PRO B 1 199 ? 22.078 -18.156 -16.969 1 87.44 199 PRO B CA 1
ATOM 3931 C C . PRO B 1 199 ? 22.531 -16.703 -16.875 1 87.44 199 PRO B C 1
ATOM 3933 O O . PRO B 1 199 ? 23.422 -16.375 -16.078 1 87.44 199 PRO B O 1
ATOM 3936 N N . GLN B 1 200 ? 21.891 -15.82 -17.594 1 88.75 200 GLN B N 1
ATOM 3937 C CA . GLN B 1 200 ? 22.266 -14.414 -17.641 1 88.75 200 GLN B CA 1
ATOM 3938 C C . GLN B 1 200 ? 21.719 -13.648 -16.438 1 88.75 200 GLN B C 1
ATOM 3940 O O . GLN B 1 200 ? 22.281 -12.625 -16.047 1 88.75 200 GLN B O 1
ATOM 3945 N N . THR B 1 201 ? 20.656 -14.156 -15.82 1 92.81 201 THR B N 1
ATOM 3946 C CA . THR B 1 201 ? 20.031 -13.391 -14.75 1 92.81 201 THR B CA 1
ATOM 3947 C C . THR B 1 201 ? 20.375 -13.992 -13.383 1 92.81 201 THR B C 1
ATOM 3949 O O . THR B 1 201 ? 20.109 -13.375 -12.352 1 92.81 201 THR B O 1
ATOM 3952 N N . ARG B 1 202 ? 20.922 -15.195 -13.422 1 94.94 202 ARG B N 1
ATOM 3953 C CA . ARG B 1 202 ? 21.328 -15.797 -12.156 1 94.94 202 ARG B CA 1
ATOM 3954 C C . ARG B 1 202 ? 22.344 -14.922 -11.438 1 94.94 202 ARG B C 1
ATOM 3956 O O . ARG B 1 202 ? 23.391 -14.594 -11.992 1 94.94 202 ARG B O 1
ATOM 3963 N N . GLY B 1 203 ? 22 -14.516 -10.234 1 97.25 203 GLY B N 1
ATOM 3964 C CA . GLY B 1 203 ? 22.891 -13.695 -9.43 1 97.25 203 GLY B CA 1
ATOM 3965 C C . GLY B 1 203 ? 23.078 -12.297 -9.984 1 97.25 203 GLY B C 1
ATOM 3966 O O . GLY B 1 203 ? 24.094 -11.656 -9.719 1 97.25 203 GLY B O 1
ATOM 3967 N N . ILE B 1 204 ? 22.156 -11.883 -10.734 1 97.25 204 ILE B N 1
ATOM 3968 C CA . ILE B 1 204 ? 22.312 -10.602 -11.414 1 97.25 204 ILE B CA 1
ATOM 3969 C C . ILE B 1 204 ? 22.391 -9.484 -10.375 1 97.25 204 ILE B C 1
ATOM 3971 O O . ILE B 1 204 ? 23.078 -8.477 -10.586 1 97.25 204 ILE B O 1
ATOM 3975 N N . VAL B 1 205 ? 21.703 -9.594 -9.281 1 98.56 205 VAL B N 1
ATOM 3976 C CA . VAL B 1 205 ? 21.859 -8.672 -8.164 1 98.56 205 VAL B CA 1
ATOM 3977 C C . VAL B 1 205 ? 22.922 -9.195 -7.199 1 98.56 205 VAL B C 1
ATOM 3979 O O . VAL B 1 205 ? 22.609 -9.898 -6.242 1 98.56 205 VAL B O 1
ATOM 3982 N N . ASN B 1 206 ? 24.109 -8.93 -7.504 1 98.31 206 ASN B N 1
ATOM 3983 C CA . ASN B 1 206 ? 25.281 -9.328 -6.727 1 98.31 206 ASN B CA 1
ATOM 3984 C C . ASN B 1 206 ? 25.859 -8.156 -5.938 1 98.31 206 ASN B C 1
ATOM 3986 O O . ASN B 1 206 ? 25.25 -7.09 -5.863 1 98.31 206 ASN B O 1
ATOM 3990 N N . ALA B 1 207 ? 27 -8.344 -5.359 1 98.44 207 ALA B N 1
ATOM 3991 C CA . ALA B 1 207 ? 27.641 -7.332 -4.52 1 98.44 207 ALA B CA 1
ATOM 3992 C C . ALA B 1 207 ? 27.859 -6.031 -5.289 1 98.44 207 ALA B C 1
ATOM 3994 O O . ALA B 1 207 ? 27.672 -4.941 -4.742 1 98.44 207 ALA B O 1
ATOM 3995 N N . ARG B 1 208 ? 28.25 -6.156 -6.52 1 98.25 208 ARG B N 1
ATOM 3996 C CA . ARG B 1 208 ? 28.5 -4.988 -7.352 1 98.25 208 ARG B CA 1
ATOM 3997 C C . ARG B 1 208 ? 27.234 -4.156 -7.551 1 98.25 208 ARG B C 1
ATOM 3999 O O . ARG B 1 208 ? 27.266 -2.936 -7.383 1 98.25 208 ARG B O 1
ATOM 4006 N N . VAL B 1 209 ? 26.172 -4.773 -7.883 1 98.75 209 VAL B N 1
ATOM 4007 C CA . VAL B 1 209 ? 24.891 -4.094 -8.109 1 98.75 209 VAL B CA 1
ATOM 4008 C C . VAL B 1 209 ? 24.406 -3.475 -6.801 1 98.75 209 VAL B C 1
ATOM 4010 O O . VAL B 1 209 ? 24.016 -2.309 -6.77 1 98.75 209 VAL B O 1
ATOM 4013 N N . LEU B 1 210 ? 24.469 -4.207 -5.727 1 98.81 210 LEU B N 1
ATOM 4014 C CA . LEU B 1 210 ? 24.016 -3.725 -4.43 1 98.81 210 LEU B CA 1
ATOM 4015 C C . LEU B 1 210 ? 24.828 -2.51 -3.986 1 98.81 210 LEU B C 1
ATOM 4017 O O . LEU B 1 210 ? 24.281 -1.568 -3.41 1 98.81 210 LEU B O 1
ATOM 4021 N N . SER B 1 211 ? 26.078 -2.504 -4.258 1 98.44 211 SER B N 1
ATOM 4022 C CA . SER B 1 211 ? 26.953 -1.394 -3.883 1 98.44 211 SER B CA 1
ATOM 4023 C C . SER B 1 211 ? 26.656 -0.153 -4.719 1 98.44 211 SER B C 1
ATOM 4025 O O . SER B 1 211 ? 26.938 0.97 -4.289 1 98.44 211 SER B O 1
ATOM 4027 N N . ALA B 1 212 ? 26.156 -0.357 -5.91 1 98.62 212 ALA B N 1
ATOM 4028 C CA . ALA B 1 212 ? 25.844 0.75 -6.812 1 98.62 212 ALA B CA 1
ATOM 4029 C C . ALA B 1 212 ? 24.484 1.366 -6.492 1 98.62 212 ALA B C 1
ATOM 4031 O O . ALA B 1 212 ? 24.172 2.465 -6.957 1 98.62 212 ALA B O 1
ATOM 4032 N N . MET B 1 213 ? 23.625 0.706 -5.723 1 98.56 213 MET B N 1
ATOM 4033 C CA . MET B 1 213 ? 22.328 1.238 -5.316 1 98.56 213 MET B CA 1
ATOM 4034 C C . MET B 1 213 ? 22.484 2.35 -4.289 1 98.56 213 MET B C 1
ATOM 4036 O O . MET B 1 213 ? 23.5 2.414 -3.592 1 98.56 213 MET B O 1
ATOM 4040 N N . ARG B 1 214 ? 21.484 3.246 -4.18 1 97.62 214 ARG B N 1
ATOM 4041 C CA . ARG B 1 214 ? 21.453 4.254 -3.125 1 97.62 214 ARG B CA 1
ATOM 4042 C C . ARG B 1 214 ? 21.328 3.604 -1.751 1 97.62 214 ARG B C 1
ATOM 4044 O O . ARG B 1 214 ? 20.609 2.625 -1.585 1 97.62 214 ARG B O 1
ATOM 4051 N N . PRO B 1 215 ? 22.047 4.141 -0.804 1 98.06 215 PRO B N 1
ATOM 4052 C CA . PRO B 1 215 ? 21.891 3.604 0.549 1 98.06 215 PRO B CA 1
ATOM 4053 C C . PRO B 1 215 ? 20.453 3.66 1.043 1 98.06 215 PRO B C 1
ATOM 4055 O O . PRO B 1 215 ? 20.062 2.896 1.934 1 98.06 215 PRO B O 1
ATOM 4058 N N . THR B 1 216 ? 19.594 4.543 0.481 1 98.12 216 THR B N 1
ATOM 4059 C CA . THR B 1 216 ? 18.203 4.695 0.889 1 98.12 216 THR B CA 1
ATOM 4060 C C . THR B 1 216 ? 17.297 3.754 0.099 1 98.12 216 THR B C 1
ATOM 4062 O O . THR B 1 216 ? 16.094 3.68 0.355 1 98.12 216 THR B O 1
ATOM 4065 N N . ALA B 1 217 ? 17.828 3.037 -0.853 1 98.75 217 ALA B N 1
ATOM 4066 C CA . ALA B 1 217 ? 17.031 2.232 -1.775 1 98.75 217 ALA B CA 1
ATOM 4067 C C . ALA B 1 217 ? 16.562 0.939 -1.113 1 98.75 217 ALA B C 1
ATOM 4069 O O . ALA B 1 217 ? 17.172 0.475 -0.146 1 98.75 217 ALA B O 1
ATOM 4070 N N . ARG B 1 218 ? 15.508 0.39 -1.591 1 98.88 218 ARG B N 1
ATOM 4071 C CA . ARG B 1 218 ? 14.984 -0.913 -1.191 1 98.88 218 ARG B CA 1
ATOM 4072 C C . ARG B 1 218 ? 14.875 -1.85 -2.389 1 98.88 218 ARG B C 1
ATOM 4074 O O . ARG B 1 218 ? 14.578 -1.411 -3.502 1 98.88 218 ARG B O 1
ATOM 4081 N N . LEU B 1 219 ? 15.102 -3.117 -2.121 1 98.94 219 LEU B N 1
ATOM 4082 C CA . LEU B 1 219 ? 15.023 -4.18 -3.121 1 98.94 219 LEU B CA 1
ATOM 4083 C C . LEU B 1 219 ? 13.773 -5.031 -2.91 1 98.94 219 LEU B C 1
ATOM 4085 O O . LEU B 1 219 ? 13.484 -5.449 -1.786 1 98.94 219 LEU B O 1
ATOM 4089 N N . ILE B 1 220 ? 12.984 -5.277 -3.959 1 98.94 220 ILE B N 1
ATOM 4090 C CA . ILE B 1 220 ? 11.82 -6.148 -3.898 1 98.94 220 ILE B CA 1
ATOM 4091 C C . ILE B 1 220 ? 11.953 -7.266 -4.93 1 98.94 220 ILE B C 1
ATOM 4093 O O . ILE B 1 220 ? 12.148 -7 -6.117 1 98.94 220 ILE B O 1
ATOM 4097 N N . ASN B 1 221 ? 11.852 -8.5 -4.496 1 98.88 221 ASN B N 1
ATOM 4098 C CA . ASN B 1 221 ? 12 -9.633 -5.406 1 98.88 221 ASN B CA 1
ATOM 4099 C C . ASN B 1 221 ? 10.742 -10.492 -5.438 1 98.88 221 ASN B C 1
ATOM 4101 O O . ASN B 1 221 ? 10.398 -11.133 -4.441 1 98.88 221 ASN B O 1
ATOM 4105 N N . VAL B 1 222 ? 10.07 -10.539 -6.555 1 98.12 222 VAL B N 1
ATOM 4106 C CA . VAL B 1 222 ? 8.906 -11.398 -6.766 1 98.12 222 VAL B CA 1
ATOM 4107 C C . VAL B 1 222 ? 9.172 -12.352 -7.93 1 98.12 222 VAL B C 1
ATOM 4109 O O . VAL B 1 222 ? 8.242 -12.977 -8.453 1 98.12 222 VAL B O 1
ATOM 4112 N N . GLY B 1 223 ? 10.367 -12.367 -8.391 1 94.81 223 GLY B N 1
ATOM 4113 C CA . GLY B 1 223 ? 10.766 -13.289 -9.445 1 94.81 223 GLY B CA 1
ATOM 4114 C C . GLY B 1 223 ? 11.234 -14.633 -8.922 1 94.81 223 GLY B C 1
ATOM 4115 O O . GLY B 1 223 ? 10.422 -15.453 -8.492 1 94.81 223 GLY B O 1
ATOM 4116 N N . ARG B 1 224 ? 12.586 -14.758 -8.93 1 93.75 224 ARG B N 1
ATOM 4117 C CA . ARG B 1 224 ? 13.242 -15.961 -8.43 1 93.75 224 ARG B CA 1
ATOM 4118 C C . ARG B 1 224 ? 14.297 -15.617 -7.387 1 93.75 224 ARG B C 1
ATOM 4120 O O . ARG B 1 224 ? 15.008 -14.617 -7.523 1 93.75 224 ARG B O 1
ATOM 4127 N N . GLY B 1 225 ? 14.391 -16.453 -6.367 1 97.62 225 GLY B N 1
ATOM 4128 C CA . GLY B 1 225 ? 15.359 -16.188 -5.316 1 97.62 225 GLY B CA 1
ATOM 4129 C C . GLY B 1 225 ? 16.781 -16.094 -5.828 1 97.62 225 GLY B C 1
ATOM 4130 O O . GLY B 1 225 ? 17.562 -15.281 -5.355 1 97.62 225 GLY B O 1
ATOM 4131 N N . GLU B 1 226 ? 17.062 -16.859 -6.902 1 97.25 226 GLU B N 1
ATOM 4132 C CA . GLU B 1 226 ? 18.422 -17.016 -7.414 1 97.25 226 GLU B CA 1
ATOM 4133 C C . GLU B 1 226 ? 18.844 -15.789 -8.234 1 97.25 226 GLU B C 1
ATOM 4135 O O . GLU B 1 226 ? 20 -15.656 -8.602 1 97.25 226 GLU B O 1
ATOM 4140 N N . LEU B 1 227 ? 17.969 -14.875 -8.438 1 97.62 227 LEU B N 1
ATOM 4141 C CA . LEU B 1 227 ? 18.344 -13.617 -9.07 1 97.62 227 LEU B CA 1
ATOM 4142 C C . LEU B 1 227 ? 19.281 -12.812 -8.172 1 97.62 227 LEU B C 1
ATOM 4144 O O . LEU B 1 227 ? 20.031 -11.961 -8.656 1 97.62 227 LEU B O 1
ATOM 4148 N N . VAL B 1 228 ? 19.188 -13.062 -6.91 1 98.69 228 VAL B N 1
ATOM 4149 C CA . VAL B 1 228 ? 19.906 -12.281 -5.902 1 98.69 228 VAL B CA 1
ATOM 4150 C C . VAL B 1 228 ? 21 -13.133 -5.262 1 98.69 228 VAL B C 1
ATOM 4152 O O . VAL B 1 228 ? 20.75 -14.289 -4.887 1 98.69 228 VAL B O 1
ATOM 4155 N N . GLY B 1 229 ? 22.203 -12.641 -5.223 1 98.56 229 GLY B N 1
ATOM 4156 C CA . GLY B 1 229 ? 23.172 -13.25 -4.312 1 98.56 229 GLY B CA 1
ATOM 4157 C C . GLY B 1 229 ? 22.781 -13.109 -2.854 1 98.56 229 GLY B C 1
ATOM 4158 O O . GLY B 1 229 ? 23 -12.055 -2.25 1 98.56 229 GLY B O 1
ATOM 4159 N N . THR B 1 230 ? 22.328 -14.203 -2.266 1 98.44 230 THR B N 1
ATOM 4160 C CA . THR B 1 230 ? 21.719 -14.156 -0.937 1 98.44 230 THR B CA 1
ATOM 4161 C C . THR B 1 230 ? 22.703 -13.586 0.083 1 98.44 230 THR B C 1
ATOM 4163 O O . THR B 1 230 ? 22.359 -12.695 0.855 1 98.44 230 THR B O 1
ATOM 4166 N N . TRP B 1 231 ? 23.859 -14.062 0.041 1 98.31 231 TRP B N 1
ATOM 4167 C CA . TRP B 1 231 ? 24.844 -13.625 1.035 1 98.31 231 TRP B CA 1
ATOM 4168 C C . TRP B 1 231 ? 25.312 -12.203 0.753 1 98.31 231 TRP B C 1
ATOM 4170 O O . TRP B 1 231 ? 25.609 -11.445 1.681 1 98.31 231 TRP B O 1
ATOM 4180 N N . ASP B 1 232 ? 25.359 -11.812 -0.519 1 98.69 232 ASP B N 1
ATOM 4181 C CA . ASP B 1 232 ? 25.625 -10.422 -0.868 1 98.69 232 ASP B CA 1
ATOM 4182 C C . ASP B 1 232 ? 24.562 -9.492 -0.292 1 98.69 232 ASP B C 1
ATOM 4184 O O . ASP B 1 232 ? 24.875 -8.43 0.242 1 98.69 232 ASP B O 1
ATOM 4188 N N . LEU B 1 233 ? 23.344 -9.906 -0.393 1 98.75 233 LEU B N 1
ATOM 4189 C CA . LEU B 1 233 ? 22.219 -9.117 0.109 1 98.75 233 LEU B CA 1
ATOM 4190 C C . LEU B 1 233 ? 22.281 -9 1.629 1 98.75 233 LEU B C 1
ATOM 4192 O O . LEU B 1 233 ? 22.125 -7.906 2.178 1 98.75 233 LEU B O 1
ATOM 4196 N N . VAL B 1 234 ? 22.484 -10.125 2.293 1 98.56 234 VAL B N 1
ATOM 4197 C CA . VAL B 1 234 ? 22.594 -10.141 3.748 1 98.56 234 VAL B CA 1
ATOM 4198 C C . VAL B 1 234 ? 23.688 -9.164 4.191 1 98.56 234 VAL B C 1
ATOM 4200 O O . VAL B 1 234 ? 23.469 -8.352 5.098 1 98.56 234 VAL B O 1
ATOM 4203 N N . SER B 1 235 ? 24.797 -9.25 3.541 1 98.5 235 SER B N 1
ATOM 4204 C CA . SER B 1 235 ? 25.922 -8.375 3.863 1 98.5 235 SER B CA 1
ATOM 4205 C C . SER B 1 235 ? 25.547 -6.91 3.645 1 98.5 235 SER B C 1
ATOM 4207 O O . SER B 1 235 ? 25.797 -6.066 4.508 1 98.5 235 SER B O 1
ATOM 4209 N N . ALA B 1 236 ? 24.969 -6.555 2.512 1 98.69 236 ALA B N 1
ATOM 4210 C CA . ALA B 1 236 ? 24.594 -5.184 2.17 1 98.69 236 ALA B CA 1
ATOM 4211 C C . ALA B 1 236 ? 23.625 -4.613 3.191 1 98.69 236 ALA B C 1
ATOM 4213 O O . ALA B 1 236 ? 23.766 -3.463 3.617 1 98.69 236 ALA B O 1
ATOM 4214 N N . LEU B 1 237 ? 22.672 -5.371 3.639 1 98.69 237 LEU B N 1
ATOM 4215 C CA . LEU B 1 237 ? 21.656 -4.918 4.582 1 98.69 237 LEU B CA 1
ATOM 4216 C C . LEU B 1 237 ? 22.234 -4.754 5.977 1 98.69 237 LEU B C 1
ATOM 4218 O O . LEU B 1 237 ? 21.922 -3.787 6.676 1 98.69 237 LEU B O 1
ATOM 4222 N N . ASN B 1 238 ? 23.094 -5.656 6.34 1 98.12 238 ASN B N 1
ATOM 4223 C CA . ASN B 1 238 ? 23.734 -5.57 7.652 1 98.12 238 ASN B CA 1
ATOM 4224 C C . ASN B 1 238 ? 24.641 -4.344 7.758 1 98.12 238 ASN B C 1
ATOM 4226 O O . ASN B 1 238 ? 24.75 -3.75 8.828 1 98.12 238 ASN B O 1
ATOM 4230 N N . ARG B 1 239 ? 25.219 -3.916 6.688 1 97.56 239 ARG B N 1
ATOM 4231 C CA . ARG B 1 239 ? 26.141 -2.789 6.711 1 97.56 239 ARG B CA 1
ATOM 4232 C C . ARG B 1 239 ? 25.422 -1.486 6.371 1 97.56 239 ARG B C 1
ATOM 4234 O O . ARG B 1 239 ? 26.031 -0.418 6.355 1 97.56 239 ARG B O 1
ATOM 4241 N N . GLY B 1 240 ? 24.219 -1.588 6.027 1 97.62 240 GLY B N 1
ATOM 4242 C CA . GLY B 1 240 ? 23.469 -0.396 5.672 1 97.62 240 GLY B CA 1
ATOM 4243 C C . GLY B 1 240 ? 23.75 0.091 4.266 1 97.62 240 GLY B C 1
ATOM 4244 O O . GLY B 1 240 ? 23.672 1.29 3.988 1 97.62 240 GLY B O 1
ATOM 4245 N N . GLY B 1 241 ? 24.188 -0.819 3.445 1 98 241 GLY B N 1
ATOM 4246 C CA . GLY B 1 241 ? 24.438 -0.481 2.055 1 98 241 GLY B CA 1
ATOM 4247 C C . GLY B 1 241 ? 23.188 -0.149 1.28 1 98 241 GLY B C 1
ATOM 4248 O O . GLY B 1 241 ? 23.219 0.615 0.314 1 98 241 GLY B O 1
ATOM 4249 N N . ILE B 1 242 ? 22.078 -0.767 1.594 1 98.56 242 ILE B N 1
ATOM 4250 C CA . ILE B 1 242 ? 20.75 -0.401 1.146 1 98.56 242 ILE B CA 1
ATOM 4251 C C . ILE B 1 242 ? 19.781 -0.397 2.334 1 98.56 242 ILE B C 1
ATOM 4253 O O . ILE B 1 242 ? 20.125 -0.882 3.416 1 98.56 242 ILE B O 1
ATOM 4257 N N . ALA B 1 243 ? 18.594 0.144 2.133 1 98.56 243 ALA B N 1
ATOM 4258 C CA . ALA B 1 243 ? 17.75 0.498 3.27 1 98.56 243 ALA B CA 1
ATOM 4259 C C . ALA B 1 243 ? 16.828 -0.652 3.641 1 98.56 243 ALA B C 1
ATOM 4261 O O . ALA B 1 243 ? 16.266 -0.675 4.738 1 98.56 243 ALA B O 1
ATOM 4262 N N . GLY B 1 244 ? 16.625 -1.62 2.736 1 98.62 244 GLY B N 1
ATOM 4263 C CA . GLY B 1 244 ? 15.727 -2.719 3.047 1 98.62 244 GLY B CA 1
ATOM 4264 C C . GLY B 1 244 ? 15.477 -3.637 1.864 1 98.62 244 GLY B C 1
ATOM 4265 O O . GLY B 1 244 ? 15.945 -3.373 0.757 1 98.62 244 GLY B O 1
ATOM 4266 N N . ALA B 1 245 ? 14.727 -4.699 2.129 1 98.88 245 ALA B N 1
ATOM 4267 C CA . ALA B 1 245 ? 14.344 -5.637 1.076 1 98.88 245 ALA B CA 1
ATOM 4268 C C . ALA B 1 245 ? 13.023 -6.324 1.406 1 98.88 245 ALA B C 1
ATOM 4270 O O . ALA B 1 245 ? 12.711 -6.547 2.578 1 98.88 245 ALA B O 1
ATOM 4271 N N . ALA B 1 246 ? 12.242 -6.566 0.446 1 98.94 246 ALA B N 1
ATOM 4272 C CA . ALA B 1 246 ? 11.07 -7.441 0.511 1 98.94 246 ALA B CA 1
ATOM 4273 C C . ALA B 1 246 ? 11.211 -8.617 -0.448 1 98.94 246 ALA B C 1
ATOM 4275 O O . ALA B 1 246 ? 11.344 -8.43 -1.659 1 98.94 246 ALA B O 1
ATOM 4276 N N . LEU B 1 247 ? 11.195 -9.805 0.121 1 98.88 247 LEU B N 1
ATOM 4277 C CA . LEU B 1 247 ? 11.477 -11.008 -0.652 1 98.88 247 LEU B CA 1
ATOM 4278 C C . LEU B 1 247 ? 10.297 -11.977 -0.598 1 98.88 247 LEU B C 1
ATOM 4280 O O . LEU B 1 247 ? 10.039 -12.586 0.442 1 98.88 247 LEU B O 1
ATOM 4284 N N . ASP B 1 248 ? 9.625 -12.141 -1.696 1 98.62 248 ASP B N 1
ATOM 4285 C CA . ASP B 1 248 ? 8.586 -13.156 -1.799 1 98.62 248 ASP B CA 1
ATOM 4286 C C . ASP B 1 248 ? 9.18 -14.5 -2.229 1 98.62 248 ASP B C 1
ATOM 4288 O O . ASP B 1 248 ? 8.492 -15.523 -2.207 1 98.62 248 ASP B O 1
ATOM 4292 N N . VAL B 1 249 ? 10.391 -14.5 -2.734 1 97.62 249 VAL B N 1
ATOM 4293 C CA . VAL B 1 249 ? 11.18 -15.672 -3.129 1 97.62 249 VAL B CA 1
ATOM 4294 C C . VAL B 1 249 ? 12.578 -15.578 -2.52 1 97.62 249 VAL B C 1
ATOM 4296 O O . VAL B 1 249 ? 13.109 -14.484 -2.324 1 97.62 249 VAL B O 1
ATOM 4299 N N . THR B 1 250 ? 13.117 -16.672 -2.221 1 98.25 250 THR B N 1
ATOM 4300 C CA . THR B 1 250 ? 14.43 -16.703 -1.588 1 98.25 250 THR B CA 1
ATOM 4301 C C . THR B 1 250 ? 15.281 -17.828 -2.188 1 98.25 250 THR B C 1
ATOM 4303 O O . THR B 1 250 ? 14.781 -18.641 -2.965 1 98.25 250 THR B O 1
ATOM 4306 N N . ASP B 1 251 ? 16.438 -17.812 -1.875 1 97.62 251 ASP B N 1
ATOM 4307 C CA . ASP B 1 251 ? 17.375 -18.922 -2.141 1 97.62 251 ASP B CA 1
ATOM 4308 C C . ASP B 1 251 ? 18.141 -19.297 -0.877 1 97.62 251 ASP B C 1
ATOM 4310 O O . ASP B 1 251 ? 19 -18.547 -0.41 1 97.62 251 ASP B O 1
ATOM 4314 N N . PRO B 1 252 ? 17.922 -20.359 -0.288 1 97.06 252 PRO B N 1
ATOM 4315 C CA . PRO B 1 252 ? 17.047 -21.469 -0.705 1 97.06 252 PRO B CA 1
ATOM 4316 C C . PRO B 1 252 ? 15.57 -21.141 -0.498 1 97.06 252 PRO B C 1
ATOM 4318 O O . PRO B 1 252 ? 15.227 -20.188 0.2 1 97.06 252 PRO B O 1
ATOM 4321 N N . GLU B 1 253 ? 14.695 -22 -1.125 1 95.19 253 GLU B N 1
ATOM 4322 C CA . GLU B 1 253 ? 13.242 -21.953 -0.998 1 95.19 253 GLU B CA 1
ATOM 4323 C C . GLU B 1 253 ? 12.641 -23.344 -0.898 1 95.19 253 GLU B C 1
ATOM 4325 O O . GLU B 1 253 ? 12.812 -24.172 -1.8 1 95.19 253 GLU B O 1
ATOM 4330 N N . PRO B 1 254 ? 11.977 -23.688 0.09 1 95.69 254 PRO B N 1
ATOM 4331 C CA . PRO B 1 254 ? 11.609 -22.828 1.217 1 95.69 254 PRO B CA 1
ATOM 4332 C C . PRO B 1 254 ? 12.82 -22.359 2.025 1 95.69 254 PRO B C 1
ATOM 4334 O O . PRO B 1 254 ? 13.859 -23.031 2.025 1 95.69 254 PRO B O 1
ATOM 4337 N N . LEU B 1 255 ? 12.578 -21.25 2.697 1 97.81 255 LEU B N 1
ATOM 4338 C CA . LEU B 1 255 ? 13.648 -20.719 3.529 1 97.81 255 LEU B CA 1
ATOM 4339 C C . LEU B 1 255 ? 13.773 -21.516 4.824 1 97.81 255 LEU B C 1
ATOM 4341 O O . LEU B 1 255 ? 12.828 -21.594 5.605 1 97.81 255 LEU B O 1
ATOM 4345 N N . PRO B 1 256 ? 14.898 -22.219 4.992 1 96.75 256 PRO B N 1
ATOM 4346 C CA . PRO B 1 256 ? 15.039 -23.062 6.184 1 96.75 256 PRO B CA 1
ATOM 4347 C C . PRO B 1 256 ? 14.984 -22.25 7.48 1 96.75 256 PRO B C 1
ATOM 4349 O O . PRO B 1 256 ? 15.414 -21.094 7.516 1 96.75 256 PRO B O 1
ATOM 4352 N N . VAL B 1 257 ? 14.68 -23.219 8.406 1 92.81 257 VAL B N 1
ATOM 4353 C CA . VAL B 1 257 ? 14.641 -22.641 9.75 1 92.81 257 VAL B CA 1
ATOM 4354 C C . VAL B 1 257 ? 16.047 -22.219 10.172 1 92.81 257 VAL B C 1
ATOM 4356 O O . VAL B 1 257 ? 17.031 -22.891 9.875 1 92.81 257 VAL B O 1
ATOM 4359 N N . GLY B 1 258 ? 16.422 -21.047 10.5 1 93.38 258 GLY B N 1
ATOM 4360 C CA . GLY B 1 258 ? 17.703 -20.578 11 1 93.38 258 GLY B CA 1
ATOM 4361 C C . GLY B 1 258 ? 18.453 -19.719 9.992 1 93.38 258 GLY B C 1
ATOM 4362 O O . GLY B 1 258 ? 19.516 -19.172 10.305 1 93.38 258 GLY B O 1
ATOM 4363 N N . HIS B 1 259 ? 17.953 -19.906 8.844 1 96.94 259 HIS B N 1
ATOM 4364 C CA . HIS B 1 259 ? 18.641 -19.094 7.844 1 96.94 259 HIS B CA 1
ATOM 4365 C C . HIS B 1 259 ? 18.719 -17.641 8.289 1 96.94 259 HIS B C 1
ATOM 4367 O O . HIS B 1 259 ? 17.75 -17.062 8.773 1 96.94 259 HIS B O 1
ATOM 4373 N N . PRO B 1 260 ? 19.828 -16.953 8.078 1 96.12 260 PR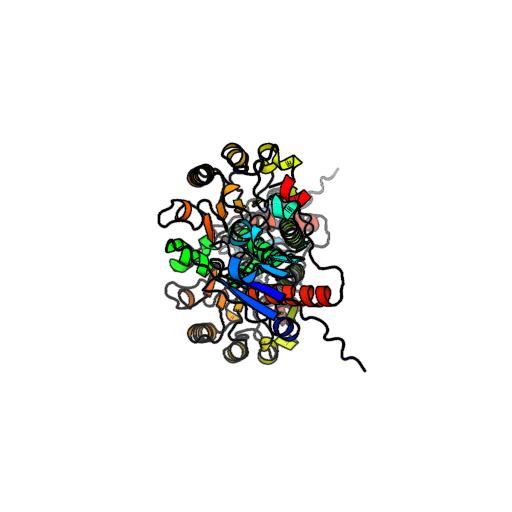O B N 1
ATOM 4374 C CA . PRO B 1 260 ? 20.047 -15.586 8.57 1 96.12 260 PRO B CA 1
ATOM 4375 C C . PRO B 1 260 ? 19.094 -14.57 7.918 1 96.12 260 PRO B C 1
ATOM 4377 O O . PRO B 1 260 ? 18.844 -13.508 8.484 1 96.12 260 PRO B O 1
ATOM 4380 N N . LEU B 1 261 ? 18.562 -14.828 6.789 1 96.94 261 LEU B N 1
ATOM 4381 C CA . LEU B 1 261 ? 17.656 -13.922 6.082 1 96.94 261 LEU B CA 1
ATOM 4382 C C . LEU B 1 261 ? 16.453 -13.562 6.949 1 96.94 261 LEU B C 1
ATOM 4384 O O . LEU B 1 261 ? 15.945 -12.445 6.875 1 96.94 261 LEU B O 1
ATOM 4388 N N . TRP B 1 262 ? 16.078 -14.484 7.809 1 96.88 262 TRP B N 1
ATOM 4389 C CA . TRP B 1 262 ? 14.898 -14.273 8.648 1 96.88 262 TRP B CA 1
ATOM 4390 C C . TRP B 1 262 ? 15.094 -13.07 9.562 1 96.88 262 TRP B C 1
ATOM 4392 O O . TRP B 1 262 ? 14.125 -12.383 9.906 1 96.88 262 TRP B O 1
ATOM 4402 N N . ARG B 1 263 ? 16.359 -12.781 9.875 1 95.75 263 ARG B N 1
ATOM 4403 C CA . ARG B 1 263 ? 16.625 -11.789 10.906 1 95.75 263 ARG B CA 1
ATOM 4404 C C . ARG B 1 263 ? 17.438 -10.625 10.344 1 95.75 263 ARG B C 1
ATOM 4406 O O . ARG B 1 263 ? 17.906 -9.758 11.094 1 95.75 263 ARG B O 1
ATOM 4413 N N . THR B 1 264 ? 17.688 -10.711 9.078 1 97.5 264 THR B N 1
ATOM 4414 C CA . THR B 1 264 ? 18.406 -9.609 8.438 1 97.5 264 THR B CA 1
ATOM 4415 C C . THR B 1 264 ? 17.641 -8.305 8.586 1 97.5 264 THR B C 1
ATOM 4417 O O . THR B 1 264 ? 16.422 -8.273 8.391 1 97.5 264 THR B O 1
ATOM 4420 N N . PRO B 1 265 ? 18.266 -7.199 8.938 1 96.5 265 PRO B N 1
ATOM 4421 C CA . PRO B 1 265 ? 17.578 -5.934 9.211 1 96.5 265 PRO B CA 1
ATOM 4422 C C . PRO B 1 265 ? 16.766 -5.438 8.023 1 96.5 265 PRO B C 1
ATOM 4424 O O . PRO B 1 265 ? 17.203 -5.535 6.875 1 96.5 265 PRO B O 1
ATOM 4427 N N . ASN B 1 266 ? 15.547 -4.973 8.375 1 96.94 266 ASN B N 1
ATOM 4428 C CA . ASN B 1 266 ? 14.656 -4.301 7.438 1 96.94 266 ASN B CA 1
ATOM 4429 C C . ASN B 1 266 ? 14.336 -5.184 6.234 1 96.94 266 ASN B C 1
ATOM 4431 O O . ASN B 1 266 ? 14.305 -4.707 5.098 1 96.94 266 ASN B O 1
ATOM 4435 N N . THR B 1 267 ? 14.242 -6.461 6.477 1 98.19 267 THR B N 1
ATOM 4436 C CA . THR B 1 267 ? 13.875 -7.426 5.449 1 98.19 267 THR B CA 1
ATOM 4437 C C . THR B 1 267 ? 12.484 -7.996 5.715 1 98.19 267 THR B C 1
ATOM 4439 O O . THR B 1 267 ? 12.164 -8.367 6.848 1 98.19 267 THR B O 1
ATOM 4442 N N . HIS B 1 268 ? 11.609 -7.953 4.75 1 98.31 268 HIS B N 1
ATOM 4443 C CA . HIS B 1 268 ? 10.289 -8.57 4.789 1 98.31 268 HIS B CA 1
ATOM 4444 C C . HIS B 1 268 ? 10.234 -9.828 3.932 1 98.31 268 HIS B C 1
ATOM 4446 O O . HIS B 1 268 ? 10.562 -9.789 2.744 1 98.31 268 HIS B O 1
ATOM 4452 N N . ILE B 1 269 ? 9.82 -10.938 4.504 1 98.38 269 ILE B N 1
ATOM 4453 C CA . ILE B 1 269 ? 9.828 -12.211 3.801 1 98.38 269 ILE B CA 1
ATOM 4454 C C . ILE B 1 269 ? 8.414 -12.781 3.738 1 98.38 269 ILE B C 1
ATOM 4456 O O . ILE B 1 269 ? 7.707 -12.82 4.75 1 98.38 269 ILE B O 1
ATOM 4460 N N . THR B 1 270 ? 7.949 -13.156 2.617 1 98.38 270 THR B N 1
ATOM 4461 C CA . THR B 1 270 ? 6.711 -13.891 2.396 1 98.38 270 THR B CA 1
ATOM 4462 C C . THR B 1 270 ? 6.977 -15.188 1.638 1 98.38 270 THR B C 1
ATOM 4464 O O . THR B 1 270 ? 8 -15.32 0.958 1 98.38 270 THR B O 1
ATOM 4467 N N . PRO B 1 271 ? 6.16 -16.188 1.789 1 97.44 271 PRO B N 1
ATOM 4468 C CA . PRO B 1 271 ? 6.438 -17.547 1.296 1 97.44 271 PRO B CA 1
ATOM 4469 C C . PRO B 1 271 ? 5.93 -17.766 -0.126 1 97.44 271 PRO B C 1
ATOM 4471 O O . PRO B 1 271 ? 5.164 -18.703 -0.371 1 97.44 271 PRO B O 1
ATOM 4474 N N . HIS B 1 272 ? 6.422 -16.969 -1.05 1 95.38 272 HIS B N 1
ATOM 4475 C CA . HIS B 1 272 ? 6.121 -17.125 -2.469 1 95.38 272 HIS B CA 1
ATOM 4476 C C . HIS B 1 272 ? 4.617 -17.141 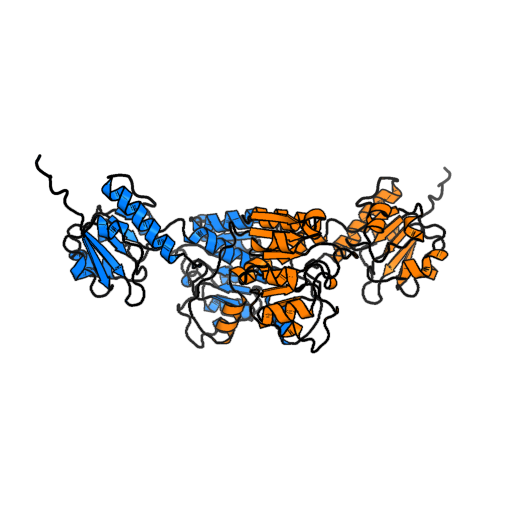-2.715 1 95.38 272 HIS B C 1
ATOM 4478 O O . HIS B 1 272 ? 4.105 -18.016 -3.412 1 95.38 272 HIS B O 1
ATOM 4484 N N . ASN B 1 273 ? 3.912 -16.219 -2.139 1 96.31 273 ASN B N 1
ATOM 4485 C CA . ASN B 1 273 ? 2.459 -16.219 -2.262 1 96.31 273 ASN B CA 1
ATOM 4486 C C . ASN B 1 273 ? 1.943 -14.859 -2.725 1 96.31 273 ASN B C 1
ATOM 4488 O O . ASN B 1 273 ? 0.778 -14.523 -2.506 1 96.31 273 ASN B O 1
ATOM 4492 N N . SER B 1 274 ? 2.799 -13.984 -3.281 1 97.38 274 SER B N 1
ATOM 4493 C CA . SER B 1 274 ? 2.449 -12.617 -3.678 1 97.38 274 SER B CA 1
ATOM 4494 C C . SER B 1 274 ? 1.259 -12.609 -4.633 1 97.38 274 SER B C 1
ATOM 4496 O O . SER B 1 274 ? 0.499 -11.641 -4.672 1 97.38 274 SER B O 1
ATOM 4498 N N . GLY B 1 275 ? 1.136 -13.664 -5.422 1 96.19 275 GLY B N 1
ATOM 4499 C CA . GLY B 1 275 ? 0.063 -13.727 -6.402 1 96.19 275 GLY B CA 1
ATOM 4500 C C . GLY B 1 275 ? -1.115 -14.57 -5.941 1 96.19 275 GLY B C 1
ATOM 4501 O O . GLY B 1 275 ? -2.137 -14.641 -6.629 1 96.19 275 GLY B O 1
ATOM 4502 N N . ASP B 1 276 ? -1.033 -15.234 -4.809 1 95.62 276 ASP B N 1
ATOM 4503 C CA . ASP B 1 276 ? -2.037 -16.188 -4.363 1 95.62 276 ASP B CA 1
ATOM 4504 C C . ASP B 1 276 ? -3.127 -15.508 -3.543 1 95.62 276 ASP B C 1
ATOM 4506 O O . ASP B 1 276 ? -3.059 -15.484 -2.312 1 95.62 276 ASP B O 1
ATOM 4510 N N . VAL B 1 277 ? -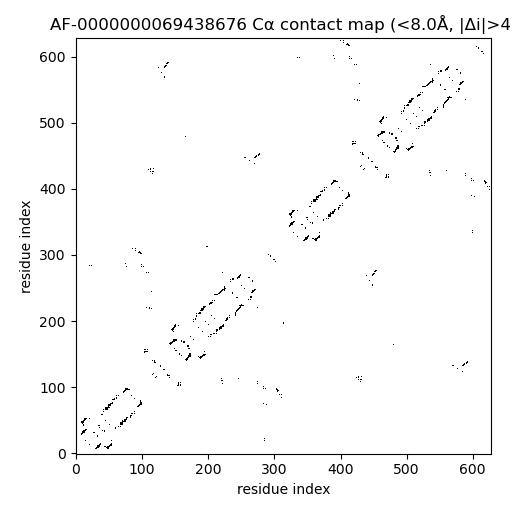4.102 -15 -4.242 1 97.5 277 VAL B N 1
ATOM 4511 C CA . VAL B 1 277 ? -5.238 -14.352 -3.602 1 97.5 277 VAL B CA 1
ATOM 4512 C C . VAL B 1 277 ? -6.41 -15.32 -3.51 1 97.5 277 VAL B C 1
ATOM 4514 O O . VAL B 1 277 ? -6.461 -16.312 -4.238 1 97.5 277 VAL B O 1
ATOM 4517 N N . ARG B 1 278 ? -7.285 -15.094 -2.576 1 96.5 278 ARG B N 1
ATOM 4518 C CA . ARG B 1 278 ? -8.492 -15.914 -2.48 1 96.5 278 ARG B CA 1
ATOM 4519 C C . ARG B 1 278 ? -9.156 -16.062 -3.842 1 96.5 278 ARG B C 1
ATOM 4521 O O . ARG B 1 278 ? -9.359 -15.078 -4.551 1 96.5 278 ARG B O 1
ATOM 4528 N N . GLY B 1 279 ? -9.383 -17.359 -4.223 1 94.94 279 GLY B N 1
ATOM 4529 C CA . GLY B 1 279 ? -10.055 -17.656 -5.473 1 94.94 279 GLY B CA 1
ATOM 4530 C C . GLY B 1 279 ? -9.102 -17.938 -6.621 1 94.94 279 GLY B C 1
ATOM 4531 O O . GLY B 1 279 ? -9.523 -18.266 -7.727 1 94.94 279 GLY B O 1
ATOM 4532 N N . TRP B 1 280 ? -7.793 -17.812 -6.367 1 93.81 280 TRP B N 1
ATOM 4533 C CA . TRP B 1 280 ? -6.832 -17.969 -7.453 1 93.81 280 TRP B CA 1
ATOM 4534 C C . TRP B 1 280 ? -6.898 -19.375 -8.047 1 93.81 280 TRP B C 1
ATOM 4536 O O . TRP B 1 280 ? -6.836 -19.531 -9.266 1 93.81 280 TRP B O 1
ATOM 4546 N N . SER B 1 281 ? -7.023 -20.375 -7.184 1 93.88 281 SER B N 1
ATOM 4547 C CA . SER B 1 281 ? -7.07 -21.75 -7.66 1 93.88 281 SER B CA 1
ATOM 4548 C C . SER B 1 281 ? -8.297 -22 -8.523 1 93.88 281 SER B C 1
ATOM 4550 O O . SER B 1 281 ? -8.227 -22.719 -9.523 1 93.88 281 SER B O 1
ATOM 4552 N N . ASP B 1 282 ? -9.406 -21.422 -8.141 1 95.62 282 ASP B N 1
ATOM 4553 C CA . ASP B 1 282 ? -10.617 -21.5 -8.953 1 95.62 282 ASP B CA 1
ATOM 4554 C C . ASP B 1 282 ? -10.391 -20.906 -10.336 1 95.62 282 ASP B C 1
ATOM 4556 O O . ASP B 1 282 ? -10.805 -21.5 -11.344 1 95.62 282 ASP B O 1
ATOM 4560 N N . ARG B 1 283 ? -9.711 -19.828 -10.312 1 95.75 283 ARG B N 1
ATOM 4561 C CA . ARG B 1 283 ? -9.469 -19.141 -11.578 1 95.75 283 ARG B CA 1
ATOM 4562 C C . ARG B 1 283 ? -8.57 -19.969 -12.484 1 95.75 283 ARG B C 1
ATOM 4564 O O . ARG B 1 283 ? -8.742 -19.953 -13.711 1 95.75 283 ARG B O 1
ATOM 4571 N N . LEU B 1 284 ? -7.648 -20.656 -11.953 1 96.5 284 LEU B N 1
ATOM 4572 C CA . LEU B 1 284 ? -6.793 -21.562 -12.727 1 96.5 284 LEU B CA 1
ATOM 4573 C C . LEU B 1 284 ? -7.617 -22.641 -13.406 1 96.5 284 LEU B C 1
ATOM 4575 O O . LEU B 1 284 ? -7.445 -22.906 -14.594 1 96.5 284 LEU B O 1
ATOM 4579 N N . GLN B 1 285 ? -8.516 -23.25 -12.641 1 97.44 285 GLN B N 1
ATOM 4580 C CA . GLN B 1 285 ? -9.359 -24.312 -13.172 1 97.44 285 GLN B CA 1
ATOM 4581 C C . GLN B 1 285 ? -10.336 -23.781 -14.219 1 97.44 285 GLN B C 1
ATOM 4583 O O . GLN B 1 285 ? -10.516 -24.375 -15.273 1 97.44 285 GLN B O 1
ATOM 4588 N N . ASP B 1 286 ? -10.836 -22.625 -13.922 1 97.81 286 ASP B N 1
ATOM 4589 C CA . ASP B 1 286 ? -11.766 -22 -14.859 1 97.81 286 ASP B CA 1
ATOM 4590 C C . ASP B 1 286 ? -11.07 -21.703 -16.188 1 97.81 286 ASP B C 1
ATOM 4592 O O . ASP B 1 286 ? -11.672 -21.859 -17.25 1 97.81 286 ASP B O 1
ATOM 4596 N N . GLN B 1 287 ? -9.867 -21.188 -16.094 1 97.75 287 GLN B N 1
ATOM 4597 C CA . GLN B 1 287 ? -9.117 -20.922 -17.312 1 97.75 287 GLN B CA 1
ATOM 4598 C C . GLN B 1 287 ? -8.891 -22.188 -18.125 1 97.75 287 GLN B C 1
ATOM 4600 O O . GLN B 1 287 ? -8.984 -22.172 -19.359 1 97.75 287 GLN B O 1
ATOM 4605 N N . PHE B 1 288 ? -8.609 -23.297 -17.453 1 98.12 288 PHE B N 1
ATOM 4606 C CA . PHE B 1 288 ? -8.469 -24.578 -18.156 1 98.12 288 PHE B CA 1
ATOM 4607 C C . PHE B 1 288 ? -9.773 -24.969 -18.828 1 98.12 288 PHE B C 1
ATOM 4609 O O . PHE B 1 288 ? -9.773 -25.406 -19.984 1 98.12 288 PHE B O 1
ATOM 4616 N N . VAL B 1 289 ? -10.883 -24.797 -18.125 1 98.25 289 VAL B N 1
ATOM 4617 C CA . VAL B 1 289 ? -12.195 -25.156 -18.641 1 98.25 289 VAL B CA 1
ATOM 4618 C C . VAL B 1 289 ? -12.492 -24.344 -19.906 1 98.25 289 VAL B C 1
ATOM 4620 O O . VAL B 1 289 ? -12.953 -24.891 -20.906 1 98.25 289 VAL B O 1
ATOM 4623 N N . VAL B 1 290 ? -12.188 -23.094 -19.844 1 98.12 290 VAL B N 1
ATOM 4624 C CA . VAL B 1 290 ? -12.422 -22.219 -20.984 1 98.12 290 VAL B CA 1
ATOM 4625 C C . VAL B 1 290 ? -11.594 -22.703 -22.188 1 98.12 290 VAL B C 1
ATOM 4627 O O . VAL B 1 290 ? -12.109 -22.781 -23.297 1 98.12 290 VAL B O 1
ATOM 4630 N N . ASN B 1 291 ? -10.328 -22.984 -21.984 1 98.38 291 ASN B N 1
ATOM 4631 C CA . ASN B 1 291 ? -9.461 -23.484 -23.047 1 98.38 291 ASN B CA 1
ATOM 4632 C C . ASN B 1 291 ? -9.914 -24.844 -23.562 1 98.38 291 ASN B C 1
ATOM 4634 O O . ASN B 1 291 ? -9.82 -25.125 -24.75 1 98.38 291 ASN B O 1
ATOM 4638 N N . PHE B 1 292 ? -10.453 -25.672 -22.672 1 97.88 292 PHE B N 1
ATOM 4639 C CA . PHE B 1 292 ? -10.953 -26.984 -23.062 1 97.88 292 PHE B CA 1
ATOM 4640 C C . PHE B 1 292 ? -12.148 -26.844 -23.984 1 97.88 292 PHE B C 1
ATOM 4642 O O . PHE B 1 292 ? -12.242 -27.562 -25 1 97.88 292 PHE B O 1
ATOM 4649 N N . GLU B 1 293 ? -12.969 -25.953 -23.625 1 97.44 293 GLU B N 1
ATOM 4650 C CA . GLU B 1 293 ? -14.125 -25.703 -24.5 1 97.44 293 GLU B CA 1
ATOM 4651 C C . GLU B 1 293 ? -13.688 -25.234 -25.875 1 97.44 293 GLU B C 1
ATOM 4653 O O . GLU B 1 293 ? -14.25 -25.656 -26.891 1 97.44 293 GLU B O 1
ATOM 4658 N N . ARG B 1 294 ? -12.734 -24.375 -25.891 1 97.75 294 ARG B N 1
ATOM 4659 C CA . ARG B 1 294 ? -12.18 -23.938 -27.172 1 97.75 294 ARG B CA 1
ATOM 4660 C C . ARG B 1 294 ? -11.57 -25.109 -27.922 1 97.75 294 ARG B C 1
ATOM 4662 O O . ARG B 1 294 ? -11.734 -25.219 -29.141 1 97.75 294 ARG B O 1
ATOM 4669 N N . TYR B 1 295 ? -10.859 -25.953 -27.234 1 97.44 295 TYR B N 1
ATOM 4670 C CA . TYR B 1 295 ? -10.258 -27.141 -27.812 1 97.44 295 TYR B CA 1
ATOM 4671 C C . TYR B 1 295 ? -11.32 -28.016 -28.484 1 97.44 295 TYR B C 1
ATOM 4673 O O . TYR B 1 295 ? -11.125 -28.469 -29.625 1 97.44 295 TYR B O 1
ATOM 4681 N N . LEU B 1 296 ? -12.438 -28.203 -27.859 1 96 296 LEU B N 1
ATOM 4682 C CA . LEU B 1 296 ? -13.523 -29.031 -28.375 1 96 296 LEU B CA 1
ATOM 4683 C C . LEU B 1 296 ? -14.094 -28.422 -29.656 1 96 296 LEU B C 1
ATOM 4685 O O . LEU B 1 296 ? -14.516 -29.156 -30.562 1 96 296 LEU B O 1
ATOM 4689 N N . ARG B 1 297 ? -14.023 -27.172 -29.688 1 96.06 297 ARG B N 1
ATOM 4690 C CA . ARG B 1 297 ? -14.617 -26.484 -30.828 1 96.06 297 ARG B CA 1
ATOM 4691 C C . ARG B 1 297 ? -13.586 -26.266 -31.938 1 96.06 297 ARG B C 1
ATOM 4693 O O . ARG B 1 297 ? -13.898 -25.672 -32.969 1 96.06 297 ARG B O 1
ATOM 4700 N N . GLY B 1 298 ? -12.406 -26.641 -31.688 1 95.75 298 GLY B N 1
ATOM 4701 C CA . GLY B 1 298 ? -11.359 -26.438 -32.688 1 95.75 298 GLY B CA 1
ATOM 4702 C C . GLY B 1 298 ? -10.914 -25 -32.812 1 95.75 298 GLY B C 1
ATOM 4703 O O . GLY B 1 298 ? -10.438 -24.594 -33.875 1 95.75 298 GLY B O 1
ATOM 4704 N N . GLU B 1 299 ? -11.141 -24.234 -31.75 1 97.69 299 GLU B N 1
ATOM 4705 C CA . GLU B 1 299 ? -10.734 -22.828 -31.719 1 97.69 299 GLU B CA 1
ATOM 4706 C C . GLU B 1 299 ? -9.312 -22.672 -31.188 1 97.69 299 GLU B C 1
ATOM 4708 O O . GLU B 1 299 ? -8.789 -23.578 -30.531 1 97.69 299 GLU B O 1
ATOM 4713 N N . GLU B 1 300 ? -8.734 -21.578 -31.578 1 97.88 300 GLU B N 1
ATOM 4714 C CA . GLU B 1 300 ? -7.406 -21.281 -31.047 1 97.88 300 GLU B CA 1
ATOM 4715 C C . GLU B 1 300 ? -7.441 -21.172 -29.516 1 97.88 300 GLU B C 1
ATOM 4717 O O . GLU B 1 300 ? -8.336 -20.547 -28.953 1 97.88 300 GLU B O 1
ATOM 4722 N N . LEU B 1 301 ? -6.492 -21.844 -28.906 1 98.25 301 LEU B N 1
ATOM 4723 C CA . LEU B 1 301 ? -6.41 -21.812 -27.453 1 98.25 301 LEU B CA 1
ATOM 4724 C C . LEU B 1 301 ? -5.895 -20.469 -26.969 1 98.25 301 LEU B C 1
ATOM 4726 O O . LEU B 1 301 ? -5.238 -19.734 -27.719 1 98.25 301 LEU B O 1
ATOM 4730 N N . LEU B 1 302 ? -6.227 -20.141 -25.734 1 97 302 LEU B N 1
ATOM 4731 C CA . LEU B 1 302 ? -5.699 -18.938 -25.094 1 97 302 LEU B CA 1
ATOM 4732 C C . LEU B 1 302 ? -4.316 -19.203 -24.5 1 97 302 LEU B C 1
ATOM 4734 O O . LEU B 1 302 ? -4.012 -20.328 -24.109 1 97 302 LEU B O 1
ATOM 4738 N N . ASN B 1 303 ? -3.432 -18.172 -24.516 1 96.56 303 ASN B N 1
ATOM 4739 C CA . ASN B 1 303 ? -2.168 -18.156 -23.781 1 96.56 303 ASN B CA 1
ATOM 4740 C C . ASN B 1 303 ? -1.201 -19.219 -24.312 1 96.56 303 ASN B C 1
ATOM 4742 O O . ASN B 1 303 ? -0.543 -19.906 -23.516 1 96.56 303 ASN B O 1
ATOM 4746 N N . ILE B 1 304 ? -1.193 -19.375 -25.594 1 97.44 304 ILE B N 1
ATOM 4747 C CA . ILE B 1 304 ? -0.232 -20.281 -26.203 1 97.44 304 ILE B CA 1
ATOM 4748 C C . ILE B 1 304 ? 1.188 -19.781 -25.953 1 97.44 304 ILE B C 1
ATOM 4750 O O . ILE B 1 304 ? 1.461 -18.578 -26.078 1 97.44 304 ILE B O 1
ATOM 4754 N N . VAL B 1 305 ? 2.033 -20.688 -25.562 1 95.31 305 VAL B N 1
ATOM 4755 C CA . VAL B 1 305 ? 3.422 -20.359 -25.234 1 95.31 305 VAL B CA 1
ATOM 4756 C C . VAL B 1 305 ? 4.312 -20.703 -26.438 1 95.31 305 VAL B C 1
ATOM 4758 O O . VAL B 1 305 ? 4.191 -21.781 -27.016 1 95.31 305 VAL B O 1
ATOM 4761 N N . ASP B 1 306 ? 5.086 -19.781 -26.875 1 93.12 306 ASP B N 1
ATOM 4762 C CA . ASP B 1 306 ? 6.148 -20.094 -27.828 1 93.12 306 ASP B CA 1
ATOM 4763 C C . ASP B 1 306 ? 7.273 -20.875 -27.172 1 93.12 306 ASP B C 1
ATOM 4765 O O . ASP B 1 306 ? 8.211 -20.281 -26.625 1 93.12 306 ASP B O 1
ATOM 4769 N N . LYS B 1 307 ? 7.227 -22.172 -27.312 1 93.25 307 LYS B N 1
ATOM 4770 C CA . LYS B 1 307 ? 8.141 -23.062 -26.609 1 93.25 307 LYS B CA 1
ATOM 4771 C C . LYS B 1 307 ? 9.586 -22.797 -27 1 93.25 307 LYS B C 1
ATOM 4773 O O . LYS B 1 307 ? 10.484 -22.812 -26.156 1 93.25 307 LYS B O 1
ATOM 4778 N N . ASN B 1 308 ? 9.766 -22.531 -28.25 1 89.81 308 ASN B N 1
ATOM 4779 C CA . ASN B 1 308 ? 11.117 -22.312 -28.75 1 89.81 308 ASN B CA 1
ATOM 4780 C C . ASN B 1 308 ? 11.727 -21.031 -28.188 1 89.81 308 ASN B C 1
ATOM 4782 O O . ASN B 1 308 ? 12.883 -21.016 -27.766 1 89.81 308 ASN B O 1
ATOM 4786 N N . ARG B 1 309 ? 10.977 -20.094 -28.188 1 81 309 ARG B N 1
ATOM 4787 C CA . ARG B 1 309 ? 11.438 -18.812 -27.656 1 81 309 ARG B CA 1
ATOM 4788 C C . ARG B 1 309 ? 11.758 -18.938 -26.172 1 81 309 ARG B C 1
ATOM 4790 O O . ARG B 1 309 ? 12.781 -18.438 -25.703 1 81 309 ARG B O 1
ATOM 4797 N N . MET B 1 310 ? 10.961 -19.641 -25.484 1 79.69 310 MET B N 1
ATOM 4798 C CA . MET B 1 310 ? 11.125 -19.766 -24.047 1 79.69 310 MET B CA 1
ATOM 4799 C C . MET B 1 310 ? 12.289 -20.688 -23.703 1 79.69 310 MET B C 1
ATOM 4801 O O . MET B 1 310 ? 12.961 -20.5 -22.688 1 79.69 310 MET B O 1
ATOM 4805 N N . HIS B 1 311 ? 12.422 -21.688 -24.578 1 76.38 311 HIS B N 1
ATOM 4806 C CA . HIS B 1 311 ? 13.477 -22.672 -24.359 1 76.38 311 HIS B CA 1
ATOM 4807 C C . HIS B 1 311 ? 14.852 -22.078 -24.578 1 76.38 311 HIS B C 1
ATOM 4809 O O . HIS B 1 311 ? 15.812 -22.422 -23.891 1 76.38 311 HIS B O 1
ATOM 4815 N N . ARG B 1 312 ? 14.961 -21.172 -25.5 1 67.25 312 ARG B N 1
ATOM 4816 C CA . ARG B 1 312 ? 16.234 -20.531 -25.797 1 67.25 312 ARG B CA 1
ATOM 4817 C C . ARG B 1 312 ? 16.656 -19.625 -24.641 1 67.25 312 ARG B C 1
ATOM 4819 O O . ARG B 1 312 ? 17.859 -19.406 -24.422 1 67.25 312 ARG B O 1
ATOM 4826 N N . HIS B 1 313 ? 15.656 -19.266 -23.906 1 61.06 313 HIS B N 1
ATOM 4827 C CA . HIS B 1 313 ? 15.953 -18.328 -22.828 1 61.06 313 HIS B CA 1
ATOM 4828 C C . HIS B 1 313 ? 16.109 -19.047 -21.5 1 61.06 313 HIS B C 1
ATOM 4830 O O . HIS B 1 313 ? 16.578 -18.469 -20.531 1 61.06 313 HIS B O 1
ATOM 4836 N N . ALA B 1 314 ? 15.734 -20.312 -21.516 1 57.09 314 ALA B N 1
ATOM 4837 C CA . ALA B 1 314 ? 15.883 -21.109 -20.297 1 57.09 314 ALA B CA 1
ATOM 4838 C C . ALA B 1 314 ? 17.281 -21.688 -20.188 1 57.09 314 ALA B C 1
ATOM 4840 O O . ALA B 1 314 ? 17.938 -21.938 -21.203 1 57.09 314 ALA B O 1
#

Sequence (628 aa):
MNEQLVRRPVIAVQHSPDSVPERLAPVTAAAEVRLVESDRLATALPGAEVLFVYDFRSSALRETWSAADSLRWVQIASTGVDPVLFDEFVASDVVLTNSRGIFERPIAEYVLAQILAFAKDIRRSTRAQAALSWRHFESESIEGTPVGVLGTGPIGQAISTLLGAVGMRVTVLGRAESADLSSHVGEFEYLVLAAPLTPQTRGIVNARVLSAMRPTARLINVGRGELVGTWDLVSALNRGGIAGAALDVTDPEPLPVGHPLWRTPNTHITPHNSGDVRGWSDRLQDQFVVNFERYLRGEELLNIVDKNRMHRHAMNEQLVRRPVIAVQHSPDSVPERLAPVTAAAEVRLVESDRLATALPGAEVLFVYDFRSSALRETWSAADSLRWVQIASTGVDPVLFDEFVASDVVLTNSRGIFERPIAEYVLAQILAFAKDIRRSTRAQAALSWRHFESESIEGTPVGVLGTGPIGQAISTLLGAVGMRVTVLGRAESADLSSHVGEFEYLVLAAPLTPQTRGIVNARVLSAMRPTARLINVGRGELVGTWDLVSALNRGGIAGAALDVTDPEPLPVGHPLWRTPNTHITPHNSGDVRGWSDRLQDQFVVNFERYLRGEELLNIVDKNRMHRHA

Foldseek 3Di:
DPPPPPAAAAEEEEDAPVDDDDPCVLNVVRHHYHYDYLVCSLVRQARHQEYEAAVQVGLSCVVNVVSNPRYAEYEYAAPDNVSPQDDVVLPDNRWYFYQPPQQQQLLLVLVVVLVVCQQQVVVVVVVCVVVVHDDDDDGHDQAQAEEEEEAPDSNSVNNQVVSVVSHYHYDYDYDVCLQPVLVPQQRHLEYEYAHEDFPSQFQSAALSNLLSYQLNHEYEYLHEQRSHDQVSVLVCQQVSSHPAYEYAYHVVPPPDDPDCQVPRPRYHYHRSCSRPDPCSSVSSSVLVSVQVVCVVVVHDGPRTDNSVVVSVRD/DPPPVPAAAAEEEEDAPVDDDDPCVLNVVRHHYHYDYLVCSLVRQARHQEYEAAVQVGLSCVVNVVSNPRYAEYEYAAPDNVSPQDDVVLPDNRWYFYQPPQQQQLLLVLVVVLVVCQQQVVVVVVVCVVVVHDDDDDGHDQAQAEEEEEAPDSNSVNNQVVSVVSHYHYDYDYDVCLQPVLVPQQRHLEYEYAHEDFPSQFQSAALSSLQSYQLNHEYEYLHEQRSHPQVSVLVCQQVSSHPAYEYAYHVVPPPDDPDCQVPRPRYHYHRSCSRPDPCSSVSSSVLVSVQVVCVVVVHDGPRTDNSVVVNVRD

Nearest PDB structures (foldseek):
  5mh6-assembly1_A  TM=8.315E-01  e=1.531E-24  Haloferax mediterranei ATCC 33500
  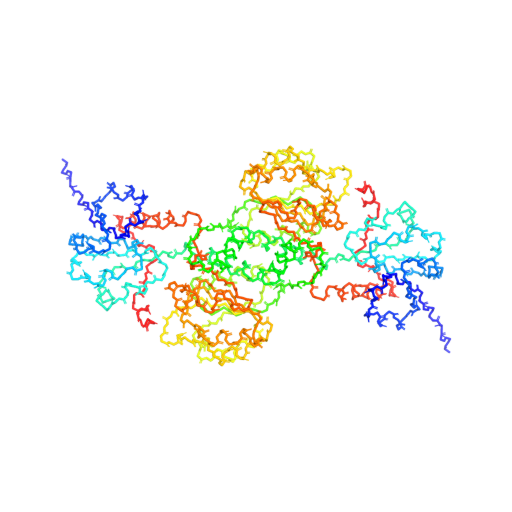8wps-assembly1_A  TM=7.513E-01  e=3.596E-22  Anabaena sp. 90
  2gcg-assembly1_B  TM=7.947E-01  e=5.936E-22  Homo sapiens
  8wpj-assembly1_B  TM=8.449E-01  e=1.056E-19  Anabaena sp. 90
  8wpo-assembly1_A  TM=7.419E-01  e=4.410E-21  Anabaena sp. 90

Secondary structure (DSSP, 8-state):
-------PPEEEEEEBTTB-----HHHHHHSEEEEEEGGGHHHH-TT-SEEEE-STT--HHHHTGGG-SS--EEEESSS--GGG--HHHHHSS-EEE--TTSSHHHHHHHHHHHHHHHHTTHHHHHHHHHTT------B---TT-EEEEE--SHHHHHHHHHHHHTT-EEEEE-HHHHHTGGGTGGG-SEEEE-----TTTTT-B-HHHHHHS-TT-EEEE-S-GGGB-HHHHHHHHHTTSSSEEEESS-SSSS--TT-GGGGSTTEEE--S-TT-BTTHHHHHHHHHHHHHHHHHHTPPPSSB--HHHHHHH-/-------PPEEEEEEBTTB-----HHHHHHSEEEEEEGGGHHHH-TT-SEEEE-STT--HHHHTGGG-SS--EEEESSS--GGG--HHHHHSS-EEE--TTSSHHHHHHHHHHHHHHHHTTHHHHHHHHHTT------B---TT-EEEEE--SHHHHHHHHHHHHTT-EEEEE-HHHHHTGGGTGGG-SEEEE-----TTTTT-B-HHHHHHS-TT-EEEE-S-GGGB-HHHHHHHHHTTSSSEEEESS-SSSS--TT-GGGGSTTEEE--S-TT-BTTHHHHHHHHHHHHHHHHHTTPPPSSB--HHHHHHH-

Solvent-accessible surface area (backbone atoms only — not comparable to full-atom values): 32555 Å² total; per-residue (Å²): 132,82,76,71,74,73,80,55,53,30,30,22,36,31,17,43,93,92,50,71,88,80,68,49,59,77,50,50,74,61,27,47,68,38,80,32,43,46,94,48,43,52,78,42,26,59,68,11,30,32,36,38,32,58,38,52,87,48,53,41,62,70,77,31,46,87,37,47,75,42,51,45,38,36,38,36,59,32,66,75,57,69,60,66,64,41,70,69,55,54,72,41,88,45,42,42,25,40,39,70,86,65,38,27,60,38,32,25,51,41,52,52,26,52,52,32,36,60,34,58,35,48,66,58,36,51,52,31,36,76,66,54,47,73,62,76,61,68,30,50,69,54,63,63,39,36,31,36,34,34,19,78,47,68,48,25,46,37,30,46,51,53,46,40,55,65,41,27,42,68,43,80,33,45,71,75,47,55,77,50,45,43,82,62,38,52,72,25,48,30,40,36,37,40,35,76,74,21,89,81,34,49,38,56,46,26,56,67,32,48,68,35,29,33,48,78,13,33,41,35,34,70,41,48,22,55,34,39,30,55,67,41,50,50,50,33,34,71,72,49,38,27,55,31,36,38,29,27,38,45,63,59,71,75,59,57,77,81,46,64,70,64,72,38,59,61,49,44,56,46,57,64,34,56,39,36,28,74,63,46,71,59,49,49,38,47,52,48,47,53,37,48,54,27,52,76,68,72,42,83,62,66,55,67,54,62,50,65,67,52,50,73,55,85,130,80,76,71,75,73,79,58,52,30,32,22,36,32,18,44,92,90,48,71,86,81,67,48,60,76,51,50,74,60,27,46,68,39,81,32,43,45,94,48,41,53,79,41,26,61,68,14,32,34,35,37,33,57,38,52,87,49,53,40,63,69,75,32,47,88,34,48,76,43,52,45,37,36,38,35,58,33,65,74,58,69,59,65,65,45,70,69,55,53,71,41,88,45,42,41,25,40,38,70,86,66,37,28,62,36,31,25,52,42,52,52,26,50,53,34,35,60,33,57,34,49,64,60,35,51,53,32,36,76,66,54,46,74,64,76,62,68,32,47,70,56,63,64,38,35,31,35,35,35,19,79,48,69,48,25,46,37,31,47,51,55,46,40,54,64,41,27,42,67,42,80,34,46,73,75,48,56,76,49,43,42,83,62,39,51,71,24,48,31,42,35,38,41,36,76,74,23,87,80,34,49,37,56,45,26,56,67,30,48,68,37,28,33,48,78,13,33,41,35,35,69,42,47,21,54,34,38,30,56,67,41,50,50,51,34,35,70,71,50,38,29,54,30,35,38,29,29,38,44,63,60,71,77,59,55,76,83,48,64,70,64,71,37,59,61,49,46,57,46,56,63,35,56,40,36,27,72,63,46,69,57,50,49,39,47,52,49,47,53,36,48,54,27,51,77,68,70,42,82,62,64,54,66,54,62,48,63,67,52,50,73,55,84

pLDDT: mean 94.76, std 8.87, range [33.44, 98.94]